Protein AF-0000000084977713 (afdb_homodimer)

Foldseek 3Di:
DKWWAQKWDDDVPATQAGGATDDFAFLFEEEEDEDVSLNLLVVVCVQLVNGDIDTAMDDVRHGDHNLQFFEDHDQDDFDQAAFLLRRLVVLCVVSVPPDKPSCVLCVLLVCNVRRRPGNNPDDPLVSLSSSVSSSPIDNHAEYYYEASCPPHDPVSLVSVLCSQAPRVRDSRHTYYYYHPQLQSVLSRGQKYWYTGSNYTQDIGGRPDHSVRVVVVNVCSRCVVVVVVD/DKWWAQKWDDDVPATQAGGDTDDFAFLFEEEEDEDVSLNLLVVVCVQLVNGDIDTAMDDVRHGDHNLQFFEDHDQDDFDQAAFLLRRLVVLCVVSVPPDKPSCVLCVLLVCNVRRRPGNNPDDPLSSLSSSVSSSPIDNHAEYYYEASCPPHDPVSLVSVLCSQAPRVRDSRHTYYYYHPQLQSVLSRGQKYWYTGSNYTQDIDGRPDHSVRVVVVNVCSRCVVVVVVD

InterPro domains:
  IPR003439 ABC transporter-like, ATP-binding domain [PF00005] (17-150)
  IPR003439 ABC transporter-like, ATP-binding domain [PS50893] (2-222)
  IPR003593 AAA+ ATPase domain [SM00382] (26-199)
  IPR017871 ABC transporter-like, conserved site [PS00211] (122-136)
  IPR027417 P-loop containing nucleoside triphosphate hydrolase [G3DSA:3.40.50.300] (1-229)
  IPR027417 P-loop containing nucleoside triphosphate hydrolase [SSF52540] (2-203)

Structure (mmCIF, N/CA/C/O backbone):
data_AF-0000000084977713-model_v1
#
loop_
_entity.id
_entity.type
_entity.pdbx_description
1 polymer 'ABC transporter, ATP-binding protein'
#
loop_
_atom_site.group_PDB
_atom_site.id
_atom_site.type_symbol
_atom_site.label_atom_id
_atom_site.label_alt_id
_atom_site.label_comp_id
_atom_site.label_asym_id
_atom_site.label_entity_id
_atom_site.label_seq_id
_atom_site.pdbx_PDB_ins_code
_atom_site.Cartn_x
_atom_site.Cartn_y
_atom_site.Cartn_z
_atom_site.occupancy
_atom_site.B_iso_or_equiv
_atom_site.auth_seq_id
_atom_site.auth_comp_id
_atom_site.auth_asym_id
_atom_site.auth_atom_id
_atom_site.pdbx_PDB_model_num
ATOM 1 N N . MET A 1 1 ? 5.844 -30 -9.188 1 89.81 1 MET A N 1
ATOM 2 C CA . MET A 1 1 ? 6.98 -29.125 -8.961 1 89.81 1 MET A CA 1
ATOM 3 C C . MET A 1 1 ? 7.211 -28.203 -10.156 1 89.81 1 MET A C 1
ATOM 5 O O . MET A 1 1 ? 7.125 -28.641 -11.305 1 89.81 1 MET A O 1
ATOM 9 N N . LEU A 1 2 ? 7.391 -26.938 -9.891 1 95.19 2 LEU A N 1
ATOM 10 C CA . LEU A 1 2 ? 7.625 -25.969 -10.961 1 95.19 2 LEU A CA 1
ATOM 11 C C . LEU A 1 2 ? 9.102 -25.594 -11.039 1 95.19 2 LEU A C 1
ATOM 13 O O . LEU A 1 2 ? 9.734 -25.312 -10.023 1 95.19 2 LEU A O 1
ATOM 17 N N . GLN A 1 3 ? 9.641 -25.688 -12.25 1 97.12 3 GLN A N 1
ATOM 18 C CA . GLN A 1 3 ? 11.047 -25.359 -12.461 1 97.12 3 GLN A CA 1
ATOM 19 C C . GLN A 1 3 ? 11.203 -24.25 -13.5 1 97.12 3 GLN A C 1
ATOM 21 O O . GLN A 1 3 ? 10.641 -24.344 -14.594 1 97.12 3 GLN A O 1
ATOM 26 N N . ILE A 1 4 ? 11.875 -23.266 -13.125 1 97.25 4 ILE A N 1
ATOM 27 C CA . ILE A 1 4 ? 12.297 -22.203 -14.031 1 97.25 4 ILE A CA 1
ATOM 28 C C . ILE A 1 4 ? 13.789 -22.344 -14.32 1 97.25 4 ILE A C 1
ATOM 30 O O . ILE A 1 4 ? 14.609 -22.312 -13.398 1 97.25 4 ILE A O 1
ATOM 34 N N . LYS A 1 5 ? 14.07 -22.469 -15.602 1 97.31 5 LYS A N 1
ATOM 35 C CA . LYS A 1 5 ? 15.453 -22.75 -15.969 1 97.31 5 LYS A CA 1
ATOM 36 C C . LYS A 1 5 ? 15.977 -21.703 -16.953 1 97.31 5 LYS A C 1
ATOM 38 O O . LYS A 1 5 ? 15.539 -21.641 -18.109 1 97.31 5 LYS A O 1
ATOM 43 N N . ASN A 1 6 ? 16.922 -20.984 -16.484 1 97.38 6 ASN A N 1
ATOM 44 C CA . ASN A 1 6 ? 17.672 -20.031 -17.297 1 97.38 6 ASN A CA 1
ATOM 45 C C . ASN A 1 6 ? 16.75 -19.109 -18.078 1 97.38 6 ASN A C 1
ATOM 47 O O . ASN A 1 6 ? 16.891 -18.953 -19.297 1 97.38 6 ASN A O 1
ATOM 51 N N . VAL A 1 7 ? 15.844 -18.562 -17.484 1 96.94 7 VAL A N 1
ATOM 52 C CA . VAL A 1 7 ? 14.891 -17.672 -18.141 1 96.94 7 VAL A CA 1
ATOM 53 C C . VAL A 1 7 ? 15.5 -16.281 -18.281 1 96.94 7 VAL A C 1
ATOM 55 O O . VAL A 1 7 ? 16.047 -15.742 -17.312 1 96.94 7 VAL A O 1
ATOM 58 N N . ASN A 1 8 ? 15.469 -15.781 -19.453 1 97.5 8 ASN A N 1
ATOM 59 C CA . ASN A 1 8 ? 15.93 -14.445 -19.797 1 97.5 8 ASN A CA 1
ATOM 60 C C . ASN A 1 8 ? 14.867 -13.672 -20.578 1 97.5 8 ASN A C 1
ATOM 62 O O . ASN A 1 8 ? 14.156 -14.25 -21.406 1 97.5 8 ASN A O 1
ATOM 66 N N . LEU A 1 9 ? 14.711 -12.445 -20.266 1 96.38 9 LEU A N 1
ATOM 67 C CA . LEU A 1 9 ? 13.82 -11.562 -21.016 1 96.38 9 LEU A CA 1
ATOM 68 C C . LEU A 1 9 ? 14.477 -10.203 -21.266 1 96.38 9 LEU A C 1
ATOM 70 O O . LEU A 1 9 ? 14.875 -9.523 -20.312 1 96.38 9 LEU A O 1
ATOM 74 N N . ASN A 1 10 ? 14.57 -9.867 -22.453 1 93.44 10 ASN A N 1
ATOM 75 C CA . ASN A 1 10 ? 15.125 -8.578 -22.859 1 93.44 10 ASN A CA 1
ATOM 76 C C . ASN A 1 10 ? 14.109 -7.762 -23.656 1 93.44 10 ASN A C 1
ATOM 78 O O . ASN A 1 10 ? 13.352 -8.312 -24.469 1 93.44 10 ASN A O 1
ATOM 82 N N . VAL A 1 11 ? 14 -6.562 -23.344 1 89.38 11 VAL A N 1
ATOM 83 C CA . VAL A 1 11 ? 13.234 -5.621 -24.156 1 89.38 11 VAL A CA 1
ATOM 84 C C . VAL A 1 11 ? 14.164 -4.535 -24.688 1 89.38 11 VAL A C 1
ATOM 86 O O . VAL A 1 11 ? 14.641 -3.682 -23.938 1 89.38 11 VAL A O 1
ATOM 89 N N . GLY A 1 12 ? 14.344 -4.535 -25.969 1 88.12 12 GLY A N 1
ATOM 90 C CA . GLY A 1 12 ? 15.406 -3.695 -26.5 1 88.12 12 GLY A CA 1
ATOM 91 C C . GLY A 1 12 ? 16.766 -4 -25.906 1 88.12 12 GLY A C 1
ATOM 92 O O . GLY A 1 12 ? 17.219 -5.148 -25.938 1 88.12 12 GLY A O 1
ATOM 93 N N . ASN A 1 13 ? 17.312 -2.916 -25.344 1 89.12 13 ASN A N 1
ATOM 94 C CA . ASN A 1 13 ? 18.641 -3.072 -24.766 1 89.12 13 ASN A CA 1
ATOM 95 C C . ASN A 1 13 ? 18.578 -3.281 -23.25 1 89.12 13 ASN A C 1
ATOM 97 O O . ASN A 1 13 ? 19.609 -3.338 -22.578 1 89.12 13 ASN A O 1
ATOM 101 N N . THR A 1 14 ? 17.391 -3.498 -22.781 1 90.44 14 THR A N 1
ATOM 102 C CA . THR A 1 14 ? 17.25 -3.613 -21.328 1 90.44 14 THR A CA 1
ATOM 103 C C . THR A 1 14 ? 16.922 -5.047 -20.938 1 90.44 14 THR A C 1
ATOM 105 O O . THR A 1 14 ? 15.969 -5.637 -21.469 1 90.44 14 THR A O 1
ATOM 108 N N . ALA A 1 15 ? 17.766 -5.609 -20.125 1 93.19 15 ALA A N 1
ATOM 109 C CA . ALA A 1 15 ? 17.484 -6.93 -19.578 1 93.19 15 ALA A CA 1
ATOM 110 C C . ALA A 1 15 ? 16.5 -6.84 -18.406 1 93.19 15 ALA A C 1
ATOM 112 O O . ALA A 1 15 ? 16.828 -6.309 -17.344 1 93.19 15 ALA A O 1
ATOM 113 N N . LEU A 1 16 ? 15.336 -7.375 -18.578 1 95.5 16 LEU A N 1
ATOM 114 C CA . LEU A 1 16 ? 14.312 -7.332 -17.547 1 95.5 16 LEU A CA 1
ATOM 115 C C . LEU A 1 16 ? 14.422 -8.539 -16.625 1 95.5 16 LEU A C 1
ATOM 117 O O . LEU A 1 16 ? 14.164 -8.438 -15.414 1 95.5 16 LEU A O 1
ATOM 121 N N . LEU A 1 17 ? 14.742 -9.648 -17.156 1 97.69 17 LEU A N 1
ATOM 122 C CA . LEU A 1 17 ? 15.055 -10.867 -16.422 1 97.69 17 LEU A CA 1
ATOM 123 C C . LEU A 1 17 ? 16.344 -11.5 -16.938 1 97.69 17 LEU A C 1
ATOM 125 O O . LEU A 1 17 ? 16.578 -11.555 -18.141 1 97.69 17 LEU A O 1
ATOM 129 N N . SER A 1 18 ? 17.156 -11.867 -15.992 1 97.56 18 SER A N 1
ATOM 130 C CA . SER A 1 18 ? 18.453 -12.43 -16.359 1 97.56 18 SER A CA 1
ATOM 131 C C . SER A 1 18 ? 18.719 -13.734 -15.617 1 97.56 18 SER A C 1
ATOM 133 O O . SER A 1 18 ? 18.906 -13.719 -14.398 1 97.56 18 SER A O 1
ATOM 135 N N . ASN A 1 19 ? 18.734 -14.82 -16.359 1 97.44 19 ASN A N 1
ATOM 136 C CA . ASN A 1 19 ? 19.156 -16.125 -15.867 1 97.44 19 ASN A CA 1
ATOM 137 C C . ASN A 1 19 ? 18.391 -16.531 -14.617 1 97.44 19 ASN A C 1
ATOM 139 O O . ASN A 1 19 ? 18.984 -16.844 -13.586 1 97.44 19 ASN A O 1
ATOM 143 N N . ILE A 1 20 ? 17.125 -16.469 -14.719 1 98.06 20 ILE A N 1
ATOM 144 C CA . ILE A 1 20 ? 16.281 -16.812 -13.594 1 98.06 20 ILE A CA 1
ATOM 145 C C . ILE A 1 20 ? 16.203 -18.344 -13.453 1 98.06 20 ILE A C 1
ATOM 147 O O . ILE A 1 20 ? 15.852 -19.047 -14.406 1 98.06 20 ILE A O 1
ATOM 151 N N . ASN A 1 21 ? 16.625 -18.844 -12.359 1 97.81 21 ASN A N 1
ATOM 152 C CA . ASN A 1 21 ? 16.531 -20.25 -11.984 1 97.81 21 ASN A CA 1
ATOM 153 C C . ASN A 1 21 ? 15.797 -20.438 -10.656 1 97.81 21 ASN A C 1
ATOM 155 O O . ASN A 1 21 ? 16.234 -19.906 -9.633 1 97.81 21 ASN A O 1
ATOM 159 N N . LEU A 1 22 ? 14.695 -21.172 -10.703 1 97.5 22 LEU A N 1
ATOM 160 C CA . LEU A 1 22 ? 13.875 -21.375 -9.516 1 97.5 22 LEU A CA 1
ATOM 161 C C . LEU A 1 22 ? 13.242 -22.766 -9.531 1 97.5 22 LEU A C 1
ATOM 163 O O . LEU A 1 22 ? 12.867 -23.266 -10.594 1 97.5 22 LEU A O 1
ATOM 167 N N . THR A 1 23 ? 13.148 -23.312 -8.383 1 97 23 THR A N 1
ATOM 168 C CA . THR A 1 23 ? 12.367 -24.531 -8.148 1 97 23 THR A CA 1
ATOM 169 C C . THR A 1 23 ? 11.312 -24.297 -7.07 1 97 23 THR A C 1
ATOM 171 O O . THR A 1 23 ? 11.641 -23.875 -5.961 1 97 23 THR A O 1
ATOM 174 N N . LEU A 1 24 ? 10.102 -24.531 -7.391 1 96.75 24 LEU A N 1
ATOM 175 C CA . LEU A 1 24 ? 8.977 -24.297 -6.488 1 96.75 24 LEU A CA 1
ATOM 176 C C . LEU A 1 24 ? 8.234 -25.594 -6.195 1 96.75 24 LEU A C 1
ATOM 178 O O . LEU A 1 24 ? 7.926 -26.359 -7.113 1 96.75 24 LEU A O 1
ATOM 182 N N . GLU A 1 25 ? 7.93 -25.766 -4.98 1 95.25 25 GLU A N 1
ATOM 183 C CA . GLU A 1 25 ? 7.305 -27 -4.527 1 95.25 25 GLU A CA 1
ATOM 184 C C . GLU A 1 25 ? 5.836 -26.781 -4.184 1 95.25 25 GLU A C 1
ATOM 186 O O . GLU A 1 25 ? 5.453 -25.703 -3.713 1 95.25 25 GLU A O 1
ATOM 191 N N . GLN A 1 26 ? 5.09 -27.828 -4.379 1 92.44 26 GLN A N 1
ATOM 192 C CA . GLN A 1 26 ? 3.699 -27.797 -3.941 1 92.44 26 GLN A CA 1
ATOM 193 C C . GLN A 1 26 ? 3.6 -27.719 -2.422 1 92.44 26 GLN A C 1
ATOM 195 O O . GLN A 1 26 ? 4.508 -28.141 -1.709 1 92.44 26 GLN A O 1
ATOM 200 N N . GLY A 1 27 ? 2.57 -27.031 -2 1 93.44 27 GLY A N 1
ATOM 201 C CA . GLY A 1 27 ? 2.316 -26.938 -0.571 1 93.44 27 GLY A CA 1
ATOM 202 C C . GLY A 1 27 ? 3.09 -25.828 0.108 1 93.44 27 GLY A C 1
ATOM 203 O O . GLY A 1 27 ? 3.066 -25.703 1.334 1 93.44 27 GLY A O 1
ATOM 204 N N . LYS A 1 28 ? 3.754 -25.016 -0.665 1 95.88 28 LYS A N 1
ATOM 205 C CA . LYS A 1 28 ? 4.547 -23.938 -0.096 1 95.88 28 LYS A CA 1
ATOM 206 C C . LYS A 1 28 ? 4.039 -22.578 -0.575 1 95.88 28 LYS A C 1
ATOM 208 O O . LYS A 1 28 ? 3.447 -22.469 -1.651 1 95.88 28 LYS A O 1
ATOM 213 N N . ILE A 1 29 ? 4.23 -21.625 0.293 1 97.19 29 ILE A N 1
ATOM 214 C CA . ILE A 1 29 ? 4.008 -20.234 -0.065 1 97.19 29 ILE A CA 1
ATOM 215 C C . ILE A 1 29 ? 5.352 -19.516 -0.188 1 97.19 29 ILE A C 1
ATOM 217 O O . ILE A 1 29 ? 6.129 -19.469 0.768 1 97.19 29 ILE A O 1
ATOM 221 N N . TYR A 1 30 ? 5.594 -18.969 -1.376 1 98.06 30 TYR A N 1
ATOM 222 C CA . TYR A 1 30 ? 6.82 -18.234 -1.665 1 98.06 30 TYR A CA 1
ATOM 223 C C . TYR A 1 30 ? 6.574 -16.734 -1.671 1 98.06 30 TYR A C 1
ATOM 225 O O . TYR A 1 30 ? 5.617 -16.266 -2.287 1 98.06 30 TYR A O 1
ATOM 233 N N . GLY A 1 31 ? 7.379 -15.992 -0.939 1 98.12 31 GLY A N 1
ATOM 234 C CA . GLY A 1 31 ? 7.371 -14.539 -1.005 1 98.12 31 GLY A CA 1
ATOM 235 C C . GLY A 1 31 ? 8.422 -13.984 -1.942 1 98.12 31 GLY A C 1
ATOM 236 O O . GLY A 1 31 ? 9.609 -14.266 -1.791 1 98.12 31 GLY A O 1
ATOM 237 N N . VAL A 1 32 ? 7.977 -13.219 -2.891 1 98.12 32 VAL A N 1
ATOM 238 C CA . VAL A 1 32 ? 8.891 -12.586 -3.836 1 98.12 32 VAL A CA 1
ATOM 239 C C . VAL A 1 32 ? 9.141 -11.141 -3.428 1 98.12 32 VAL A C 1
ATOM 241 O O . VAL A 1 32 ? 8.219 -10.312 -3.441 1 98.12 32 VAL A O 1
ATOM 244 N N . LEU A 1 33 ? 10.375 -10.828 -3.102 1 97.81 33 LEU A N 1
ATOM 245 C CA . LEU A 1 33 ? 10.75 -9.523 -2.568 1 97.81 33 LEU A CA 1
ATOM 246 C C . LEU A 1 33 ? 11.758 -8.836 -3.482 1 97.81 33 LEU A C 1
ATOM 248 O O . LEU A 1 33 ? 12.656 -9.484 -4.027 1 97.81 33 LEU A O 1
ATOM 252 N N . GLY A 1 34 ? 11.656 -7.586 -3.584 1 96.5 34 GLY A N 1
ATOM 253 C CA . GLY A 1 34 ? 12.531 -6.746 -4.387 1 96.5 34 GLY A CA 1
ATOM 254 C C . GLY A 1 34 ? 12.023 -5.328 -4.539 1 96.5 34 GLY A C 1
ATOM 255 O O . GLY A 1 34 ? 10.852 -5.055 -4.293 1 96.5 34 GLY A O 1
ATOM 256 N N . PRO A 1 35 ? 12.891 -4.453 -4.941 1 94.44 35 PRO A N 1
ATOM 257 C CA . PRO A 1 35 ? 12.469 -3.064 -5.137 1 94.44 35 PRO A CA 1
ATOM 258 C C . PRO A 1 35 ? 11.531 -2.896 -6.332 1 94.44 35 PRO A C 1
ATOM 260 O O . PRO A 1 35 ? 11.273 -3.859 -7.059 1 94.44 35 PRO A O 1
ATOM 263 N N . ASN A 1 36 ? 10.984 -1.722 -6.391 1 90.81 36 ASN A N 1
ATOM 264 C CA . ASN A 1 36 ? 10.195 -1.409 -7.578 1 90.81 36 ASN A CA 1
ATOM 265 C C . ASN A 1 36 ? 11.023 -1.558 -8.852 1 90.81 36 ASN A C 1
ATOM 267 O O . ASN A 1 36 ? 12.172 -1.114 -8.914 1 90.81 36 ASN A O 1
ATOM 271 N N . GLY A 1 37 ? 10.5 -2.232 -9.758 1 90.75 37 GLY A N 1
ATOM 272 C CA . GLY A 1 37 ? 11.203 -2.418 -11.016 1 90.75 37 GLY A CA 1
ATOM 273 C C . GLY A 1 37 ? 12.164 -3.588 -11 1 90.75 37 GLY A C 1
ATOM 274 O O . GLY A 1 37 ? 12.898 -3.812 -11.961 1 90.75 37 GLY A O 1
ATOM 275 N N . ALA A 1 38 ? 12.078 -4.363 -9.969 1 94.31 38 ALA A N 1
ATOM 276 C CA . ALA A 1 38 ? 13.055 -5.438 -9.805 1 94.31 38 ALA A CA 1
ATOM 277 C C . ALA A 1 38 ? 12.758 -6.59 -10.758 1 94.31 38 ALA A C 1
ATOM 279 O O . ALA A 1 38 ? 13.609 -7.461 -10.977 1 94.31 38 ALA A O 1
ATOM 280 N N . GLY A 1 39 ? 11.531 -6.656 -11.281 1 94.94 39 GLY A N 1
ATOM 281 C CA . GLY A 1 39 ? 11.172 -7.719 -12.211 1 94.94 39 GLY A CA 1
ATOM 282 C C . GLY A 1 39 ? 10.133 -8.672 -11.656 1 94.94 39 GLY A C 1
ATOM 283 O O . GLY A 1 39 ? 9.836 -9.703 -12.266 1 94.94 39 GLY A O 1
ATOM 284 N N . LYS A 1 40 ? 9.562 -8.367 -10.547 1 96.12 40 LYS A N 1
ATOM 285 C CA . LYS A 1 40 ? 8.594 -9.25 -9.906 1 96.12 40 LYS A CA 1
ATOM 286 C C . LYS A 1 40 ? 7.398 -9.516 -10.812 1 96.12 40 LYS A C 1
ATOM 288 O O . LYS A 1 40 ? 7.086 -10.672 -11.125 1 96.12 40 LYS A O 1
ATOM 293 N N . THR A 1 41 ? 6.762 -8.469 -11.281 1 94.75 41 THR A N 1
ATOM 294 C CA . THR A 1 41 ? 5.602 -8.57 -12.156 1 94.75 41 THR A CA 1
ATOM 295 C C . THR A 1 41 ? 5.977 -9.227 -13.484 1 94.75 41 THR A C 1
ATOM 297 O O . THR A 1 41 ? 5.23 -10.055 -14.008 1 94.75 41 THR A O 1
ATOM 300 N N . THR A 1 42 ? 7.141 -8.867 -13.984 1 95.25 42 THR A N 1
ATOM 301 C CA . THR A 1 42 ? 7.625 -9.445 -15.227 1 95.25 42 THR A CA 1
ATOM 302 C C . THR A 1 42 ? 7.816 -10.953 -15.086 1 95.25 42 THR A C 1
ATOM 304 O O . THR A 1 42 ? 7.457 -11.719 -15.984 1 95.25 42 THR A O 1
ATOM 307 N N . LEU A 1 43 ? 8.367 -11.352 -13.977 1 96.94 43 LEU A N 1
ATOM 308 C CA . LEU A 1 43 ? 8.547 -12.773 -13.711 1 96.94 43 LEU A CA 1
ATOM 309 C C . LEU A 1 43 ? 7.207 -13.5 -13.688 1 96.94 43 LEU A C 1
ATOM 311 O O . LEU A 1 43 ? 7.051 -14.539 -14.32 1 96.94 43 LEU A O 1
ATOM 315 N N . PHE A 1 44 ? 6.188 -12.945 -13.031 1 96.69 44 PHE A N 1
ATOM 316 C CA . PHE A 1 44 ? 4.859 -13.547 -12.969 1 96.69 44 PHE A CA 1
ATOM 317 C C . PHE A 1 44 ? 4.246 -13.656 -14.359 1 96.69 44 PHE A C 1
ATOM 319 O O . PHE A 1 44 ? 3.719 -14.703 -14.734 1 96.69 44 PHE A O 1
ATOM 326 N N . LYS A 1 45 ? 4.406 -12.625 -15.117 1 94.75 45 LYS A N 1
ATOM 327 C CA . LYS A 1 45 ? 3.859 -12.625 -16.469 1 94.75 45 LYS A CA 1
ATOM 328 C C . LYS A 1 45 ? 4.547 -13.672 -17.344 1 94.75 45 LYS A C 1
ATOM 330 O O . LYS A 1 45 ? 3.9 -14.312 -18.172 1 94.75 45 LYS A O 1
ATOM 335 N N . SER A 1 46 ? 5.793 -13.805 -17.156 1 95.12 46 SER A N 1
ATOM 336 C CA . SER A 1 46 ? 6.535 -14.812 -17.891 1 95.12 46 SER A CA 1
ATOM 337 C C . SER A 1 46 ? 6.062 -16.219 -17.547 1 95.12 46 SER A C 1
ATOM 339 O O . SER A 1 46 ? 5.898 -17.062 -18.438 1 95.12 46 SER A O 1
ATOM 341 N N . MET A 1 47 ? 5.816 -16.438 -16.297 1 95 47 MET A N 1
ATOM 342 C CA . MET A 1 47 ? 5.32 -17.75 -15.859 1 95 47 MET A CA 1
ATOM 343 C C . MET A 1 47 ? 3.973 -18.062 -16.5 1 95 47 MET A C 1
ATOM 345 O O . MET A 1 47 ? 3.68 -19.219 -16.797 1 95 47 MET A O 1
ATOM 349 N N . LEU A 1 48 ? 3.221 -17.031 -16.75 1 92.88 48 LEU A N 1
ATOM 350 C CA . LEU A 1 48 ? 1.9 -17.172 -17.359 1 92.88 48 LEU A CA 1
ATOM 351 C C . LEU A 1 48 ? 2.012 -17.344 -18.875 1 92.88 48 LEU A C 1
ATOM 353 O O . LEU A 1 48 ? 1.012 -17.594 -19.547 1 92.88 48 LEU A O 1
ATOM 357 N N . GLY A 1 49 ? 3.17 -17.125 -19.391 1 91.94 49 GLY A N 1
ATOM 358 C CA . GLY A 1 49 ? 3.379 -17.203 -20.828 1 91.94 49 GLY A CA 1
ATOM 359 C C . GLY A 1 49 ? 2.959 -15.945 -21.562 1 91.94 49 GLY A C 1
ATOM 360 O O . GLY A 1 49 ? 2.686 -15.984 -22.766 1 91.94 49 GLY A O 1
ATOM 361 N N . LEU A 1 50 ? 2.943 -14.828 -20.844 1 90.19 50 LEU A N 1
ATOM 362 C CA . LEU A 1 50 ? 2.459 -13.586 -21.438 1 90.19 50 LEU A CA 1
ATOM 363 C C . LEU A 1 50 ? 3.611 -12.773 -22.016 1 90.19 50 LEU A C 1
ATOM 365 O O . LEU A 1 50 ? 3.395 -11.711 -22.594 1 90.19 50 LEU A O 1
ATOM 369 N N . THR A 1 51 ? 4.797 -13.234 -21.828 1 90.75 51 THR A N 1
ATOM 370 C CA . THR A 1 51 ? 5.973 -12.547 -22.359 1 90.75 51 THR A CA 1
ATOM 371 C C . THR A 1 51 ? 6.844 -13.492 -23.172 1 90.75 51 THR A C 1
ATOM 373 O O . THR A 1 51 ? 6.738 -14.711 -23.031 1 90.75 51 THR A O 1
ATOM 376 N N . ALA A 1 52 ? 7.676 -12.867 -24.031 1 91 52 ALA A N 1
ATOM 377 C CA . ALA A 1 52 ? 8.672 -13.648 -24.766 1 91 52 ALA A CA 1
ATOM 378 C C . ALA A 1 52 ? 9.953 -13.805 -23.953 1 91 52 ALA A C 1
ATOM 380 O O . ALA A 1 52 ? 10.5 -12.82 -23.438 1 91 52 ALA A O 1
ATOM 381 N N . PHE A 1 53 ? 10.203 -14.977 -23.562 1 93.62 53 PHE A N 1
ATOM 382 C CA . PHE A 1 53 ? 11.414 -15.219 -22.797 1 93.62 53 PHE A CA 1
ATOM 383 C C . PHE A 1 53 ? 12.203 -16.391 -23.375 1 93.62 53 PHE A C 1
ATOM 385 O O . PHE A 1 53 ? 11.664 -17.172 -24.156 1 93.62 53 PHE A O 1
ATOM 392 N N . SER A 1 54 ? 13.438 -16.391 -23.125 1 95.81 54 SER A N 1
ATOM 393 C CA . SER A 1 54 ? 14.242 -17.578 -23.391 1 95.81 54 SER A CA 1
ATOM 394 C C . SER A 1 54 ? 14.391 -18.422 -22.125 1 95.81 54 SER A C 1
ATOM 396 O O . SER A 1 54 ? 14.141 -17.953 -21.016 1 95.81 54 SER A O 1
ATOM 398 N N . GLY A 1 55 ? 14.727 -19.656 -22.297 1 96.62 55 GLY A N 1
ATOM 399 C CA . GLY A 1 55 ? 14.75 -20.609 -21.203 1 96.62 55 GLY A CA 1
ATOM 400 C C . GLY A 1 55 ? 13.516 -21.484 -21.141 1 96.62 55 GLY A C 1
ATOM 401 O O . GLY A 1 55 ? 12.859 -21.703 -22.156 1 96.62 55 GLY A O 1
ATOM 402 N N . GLU A 1 56 ? 13.336 -22.125 -19.906 1 96.69 56 GLU A N 1
ATOM 403 C CA . GLU A 1 56 ? 12.219 -23.047 -19.812 1 96.69 56 GLU A CA 1
ATOM 404 C C . GLU A 1 56 ? 11.492 -22.906 -18.469 1 96.69 56 GLU A C 1
ATOM 406 O O . GLU A 1 56 ? 12.125 -22.641 -17.438 1 96.69 56 GLU A O 1
ATOM 411 N N . ILE A 1 57 ? 10.32 -23.031 -18.562 1 96.06 57 ILE A N 1
ATOM 412 C CA . ILE A 1 57 ? 9.477 -23.188 -17.391 1 96.06 57 ILE A CA 1
ATOM 413 C C . ILE A 1 57 ? 8.734 -24.531 -17.453 1 96.06 57 ILE A C 1
ATOM 415 O O . ILE A 1 57 ? 7.953 -24.766 -18.391 1 96.06 57 ILE A O 1
ATOM 419 N N . LEU A 1 58 ? 8.992 -25.312 -16.469 1 96.06 58 LEU A N 1
ATOM 420 C CA . LEU A 1 58 ? 8.523 -26.703 -16.516 1 96.06 58 LEU A CA 1
ATOM 421 C C . LEU A 1 58 ? 7.664 -27.016 -15.305 1 96.06 58 LEU A C 1
ATOM 423 O O . LEU A 1 58 ? 7.941 -26.547 -14.203 1 96.06 58 LEU A O 1
ATOM 427 N N . SER A 1 59 ? 6.629 -27.719 -15.508 1 93.81 59 SER A N 1
ATOM 428 C CA . SER A 1 59 ? 5.855 -28.359 -14.461 1 93.81 59 SER A CA 1
ATOM 429 C C . SER A 1 59 ? 6 -29.875 -14.516 1 93.81 59 SER A C 1
ATOM 431 O O . SER A 1 59 ? 5.562 -30.516 -15.484 1 93.81 59 SER A O 1
ATOM 433 N N . ASP A 1 60 ? 6.645 -30.422 -13.5 1 92.56 60 ASP A N 1
ATOM 434 C CA . ASP A 1 60 ? 6.934 -31.844 -13.453 1 92.56 60 ASP A CA 1
ATOM 435 C C . ASP A 1 60 ? 7.621 -32.312 -14.734 1 92.56 60 ASP A C 1
ATOM 437 O O . ASP A 1 60 ? 7.211 -33.312 -15.344 1 92.56 60 ASP A O 1
ATOM 441 N N . GLY A 1 61 ? 8.484 -31.5 -15.172 1 91.94 61 GLY A N 1
ATOM 442 C CA . GLY A 1 61 ? 9.375 -31.891 -16.266 1 91.94 61 GLY A CA 1
ATOM 443 C C . GLY A 1 61 ? 8.812 -31.547 -17.625 1 91.94 61 GLY A C 1
ATOM 444 O O . GLY A 1 61 ? 9.492 -31.703 -18.641 1 91.94 61 GLY A O 1
ATOM 445 N N . GLN A 1 62 ? 7.637 -31.141 -17.688 1 93.75 62 GLN A N 1
ATOM 446 C CA . GLN A 1 62 ? 7 -30.781 -18.953 1 93.75 62 GLN A CA 1
ATOM 447 C C . GLN A 1 62 ? 6.754 -29.281 -19.031 1 93.75 62 GLN A C 1
ATOM 449 O O . GLN A 1 62 ? 6.555 -28.625 -18.016 1 93.75 62 GLN A O 1
ATOM 454 N N . PRO A 1 63 ? 6.801 -28.844 -20.234 1 92.5 63 PRO A N 1
ATOM 455 C CA . PRO A 1 63 ? 6.477 -27.422 -20.359 1 92.5 63 PRO A CA 1
ATOM 456 C C . PRO A 1 63 ? 5.145 -27.062 -19.703 1 92.5 63 PRO A C 1
ATOM 458 O O . PRO A 1 63 ? 4.156 -27.781 -19.859 1 92.5 63 PRO A O 1
ATOM 461 N N . VAL A 1 64 ? 5.191 -26.016 -19 1 91.69 64 VAL A N 1
ATOM 462 C CA . VAL A 1 64 ? 4.035 -25.672 -18.188 1 91.69 64 VAL A CA 1
ATOM 463 C C . VAL A 1 64 ? 2.959 -25.031 -19.062 1 91.69 64 VAL A C 1
ATOM 465 O O . VAL A 1 64 ? 3.271 -24.266 -19.984 1 91.69 64 VAL A O 1
ATOM 468 N N . SER A 1 65 ? 1.755 -25.359 -18.734 1 89.25 65 SER A N 1
ATOM 469 C CA . SER A 1 65 ? 0.614 -24.719 -19.391 1 89.25 65 SER A CA 1
ATOM 470 C C . SER A 1 65 ? 0.075 -23.562 -18.547 1 89.25 65 SER A C 1
ATOM 472 O O . SER A 1 65 ? 0.045 -23.641 -17.328 1 89.25 65 SER A O 1
ATOM 474 N N . SER A 1 66 ? -0.366 -22.547 -19.234 1 87.75 66 SER A N 1
ATOM 475 C CA . SER A 1 66 ? -0.958 -21.406 -18.547 1 87.75 66 SER A CA 1
ATOM 476 C C . SER A 1 66 ? -2.174 -21.828 -17.719 1 87.75 66 SER A C 1
ATOM 478 O O . SER A 1 66 ? -2.531 -21.156 -16.75 1 87.75 66 SER A O 1
ATOM 480 N N . ARG A 1 67 ? -2.752 -22.938 -18.031 1 86.62 67 ARG A N 1
ATOM 481 C CA . ARG A 1 67 ? -3.959 -23.422 -17.359 1 86.62 67 ARG A CA 1
ATOM 482 C C . ARG A 1 67 ? -3.652 -23.891 -15.945 1 86.62 67 ARG A C 1
ATOM 484 O O . ARG A 1 67 ? -4.559 -24.031 -15.117 1 86.62 67 ARG A O 1
ATOM 491 N N . CYS A 1 68 ? -2.391 -24.125 -15.719 1 91.25 68 CYS A N 1
ATOM 492 C CA . CYS A 1 68 ? -1.985 -24.609 -14.398 1 91.25 68 CYS A CA 1
ATOM 493 C C . CYS A 1 68 ? -1.885 -23.453 -13.414 1 91.25 68 CYS A C 1
ATOM 495 O O . CYS A 1 68 ? -1.751 -23.672 -12.211 1 91.25 68 CYS A O 1
ATOM 497 N N . PHE A 1 69 ? -2.066 -22.234 -14.016 1 93.56 69 PHE A N 1
ATOM 498 C CA . PHE A 1 69 ? -1.848 -21.062 -13.18 1 93.56 69 PHE A CA 1
ATOM 499 C C . PHE A 1 69 ? -3.16 -20.328 -12.922 1 93.56 69 PHE A C 1
ATOM 501 O O . PHE A 1 69 ? -3.998 -20.203 -13.82 1 93.56 69 PHE A O 1
ATOM 508 N N . GLY A 1 70 ? -3.328 -19.938 -11.672 1 92.19 70 GLY A N 1
ATOM 509 C CA . GLY A 1 70 ? -4.195 -18.828 -11.305 1 92.19 70 GLY A CA 1
ATOM 510 C C . GLY A 1 70 ? -3.432 -17.578 -10.922 1 92.19 70 GLY A C 1
ATOM 511 O O . GLY A 1 70 ? -2.35 -17.656 -10.336 1 92.19 70 GLY A O 1
ATOM 512 N N . SER A 1 71 ? -4.055 -16.422 -11.281 1 93.19 71 SER A N 1
ATOM 513 C CA . SER A 1 71 ? -3.223 -15.25 -11.031 1 93.19 71 SER A CA 1
ATOM 514 C C . SER A 1 71 ? -4.07 -14.039 -10.656 1 93.19 71 SER A C 1
ATOM 516 O O . SER A 1 71 ? -5.223 -13.93 -11.078 1 93.19 71 SER A O 1
ATOM 518 N N . LEU A 1 72 ? -3.535 -13.305 -9.797 1 93.88 72 LEU A N 1
ATOM 519 C CA . LEU A 1 72 ? -3.932 -11.938 -9.508 1 93.88 72 LEU A CA 1
ATOM 520 C C . LEU A 1 72 ? -2.783 -10.969 -9.781 1 93.88 72 LEU A C 1
ATOM 522 O O . LEU A 1 72 ? -1.918 -10.766 -8.922 1 93.88 72 LEU A O 1
ATOM 526 N N . ILE A 1 73 ? -2.746 -10.508 -11.008 1 90.62 73 ILE A N 1
ATOM 527 C CA . ILE A 1 73 ? -1.701 -9.586 -11.43 1 90.62 73 ILE A CA 1
ATOM 528 C C . ILE A 1 73 ? -2.324 -8.25 -11.836 1 90.62 73 ILE A C 1
ATOM 530 O O . ILE A 1 73 ? -3.309 -8.211 -12.578 1 90.62 73 ILE A O 1
ATOM 534 N N . GLU A 1 74 ? -1.778 -7.066 -11.375 1 78.62 74 GLU A N 1
ATOM 535 C CA . GLU A 1 74 ? -2.342 -5.742 -11.625 1 78.62 74 GLU A CA 1
ATOM 536 C C . GLU A 1 74 ? -3.799 -5.668 -11.18 1 78.62 74 GLU A C 1
ATOM 538 O O . GLU A 1 74 ? -4.293 -6.574 -10.508 1 78.62 74 GLU A O 1
ATOM 543 N N . TYR A 1 75 ? -4.492 -4.668 -11.312 1 72.5 75 TYR A N 1
ATOM 544 C CA . TYR A 1 75 ? -5.883 -4.527 -10.898 1 72.5 75 TYR A CA 1
ATOM 545 C C . TYR A 1 75 ? -6.797 -5.422 -11.727 1 72.5 75 TYR A C 1
ATOM 547 O O . TYR A 1 75 ? -6.664 -5.484 -12.953 1 72.5 75 TYR A O 1
ATOM 555 N N . PRO A 1 76 ? -7.605 -6.188 -10.938 1 72.94 76 PRO A N 1
ATOM 556 C CA . PRO A 1 76 ? -8.484 -7.137 -11.617 1 72.94 76 PRO A CA 1
ATOM 557 C C . PRO A 1 76 ? -9.484 -6.453 -12.547 1 72.94 76 PRO A C 1
ATOM 559 O O . PRO A 1 76 ? -10.055 -5.418 -12.195 1 72.94 76 PRO A O 1
ATOM 562 N N . ALA A 1 77 ? -9.539 -6.926 -13.727 1 82.44 77 ALA A N 1
ATOM 563 C CA . ALA A 1 77 ? -10.539 -6.441 -14.672 1 82.44 77 ALA A CA 1
ATOM 564 C C . ALA A 1 77 ? -11.844 -7.223 -14.539 1 82.44 77 ALA A C 1
ATOM 566 O O . ALA A 1 77 ? -11.891 -8.414 -14.844 1 82.44 77 ALA A O 1
ATOM 567 N N . PHE A 1 78 ? -12.805 -6.711 -13.906 1 94.44 78 PHE A N 1
ATOM 568 C CA . PHE A 1 78 ? -14.133 -7.297 -13.766 1 94.44 78 PHE A CA 1
ATOM 569 C C . PHE A 1 78 ? -15.188 -6.414 -14.438 1 94.44 78 PHE A C 1
ATOM 571 O O . PHE A 1 78 ? -14.969 -5.215 -14.625 1 94.44 78 PHE A O 1
ATOM 578 N N . TYR A 1 79 ? -16.25 -7.07 -14.789 1 95.44 79 TYR A N 1
ATOM 579 C CA . TYR A 1 79 ? -17.359 -6.316 -15.359 1 95.44 79 TYR A CA 1
ATOM 580 C C . TYR A 1 79 ? -18.203 -5.672 -14.266 1 95.44 79 TYR A C 1
ATOM 582 O O . TYR A 1 79 ? -18.859 -6.363 -13.484 1 95.44 79 TYR A O 1
ATOM 590 N N . PRO A 1 80 ? -18.312 -4.367 -14.289 1 95.81 80 PRO A N 1
ATOM 591 C CA . PRO A 1 80 ? -18.906 -3.645 -13.172 1 95.81 80 PRO A CA 1
ATOM 592 C C . PRO A 1 80 ? -20.406 -3.914 -13.031 1 95.81 80 PRO A C 1
ATOM 594 O O . PRO A 1 80 ? -20.953 -3.848 -11.93 1 95.81 80 PRO A O 1
ATOM 597 N N . ARG A 1 81 ? -21.078 -4.273 -14.102 1 96.81 81 ARG A N 1
ATOM 598 C CA . ARG A 1 81 ? -22.531 -4.418 -14.102 1 96.81 81 ARG A CA 1
ATOM 599 C C . ARG A 1 81 ? -22.938 -5.883 -13.977 1 96.81 81 ARG A C 1
ATOM 601 O O . ARG A 1 81 ? -24.109 -6.219 -14.094 1 96.81 81 ARG A O 1
ATOM 608 N N . LEU A 1 82 ? -21.969 -6.758 -13.797 1 97.5 82 LEU A N 1
ATOM 609 C CA . LEU A 1 82 ? -22.234 -8.156 -13.5 1 97.5 82 LEU A CA 1
ATOM 610 C C . LEU A 1 82 ? -22.031 -8.445 -12.016 1 97.5 82 LEU A C 1
ATOM 612 O O . LEU A 1 82 ? -21.25 -7.77 -11.352 1 97.5 82 LEU A O 1
ATOM 616 N N . THR A 1 83 ? -22.781 -9.398 -11.617 1 98.19 83 THR A N 1
ATOM 617 C CA . THR A 1 83 ? -22.656 -9.797 -10.219 1 98.19 83 THR A CA 1
ATOM 618 C C . THR A 1 83 ? -21.344 -10.531 -9.984 1 98.19 83 THR A C 1
ATOM 620 O O . THR A 1 83 ? -20.656 -10.922 -10.938 1 98.19 83 THR A O 1
ATOM 623 N N . VAL A 1 84 ? -21.047 -10.664 -8.711 1 97.88 84 VAL A N 1
ATOM 624 C CA . VAL A 1 84 ? -19.891 -11.43 -8.281 1 97.88 84 VAL A CA 1
ATOM 625 C C . VAL A 1 84 ? -19.906 -12.812 -8.922 1 97.88 84 VAL A C 1
ATOM 627 O O . VAL A 1 84 ? -18.922 -13.219 -9.555 1 97.88 84 VAL A O 1
ATOM 630 N N . GLU A 1 85 ? -20.984 -13.445 -8.844 1 97.56 85 GLU A N 1
ATOM 631 C CA . GLU A 1 85 ? -21.141 -14.797 -9.375 1 97.56 85 GLU A CA 1
ATOM 632 C C . GLU A 1 85 ? -21.047 -14.805 -10.898 1 97.56 85 GLU A C 1
ATOM 634 O O . GLU A 1 85 ? -20.406 -15.672 -11.477 1 97.56 85 GLU A O 1
ATOM 639 N N . GLU A 1 86 ? -21.688 -13.859 -11.508 1 97.12 86 GLU A N 1
ATOM 640 C CA . GLU A 1 86 ? -21.672 -13.781 -12.969 1 97.12 86 GLU A CA 1
ATOM 641 C C . GLU A 1 86 ? -20.266 -13.539 -13.5 1 97.12 86 GLU A C 1
ATOM 643 O O . GLU A 1 86 ? -19.875 -14.102 -14.523 1 97.12 86 GLU A O 1
ATOM 648 N N . ASN A 1 87 ? -19.578 -12.695 -12.82 1 97.25 87 ASN A N 1
ATOM 649 C CA . ASN A 1 87 ? -18.203 -12.453 -13.211 1 97.25 87 ASN A CA 1
ATOM 650 C C . ASN A 1 87 ? -17.375 -13.734 -13.188 1 97.25 87 ASN A C 1
ATOM 652 O O . ASN A 1 87 ? -16.609 -14.008 -14.109 1 97.25 87 ASN A O 1
ATOM 656 N N . LEU A 1 88 ? -17.562 -14.539 -12.188 1 96 88 LEU A N 1
ATOM 657 C CA . LEU A 1 88 ? -16.797 -15.773 -12.07 1 96 88 LEU A CA 1
ATOM 658 C C . LEU A 1 88 ? -17.25 -16.781 -13.117 1 96 88 LEU A C 1
ATOM 660 O O . LEU A 1 88 ? -16.422 -17.5 -13.695 1 96 88 LEU A O 1
ATOM 664 N N . LYS A 1 89 ? -18.516 -16.828 -13.336 1 95.62 89 LYS A N 1
ATOM 665 C CA . LYS A 1 89 ? -19.047 -17.734 -14.344 1 95.62 89 LYS A CA 1
ATOM 666 C C . LYS A 1 89 ? -18.484 -17.406 -15.727 1 95.62 89 LYS A C 1
ATOM 668 O O . LYS A 1 89 ? -18.109 -18.312 -16.484 1 95.62 89 LYS A O 1
ATOM 673 N N . LEU A 1 90 ? -18.5 -16.141 -15.969 1 94.19 90 LEU A N 1
ATOM 674 C CA . LEU A 1 90 ? -17.953 -15.703 -17.25 1 94.19 90 LEU A CA 1
ATOM 675 C C . LEU A 1 90 ? -16.5 -16.125 -17.391 1 94.19 90 LEU A C 1
ATOM 677 O O . LEU A 1 90 ? -16.094 -16.609 -18.453 1 94.19 90 LEU A O 1
ATOM 681 N N . HIS A 1 91 ? -15.797 -15.93 -16.328 1 92.31 91 HIS A N 1
ATOM 682 C CA . HIS A 1 91 ? -14.398 -16.328 -16.344 1 92.31 91 HIS A CA 1
ATOM 683 C C . HIS A 1 91 ? -14.258 -17.844 -16.531 1 92.31 91 HIS A C 1
ATOM 685 O O . HIS A 1 91 ? -13.406 -18.297 -17.297 1 92.31 91 HIS A O 1
ATOM 691 N N . ALA A 1 92 ? -15.055 -18.578 -15.867 1 92.81 92 ALA A N 1
ATOM 692 C CA . ALA A 1 92 ? -15.039 -20.031 -15.984 1 92.81 92 ALA A CA 1
ATOM 693 C C . ALA A 1 92 ? -15.32 -20.453 -17.422 1 92.81 92 ALA A C 1
ATOM 695 O O . ALA A 1 92 ? -14.68 -21.391 -17.938 1 92.81 92 ALA A O 1
ATOM 696 N N . GLN A 1 93 ? -16.25 -19.797 -18 1 92.19 93 GLN A N 1
ATOM 697 C CA . GLN A 1 93 ? -16.578 -20.078 -19.391 1 92.19 93 GLN A CA 1
ATOM 698 C C . GLN A 1 93 ? -15.383 -19.812 -20.312 1 92.19 93 GLN A C 1
ATOM 700 O O . GLN A 1 93 ? -15.094 -20.609 -21.203 1 92.19 93 GLN A O 1
ATOM 705 N N . TYR A 1 94 ? -14.805 -18.703 -20.016 1 87 94 TYR A N 1
ATOM 706 C CA . TYR A 1 94 ? -13.633 -18.344 -20.797 1 87 94 TYR A CA 1
ATOM 707 C C . TYR A 1 94 ? -12.547 -19.406 -20.688 1 87 94 TYR A C 1
ATOM 709 O O . TYR A 1 94 ? -11.859 -19.703 -21.672 1 87 94 TYR A O 1
ATOM 717 N N . LEU A 1 95 ? -12.422 -19.969 -19.516 1 87.25 95 LEU A N 1
ATOM 718 C CA . LEU A 1 95 ? -11.414 -20.984 -19.266 1 87.25 95 LEU A CA 1
ATOM 719 C C . LEU A 1 95 ? -11.867 -22.344 -19.812 1 87.25 95 LEU A C 1
ATOM 721 O O . LEU A 1 95 ? -11.078 -23.281 -19.875 1 87.25 95 LEU A O 1
ATOM 725 N N . GLY A 1 96 ? -13.062 -22.422 -20.125 1 88.5 96 GLY A N 1
ATOM 726 C CA . GLY A 1 96 ? -13.602 -23.688 -20.641 1 88.5 96 GLY A CA 1
ATOM 727 C C . GLY A 1 96 ? -13.844 -24.703 -19.562 1 88.5 96 GLY A C 1
ATOM 728 O O . GLY A 1 96 ? -13.781 -25.922 -19.812 1 88.5 96 GLY A O 1
ATOM 729 N N . LEU A 1 97 ? -14.156 -24.203 -18.453 1 89 97 LEU A N 1
ATOM 730 C CA . LEU A 1 97 ? -14.422 -25.125 -17.359 1 89 97 LEU A CA 1
ATOM 731 C C . LEU A 1 97 ? -15.82 -25.703 -17.469 1 89 97 LEU A C 1
ATOM 733 O O . LEU A 1 97 ? -16.797 -24.969 -17.641 1 89 97 LEU A O 1
ATOM 737 N N . LYS A 1 98 ? -15.938 -26.984 -17.453 1 85.06 98 LYS A N 1
ATOM 738 C CA . LYS A 1 98 ? -17.219 -27.656 -17.625 1 85.06 98 LYS A CA 1
ATOM 739 C C . LYS A 1 98 ? -18.062 -27.594 -16.359 1 85.06 98 LYS A C 1
ATOM 741 O O . LYS A 1 98 ? -19.266 -27.328 -16.406 1 85.06 98 LYS A O 1
ATOM 746 N N . ARG A 1 99 ? -17.438 -27.812 -15.219 1 85.62 99 ARG A N 1
ATOM 747 C CA . ARG A 1 99 ? -18.125 -27.781 -13.938 1 85.62 99 ARG A CA 1
ATOM 748 C C . ARG A 1 99 ? -17.375 -26.922 -12.93 1 85.62 99 ARG A C 1
ATOM 750 O O . ARG A 1 99 ? -16.797 -27.438 -11.969 1 85.62 99 ARG A O 1
ATOM 757 N N . PRO A 1 100 ? -17.484 -25.641 -13.242 1 86.69 100 PRO A N 1
ATOM 758 C CA . PRO A 1 100 ? -16.766 -24.781 -12.297 1 86.69 100 PRO A CA 1
ATOM 759 C C . PRO A 1 100 ? -17.422 -24.75 -10.922 1 86.69 100 PRO A C 1
ATOM 761 O O . PRO A 1 100 ? -18.656 -24.719 -10.812 1 86.69 100 PRO A O 1
ATOM 764 N N . ASN A 1 101 ? -16.625 -24.891 -9.93 1 88.25 101 ASN A N 1
ATOM 765 C CA . ASN A 1 101 ? -17.141 -24.812 -8.562 1 88.25 101 ASN A CA 1
ATOM 766 C C . ASN A 1 101 ? -17.141 -23.375 -8.055 1 88.25 101 ASN A C 1
ATOM 768 O O . ASN A 1 101 ? -16.391 -23.031 -7.141 1 88.25 101 ASN A O 1
ATOM 772 N N . ILE A 1 102 ? -18.016 -22.656 -8.547 1 93.88 102 ILE A N 1
ATOM 773 C CA . ILE A 1 102 ? -18.109 -21.234 -8.258 1 93.88 102 ILE A CA 1
ATOM 774 C C . ILE A 1 102 ? -18.422 -21.031 -6.777 1 93.88 102 ILE A C 1
ATOM 776 O O . ILE A 1 102 ? -17.812 -20.172 -6.121 1 93.88 102 ILE A O 1
ATOM 780 N N . GLU A 1 103 ? -19.297 -21.812 -6.305 1 93.62 103 GLU A N 1
ATOM 781 C CA . GLU A 1 103 ? -19.688 -21.688 -4.906 1 93.62 103 GLU A CA 1
ATOM 782 C C . GLU A 1 103 ? -18.5 -21.938 -3.975 1 93.62 103 GLU A C 1
ATOM 784 O O . GLU A 1 103 ? -18.297 -21.203 -3.01 1 93.62 103 GLU A O 1
ATOM 789 N N . VAL A 1 104 ? -17.781 -22.922 -4.273 1 90 104 VAL A N 1
ATOM 790 C CA . VAL A 1 104 ? -16.625 -23.266 -3.453 1 90 104 VAL A CA 1
ATOM 791 C C . VAL A 1 104 ? -15.594 -22.141 -3.498 1 90 104 VAL A C 1
ATOM 793 O O . VAL A 1 104 ? -15.047 -21.75 -2.467 1 90 104 VAL A O 1
ATOM 796 N N . ALA A 1 105 ? -15.367 -21.609 -4.688 1 90.75 105 ALA A N 1
ATOM 797 C CA . ALA A 1 105 ? -14.414 -20.516 -4.836 1 90.75 105 ALA A CA 1
ATOM 798 C C . ALA A 1 105 ? -14.844 -19.297 -4.023 1 90.75 105 ALA A C 1
ATOM 800 O O . ALA A 1 105 ? -14.023 -18.672 -3.355 1 90.75 105 ALA A O 1
ATOM 801 N N . LEU A 1 106 ? -16.094 -19.031 -4.047 1 95 106 LEU A N 1
ATOM 802 C CA . LEU A 1 106 ? -16.625 -17.875 -3.328 1 95 106 LEU A CA 1
ATOM 803 C C . LEU A 1 106 ? -16.578 -18.109 -1.822 1 95 106 LEU A C 1
ATOM 805 O O . LEU A 1 106 ? -16.297 -17.188 -1.054 1 95 106 LEU A O 1
ATOM 809 N N . LYS A 1 107 ? -16.844 -19.297 -1.446 1 92.56 107 LYS A N 1
ATOM 810 C CA . LYS A 1 107 ? -16.781 -19.641 -0.029 1 92.56 107 LYS A CA 1
ATOM 811 C C . LYS A 1 107 ? -15.367 -19.5 0.517 1 92.56 107 LYS A C 1
ATOM 813 O O . LYS A 1 107 ? -15.172 -19.016 1.634 1 92.56 107 LYS A O 1
ATOM 818 N N . GLN A 1 108 ? -14.453 -19.875 -0.256 1 87.94 108 GLN A N 1
ATOM 819 C CA . GLN A 1 108 ? -13.055 -19.844 0.167 1 87.94 108 GLN A CA 1
ATOM 820 C C . GLN A 1 108 ? -12.609 -18.406 0.479 1 87.94 108 GLN A C 1
ATOM 822 O O . GLN A 1 108 ? -11.766 -18.188 1.354 1 87.94 108 GLN A O 1
ATOM 827 N N . VAL A 1 109 ? -13.234 -17.438 -0.215 1 92.5 109 VAL A N 1
ATOM 828 C CA . VAL A 1 109 ? -12.789 -16.047 -0.028 1 92.5 109 VAL A CA 1
ATOM 829 C C . VAL A 1 109 ? -13.852 -15.266 0.74 1 92.5 109 VAL A C 1
ATOM 831 O O . VAL A 1 109 ? -13.828 -14.039 0.766 1 92.5 109 VAL A O 1
ATOM 834 N N . ASN A 1 110 ? -14.859 -15.914 1.239 1 92.19 110 ASN A N 1
ATOM 835 C CA . ASN A 1 110 ? -15.922 -15.336 2.059 1 92.19 110 ASN A CA 1
ATOM 836 C C . ASN A 1 110 ? -16.734 -14.312 1.278 1 92.19 110 ASN A C 1
ATOM 838 O O . ASN A 1 110 ? -16.984 -13.203 1.762 1 92.19 110 ASN A O 1
ATOM 842 N N . LEU A 1 111 ? -17.125 -14.711 0.073 1 95.25 111 LEU A N 1
ATOM 843 C CA . LEU A 1 111 ? -17.938 -13.812 -0.745 1 95.25 111 LEU A CA 1
ATOM 844 C C . LEU A 1 111 ? -19.234 -14.492 -1.17 1 95.25 111 LEU A C 1
ATOM 846 O O . LEU A 1 111 ? -19.984 -13.953 -1.994 1 95.25 111 LEU A O 1
ATOM 850 N N . LEU A 1 112 ? -19.5 -15.664 -0.586 1 96.25 112 LEU A N 1
ATOM 851 C CA . LEU A 1 112 ? -20.688 -16.391 -0.998 1 96.25 112 LEU A CA 1
ATOM 852 C C . LEU A 1 112 ? -21.953 -15.578 -0.74 1 96.25 112 LEU A C 1
ATOM 854 O O . LEU A 1 112 ? -22.844 -15.516 -1.592 1 96.25 112 LEU A O 1
ATOM 858 N N . ASP A 1 113 ? -22.016 -14.922 0.361 1 96.12 113 ASP A N 1
ATOM 859 C CA . ASP A 1 113 ? -23.188 -14.133 0.724 1 96.12 113 ASP A CA 1
ATOM 860 C C . ASP A 1 113 ? -23.359 -12.922 -0.202 1 96.12 113 ASP A C 1
ATOM 862 O O . ASP A 1 113 ? -24.453 -12.391 -0.349 1 96.12 113 ASP A O 1
ATOM 866 N N . ALA A 1 114 ? -22.281 -12.539 -0.805 1 96.94 114 ALA A N 1
ATOM 867 C CA . ALA A 1 114 ? -22.312 -11.375 -1.678 1 96.94 114 ALA A CA 1
ATOM 868 C C . ALA A 1 114 ? -22.375 -11.781 -3.146 1 96.94 114 ALA A C 1
ATOM 870 O O . ALA A 1 114 ? -22.172 -10.953 -4.039 1 96.94 114 ALA A O 1
ATOM 871 N N . ARG A 1 115 ? -22.672 -12.977 -3.43 1 97.31 115 ARG A N 1
ATOM 872 C CA . ARG A 1 115 ? -22.547 -13.523 -4.777 1 97.31 115 ARG A CA 1
ATOM 873 C C . ARG A 1 115 ? -23.469 -12.797 -5.754 1 97.31 115 ARG A C 1
ATOM 875 O O . ARG A 1 115 ? -23.172 -12.727 -6.949 1 97.31 115 ARG A O 1
ATOM 882 N N . LYS A 1 116 ? -24.562 -12.148 -5.258 1 97.94 116 LYS A N 1
ATOM 883 C CA . LYS A 1 116 ? -25.531 -11.516 -6.129 1 97.94 116 LYS A CA 1
ATOM 884 C C . LYS A 1 116 ? -25.297 -10.008 -6.215 1 97.94 116 LYS A C 1
ATOM 886 O O . LYS A 1 116 ? -25.984 -9.305 -6.957 1 97.94 116 LYS A O 1
ATOM 891 N N . LYS A 1 117 ? -24.344 -9.531 -5.504 1 97.75 117 LYS A N 1
ATOM 892 C CA . LYS A 1 117 ? -24 -8.109 -5.586 1 97.75 117 LYS A CA 1
ATOM 893 C C . LYS A 1 117 ? -23.281 -7.797 -6.895 1 97.75 117 LYS A C 1
ATOM 895 O O . LYS A 1 117 ? -22.5 -8.609 -7.391 1 97.75 117 LYS A O 1
ATOM 900 N N . LEU A 1 118 ? -23.594 -6.633 -7.395 1 97.94 118 LEU A N 1
ATOM 901 C CA . LEU A 1 118 ? -22.859 -6.156 -8.555 1 97.94 118 LEU A CA 1
ATOM 902 C C . LEU A 1 118 ? -21.422 -5.824 -8.18 1 97.94 118 LEU A C 1
ATOM 904 O O . LEU A 1 118 ? -21.156 -5.348 -7.074 1 97.94 118 LEU A O 1
ATOM 908 N N . PHE A 1 119 ? -20.516 -6.047 -9.156 1 96.81 119 PHE A N 1
ATOM 909 C CA . PHE A 1 119 ? -19.125 -5.723 -8.906 1 96.81 119 PHE A CA 1
ATOM 910 C C . PHE A 1 119 ? -18.969 -4.258 -8.516 1 96.81 119 PHE A C 1
ATOM 912 O O . PHE A 1 119 ? -18.172 -3.924 -7.637 1 96.81 119 PHE A O 1
ATOM 919 N N . SER A 1 120 ? -19.656 -3.41 -9.156 1 95.94 120 SER A N 1
ATOM 920 C CA . SER A 1 120 ? -19.578 -1.972 -8.922 1 95.94 120 SER A CA 1
ATOM 921 C C . SER A 1 120 ? -19.938 -1.624 -7.48 1 95.94 120 SER A C 1
ATOM 923 O O . SER A 1 120 ? -19.594 -0.545 -6.996 1 95.94 120 SER A O 1
ATOM 925 N N . GLN A 1 121 ? -20.547 -2.504 -6.766 1 96.06 121 GLN A N 1
ATOM 926 C CA . GLN A 1 121 ? -21.016 -2.252 -5.406 1 96.06 121 GLN A CA 1
ATOM 927 C C . GLN A 1 121 ? -20.047 -2.807 -4.371 1 96.06 121 GLN A C 1
ATOM 929 O O . GLN A 1 121 ? -20.234 -2.619 -3.17 1 96.06 121 GLN A O 1
ATOM 934 N N . LEU A 1 122 ? -19.078 -3.463 -4.828 1 94.88 122 LEU A N 1
ATOM 935 C CA . LEU A 1 122 ? -18.156 -4.129 -3.918 1 94.88 122 LEU A CA 1
ATOM 936 C C . LEU A 1 122 ? -17.141 -3.137 -3.34 1 94.88 122 LEU A C 1
ATOM 938 O O . LEU A 1 122 ? -16.703 -2.217 -4.031 1 94.88 122 LEU A O 1
ATOM 942 N N . SER A 1 123 ? -16.859 -3.354 -2.094 1 90.31 123 SER A N 1
ATOM 943 C CA . SER A 1 123 ? -15.727 -2.645 -1.51 1 90.31 123 SER A CA 1
ATOM 944 C C . SER A 1 123 ? -14.406 -3.098 -2.133 1 90.31 123 SER A C 1
ATOM 946 O O . SER A 1 123 ? -14.367 -4.105 -2.844 1 90.31 123 SER A O 1
ATOM 948 N N . LEU A 1 124 ? -13.359 -2.402 -1.9 1 87.62 124 LEU A N 1
ATOM 949 C CA . LEU A 1 124 ? -12.047 -2.748 -2.422 1 87.62 124 LEU A CA 1
ATOM 950 C C . LEU A 1 124 ? -11.602 -4.117 -1.91 1 87.62 124 LEU A C 1
ATOM 952 O O . LEU A 1 124 ? -11.07 -4.926 -2.674 1 87.62 124 LEU A O 1
ATOM 956 N N . GLY A 1 125 ? -11.828 -4.309 -0.634 1 90.06 125 GLY A N 1
ATOM 957 C CA . GLY A 1 125 ? -11.484 -5.602 -0.068 1 90.06 125 GLY A CA 1
ATOM 958 C C . GLY A 1 125 ? -12.234 -6.754 -0.705 1 90.06 125 GLY A C 1
ATOM 959 O O . GLY A 1 125 ? -11.656 -7.809 -0.967 1 90.06 125 GLY A O 1
ATOM 960 N N . MET A 1 126 ? -13.445 -6.523 -0.954 1 92.81 126 MET A N 1
ATOM 961 C CA . MET A 1 126 ? -14.266 -7.543 -1.606 1 92.81 126 MET A CA 1
ATOM 962 C C . MET A 1 126 ? -13.781 -7.797 -3.029 1 92.81 126 MET A C 1
ATOM 964 O O . MET A 1 126 ? -13.758 -8.945 -3.486 1 92.81 126 MET A O 1
ATOM 968 N N . ARG A 1 127 ? -13.414 -6.77 -3.678 1 93.5 127 ARG A N 1
ATOM 969 C CA . ARG A 1 127 ? -12.906 -6.906 -5.039 1 93.5 127 ARG A CA 1
ATOM 970 C C . ARG A 1 127 ? -11.617 -7.723 -5.062 1 93.5 127 ARG A C 1
ATOM 972 O O . ARG A 1 127 ? -11.43 -8.57 -5.938 1 93.5 127 ARG A O 1
ATOM 979 N N . GLN A 1 128 ? -10.781 -7.422 -4.113 1 92.75 128 GLN A N 1
ATOM 980 C CA . GLN A 1 128 ? -9.539 -8.18 -4.02 1 92.75 128 GLN A CA 1
ATOM 981 C C . GLN A 1 128 ? -9.82 -9.664 -3.775 1 92.75 128 GLN A C 1
ATOM 983 O O . GLN A 1 128 ? -9.211 -10.531 -4.41 1 92.75 128 GLN A O 1
ATOM 988 N N . ARG A 1 129 ? -10.727 -9.906 -2.936 1 93.38 129 ARG A N 1
ATOM 989 C CA . ARG A 1 129 ? -11.102 -11.289 -2.643 1 93.38 129 ARG A CA 1
ATOM 990 C C . ARG A 1 129 ? -11.695 -11.969 -3.869 1 93.38 129 ARG A C 1
ATOM 992 O O . ARG A 1 129 ? -11.43 -13.148 -4.125 1 93.38 129 ARG A O 1
ATOM 999 N N . LEU A 1 130 ? -12.484 -11.219 -4.566 1 95.5 130 LEU A N 1
ATOM 1000 C CA . LEU A 1 130 ? -13.031 -11.758 -5.809 1 95.5 130 LEU A CA 1
ATOM 1001 C C . LEU A 1 130 ? -11.922 -12.094 -6.793 1 95.5 130 LEU A C 1
ATOM 1003 O O . LEU A 1 130 ? -11.977 -13.125 -7.473 1 95.5 130 LEU A O 1
ATOM 1007 N N . GLY A 1 131 ? -10.938 -11.227 -6.871 1 95.12 131 GLY A N 1
ATOM 1008 C CA . GLY A 1 131 ? -9.773 -11.508 -7.707 1 95.12 131 GLY A CA 1
ATOM 1009 C C . GLY A 1 131 ? -9.062 -12.789 -7.332 1 95.12 131 GLY A C 1
ATOM 1010 O O . GLY A 1 131 ? -8.641 -13.555 -8.203 1 95.12 131 GLY A O 1
ATOM 1011 N N . ILE A 1 132 ? -8.977 -12.984 -6.09 1 93.62 132 ILE A N 1
ATOM 1012 C CA . ILE A 1 132 ? -8.328 -14.203 -5.605 1 93.62 132 ILE A CA 1
ATOM 1013 C C . ILE A 1 132 ? -9.211 -15.414 -5.922 1 93.62 132 ILE A C 1
ATOM 1015 O O . ILE A 1 132 ? -8.703 -16.453 -6.336 1 93.62 132 ILE A O 1
ATOM 1019 N N . ALA A 1 133 ? -10.5 -15.242 -5.738 1 93.56 133 ALA A N 1
ATOM 1020 C CA . ALA A 1 133 ? -11.414 -16.312 -6.109 1 93.56 133 ALA A CA 1
ATOM 1021 C C . ALA A 1 133 ? -11.25 -16.703 -7.578 1 93.56 133 ALA A C 1
ATOM 1023 O O . ALA A 1 133 ? -11.219 -17.875 -7.918 1 93.56 133 ALA A O 1
ATOM 1024 N N . ARG A 1 134 ? -11.18 -15.711 -8.336 1 93.75 134 ARG A N 1
ATOM 1025 C CA . ARG A 1 134 ? -10.984 -15.953 -9.766 1 93.75 134 ARG A CA 1
ATOM 1026 C C . ARG A 1 134 ? -9.688 -16.703 -10.016 1 93.75 134 ARG A C 1
ATOM 1028 O O . ARG A 1 134 ? -9.648 -17.625 -10.836 1 93.75 134 ARG A O 1
ATOM 1035 N N . ALA A 1 135 ? -8.664 -16.297 -9.336 1 91.31 135 ALA A N 1
ATOM 1036 C CA . ALA A 1 135 ? -7.359 -16.922 -9.508 1 91.31 135 ALA A CA 1
ATOM 1037 C C . ALA A 1 135 ? -7.406 -18.406 -9.148 1 91.31 135 ALA A C 1
ATOM 1039 O O . ALA A 1 135 ? -6.684 -19.219 -9.734 1 91.31 135 ALA A O 1
ATOM 1040 N N . PHE A 1 136 ? -8.336 -18.734 -8.352 1 86.25 136 PHE A N 1
ATOM 1041 C CA . PHE A 1 136 ? -8.391 -20.094 -7.828 1 86.25 136 PHE A CA 1
ATOM 1042 C C . PHE A 1 136 ? -9.406 -20.938 -8.594 1 86.25 136 PHE A C 1
ATOM 1044 O O . PHE A 1 136 ? -9.562 -22.125 -8.328 1 86.25 136 PHE A O 1
ATOM 1051 N N . LEU A 1 137 ? -9.984 -20.312 -9.492 1 87.69 137 LEU A N 1
ATOM 1052 C CA . LEU A 1 137 ? -10.984 -21.047 -10.242 1 87.69 137 LEU A CA 1
ATOM 1053 C C . LEU A 1 137 ? -10.328 -22.125 -11.117 1 87.69 137 LEU A C 1
ATOM 1055 O O . LEU A 1 137 ? -9.32 -21.859 -11.773 1 87.69 137 LEU A O 1
ATOM 1059 N N . GLY A 1 138 ? -10.867 -23.344 -11.062 1 79.88 138 GLY A N 1
ATOM 1060 C CA . GLY A 1 138 ? -10.352 -24.453 -11.867 1 79.88 138 GLY A CA 1
ATOM 1061 C C . GLY A 1 138 ? -9.312 -25.281 -11.133 1 79.88 138 GLY A C 1
ATOM 1062 O O . GLY A 1 138 ? -9.25 -25.266 -9.906 1 79.88 138 GLY A O 1
ATOM 1063 N N . ASP A 1 139 ? -8.641 -26.109 -11.82 1 80.31 139 ASP A N 1
ATOM 1064 C CA . ASP A 1 139 ? -7.641 -27 -11.242 1 80.31 139 ASP A CA 1
ATOM 1065 C C . ASP A 1 139 ? -6.25 -26.375 -11.312 1 80.31 139 ASP A C 1
ATOM 1067 O O . ASP A 1 139 ? -5.367 -26.891 -12.008 1 80.31 139 ASP A O 1
ATOM 1071 N N . VAL A 1 140 ? -6.102 -25.344 -10.609 1 88.69 140 VAL A N 1
ATOM 1072 C CA . VAL A 1 140 ? -4.84 -24.609 -10.656 1 88.69 140 VAL A CA 1
ATOM 1073 C C . VAL A 1 140 ? -3.867 -25.203 -9.633 1 88.69 140 VAL A C 1
ATOM 1075 O O . VAL A 1 140 ? -4.266 -25.562 -8.523 1 88.69 140 VAL A O 1
ATOM 1078 N N . GLN A 1 141 ? -2.668 -25.328 -10.047 1 91.94 141 GLN A N 1
ATOM 1079 C CA . GLN A 1 141 ? -1.62 -25.859 -9.18 1 91.94 141 GLN A CA 1
ATOM 1080 C C . GLN A 1 141 ? -0.776 -24.719 -8.594 1 91.94 141 GLN A C 1
ATOM 1082 O O . GLN A 1 141 ? -0.274 -24.828 -7.477 1 91.94 141 GLN A O 1
ATOM 1087 N N . TYR A 1 142 ? -0.658 -23.688 -9.359 1 95.06 142 TYR A N 1
ATOM 1088 C CA . TYR A 1 142 ? 0.184 -22.562 -8.984 1 95.06 142 TYR A CA 1
ATOM 1089 C C . TYR A 1 142 ? -0.63 -21.281 -8.914 1 95.06 142 TYR A C 1
ATOM 1091 O O . TYR A 1 142 ? -1.389 -20.953 -9.836 1 95.06 142 TYR A O 1
ATOM 1099 N N . LEU A 1 143 ? -0.509 -20.547 -7.828 1 94.44 143 LEU A N 1
ATOM 1100 C CA . LEU A 1 143 ? -1.18 -19.266 -7.664 1 94.44 143 LEU A CA 1
ATOM 1101 C C . LEU A 1 143 ? -0.167 -18.125 -7.625 1 94.44 143 LEU A C 1
ATOM 1103 O O . LEU A 1 143 ? 0.766 -18.141 -6.816 1 94.44 143 LEU A O 1
ATOM 1107 N N . LEU A 1 144 ? -0.296 -17.203 -8.523 1 96.5 144 LEU A N 1
ATOM 1108 C CA . LEU A 1 144 ? 0.547 -16.016 -8.57 1 96.5 144 LEU A CA 1
ATOM 1109 C C . LEU A 1 144 ? -0.224 -14.781 -8.109 1 96.5 144 LEU A C 1
ATOM 1111 O O . LEU A 1 144 ? -1.173 -14.352 -8.766 1 96.5 144 LEU A O 1
ATOM 1115 N N . LEU A 1 145 ? 0.169 -14.211 -7.008 1 96.19 145 LEU A N 1
ATOM 1116 C CA . LEU A 1 145 ? -0.52 -13.062 -6.434 1 96.19 145 LEU A CA 1
ATOM 1117 C C . LEU A 1 145 ? 0.421 -11.867 -6.32 1 96.19 145 LEU A C 1
ATOM 1119 O O . LEU A 1 145 ? 1.311 -11.852 -5.465 1 96.19 145 LEU A O 1
ATOM 1123 N N . ASP A 1 146 ? 0.18 -10.938 -7.152 1 95.94 146 ASP A N 1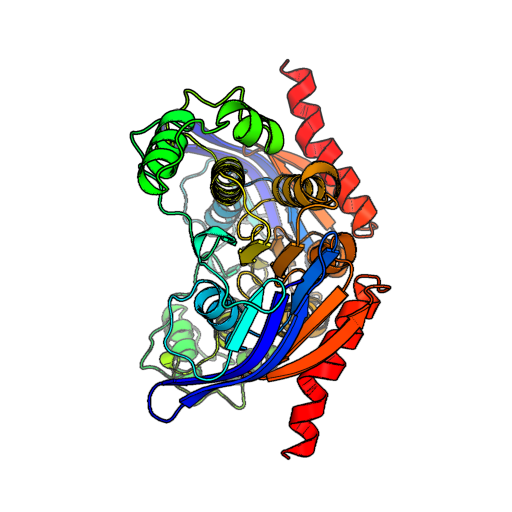
ATOM 1124 C CA . ASP A 1 146 ? 1.006 -9.734 -7.168 1 95.94 146 ASP A CA 1
ATOM 1125 C C . ASP A 1 146 ? 0.391 -8.641 -6.305 1 95.94 146 ASP A C 1
ATOM 1127 O O . ASP A 1 146 ? -0.609 -8.023 -6.688 1 95.94 146 ASP A O 1
ATOM 1131 N N . GLU A 1 147 ? 0.982 -8.391 -5.141 1 94.25 147 GLU A N 1
ATOM 1132 C CA . GLU A 1 147 ? 0.55 -7.359 -4.199 1 94.25 147 GLU A CA 1
ATOM 1133 C C . GLU A 1 147 ? -0.937 -7.492 -3.883 1 94.25 147 GLU A C 1
ATOM 1135 O O . GLU A 1 147 ? -1.693 -6.527 -4.016 1 94.25 147 GLU A O 1
ATOM 1140 N N . PRO A 1 148 ? -1.32 -8.539 -3.314 1 93.81 148 PRO A N 1
ATOM 1141 C CA . PRO A 1 148 ? -2.748 -8.812 -3.133 1 93.81 148 PRO A CA 1
ATOM 1142 C C . PRO A 1 148 ? -3.383 -7.938 -2.055 1 93.81 148 PRO A C 1
ATOM 1144 O O . PRO A 1 148 ? -4.609 -7.867 -1.951 1 93.81 148 PRO A O 1
ATOM 1147 N N . THR A 1 149 ? -2.57 -7.258 -1.289 1 93 149 THR A N 1
ATOM 1148 C CA . THR A 1 149 ? -3.135 -6.484 -0.188 1 93 149 THR A CA 1
ATOM 1149 C C . THR A 1 149 ? -3.051 -4.988 -0.478 1 93 149 THR A C 1
ATOM 1151 O O . THR A 1 149 ? -3.355 -4.168 0.387 1 93 149 THR A O 1
ATOM 1154 N N . ASN A 1 150 ? -2.635 -4.672 -1.633 1 88.56 150 ASN A N 1
ATOM 1155 C CA . ASN A 1 150 ? -2.473 -3.268 -1.99 1 88.56 150 ASN A CA 1
ATOM 1156 C C . ASN A 1 150 ? -3.793 -2.508 -1.881 1 88.56 150 ASN A C 1
ATOM 1158 O O . ASN A 1 150 ? -4.824 -2.975 -2.365 1 88.56 150 ASN A O 1
ATOM 1162 N N . GLY A 1 151 ? -3.74 -1.369 -1.174 1 87.06 151 GLY A N 1
ATOM 1163 C CA . GLY A 1 151 ? -4.898 -0.494 -1.063 1 87.06 151 GLY A CA 1
ATOM 1164 C C . GLY A 1 151 ? -5.855 -0.909 0.036 1 87.06 151 GLY A C 1
ATOM 1165 O O . GLY A 1 151 ? -6.84 -0.217 0.301 1 87.06 151 GLY A O 1
ATOM 1166 N N . LEU A 1 152 ? -5.602 -1.956 0.691 1 92.94 152 LEU A N 1
ATOM 1167 C CA . LEU A 1 152 ? -6.508 -2.455 1.72 1 92.94 152 LEU A CA 1
ATOM 1168 C C . LEU A 1 152 ? -6.219 -1.799 3.064 1 92.94 152 LEU A C 1
ATOM 1170 O O . LEU A 1 152 ? -5.09 -1.37 3.32 1 92.94 152 LEU A O 1
ATOM 1174 N N . ASP A 1 153 ? -7.297 -1.712 3.857 1 94.31 153 ASP A N 1
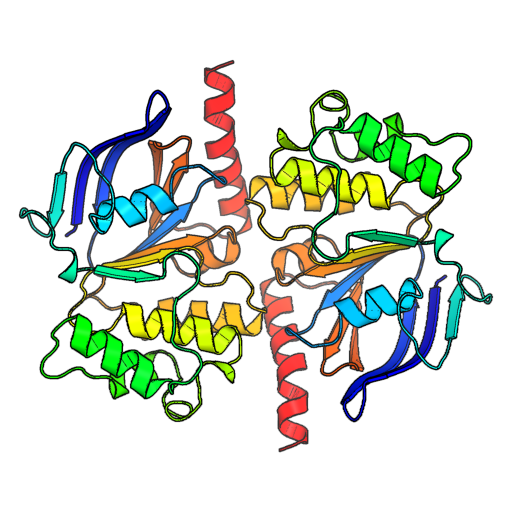ATOM 1175 C CA . ASP A 1 153 ? -7.105 -1.294 5.242 1 94.31 153 ASP A CA 1
ATOM 1176 C C . ASP A 1 153 ? -6.578 -2.447 6.094 1 94.31 153 ASP A C 1
ATOM 1178 O O . ASP A 1 153 ? -6.402 -3.562 5.602 1 94.31 153 ASP A O 1
ATOM 1182 N N . PRO A 1 154 ? -6.309 -2.186 7.344 1 94.31 154 PRO A N 1
ATOM 1183 C CA . PRO A 1 154 ? -5.695 -3.221 8.18 1 94.31 154 PRO A CA 1
ATOM 1184 C C . PRO A 1 154 ? -6.562 -4.469 8.305 1 94.31 154 PRO A C 1
ATOM 1186 O O . PRO A 1 154 ? -6.039 -5.59 8.328 1 94.31 154 PRO A O 1
ATOM 1189 N N . MET A 1 155 ? -7.793 -4.254 8.352 1 93.44 155 MET A N 1
ATOM 1190 C CA . MET A 1 155 ? -8.688 -5.406 8.445 1 93.44 155 MET A CA 1
ATOM 1191 C C . MET A 1 155 ? -8.648 -6.23 7.16 1 93.44 155 MET A C 1
ATOM 1193 O O . MET A 1 155 ? -8.617 -7.461 7.207 1 93.44 155 MET A O 1
ATOM 1197 N N . GLY A 1 156 ? -8.703 -5.555 6.043 1 93.19 156 GLY A N 1
ATOM 1198 C CA . GLY A 1 156 ? -8.594 -6.242 4.766 1 93.19 156 GLY A CA 1
ATOM 1199 C C . GLY A 1 156 ? -7.289 -7.008 4.613 1 93.19 156 GLY A C 1
ATOM 1200 O O . GLY A 1 156 ? -7.273 -8.125 4.09 1 93.19 156 GLY A O 1
ATOM 1201 N N . ILE A 1 157 ? -6.242 -6.387 5.035 1 94.56 157 ILE A N 1
ATOM 1202 C CA . ILE A 1 157 ? -4.93 -7.016 4.969 1 94.56 157 ILE A CA 1
ATOM 1203 C C . ILE A 1 157 ? -4.934 -8.297 5.801 1 94.56 157 ILE A C 1
ATOM 1205 O O . ILE A 1 157 ? -4.473 -9.344 5.34 1 94.56 157 ILE A O 1
ATOM 1209 N N . LYS A 1 158 ? -5.445 -8.188 6.945 1 93.06 158 LYS A N 1
ATOM 1210 C CA . LYS A 1 158 ? -5.531 -9.344 7.824 1 93.06 158 LYS A CA 1
ATOM 1211 C C . LYS A 1 158 ? -6.367 -10.453 7.191 1 93.06 158 LYS A C 1
ATOM 1213 O O . LYS A 1 158 ? -6.012 -11.633 7.273 1 93.06 158 LYS A O 1
ATOM 1218 N N . GLU A 1 159 ? -7.387 -10.094 6.621 1 91.94 159 GLU A N 1
ATOM 1219 C CA . GLU A 1 159 ? -8.273 -11.07 5.984 1 91.94 159 GLU A CA 1
ATOM 1220 C C . GLU A 1 159 ? -7.547 -11.836 4.883 1 91.94 159 GLU A C 1
ATOM 1222 O O . GLU A 1 159 ? -7.684 -13.055 4.777 1 91.94 159 GLU A O 1
ATOM 1227 N N . ILE A 1 160 ? -6.852 -11.117 4.09 1 93.94 160 ILE A N 1
ATOM 1228 C CA . ILE A 1 160 ? -6.117 -11.766 3.01 1 93.94 160 ILE A CA 1
ATOM 1229 C C . ILE A 1 160 ? -5.031 -12.672 3.592 1 93.94 160 ILE A C 1
ATOM 1231 O O . ILE A 1 160 ? -4.801 -13.773 3.096 1 93.94 160 ILE A O 1
ATOM 1235 N N . ARG A 1 161 ? -4.371 -12.195 4.59 1 93.31 161 ARG A N 1
ATOM 1236 C CA . ARG A 1 161 ? -3.354 -12.992 5.266 1 93.31 161 ARG A CA 1
ATOM 1237 C C . ARG A 1 161 ? -3.932 -14.312 5.754 1 93.31 161 ARG A C 1
ATOM 1239 O O . ARG A 1 161 ? -3.348 -15.375 5.52 1 93.31 161 ARG A O 1
ATOM 1246 N N . LEU A 1 162 ? -5.059 -14.234 6.352 1 91.94 162 LEU A N 1
ATOM 1247 C CA . LEU A 1 162 ? -5.715 -15.43 6.879 1 91.94 162 LEU A CA 1
ATOM 1248 C C . LEU A 1 162 ? -6.168 -16.344 5.75 1 91.94 162 LEU A C 1
ATOM 1250 O O . LEU A 1 162 ? -6.051 -17.562 5.852 1 91.94 162 LEU A O 1
ATOM 1254 N N . LEU A 1 163 ? -6.637 -15.734 4.785 1 92.25 163 LEU A N 1
ATOM 1255 C CA . LEU A 1 163 ? -7.062 -16.484 3.611 1 92.25 163 LEU A CA 1
ATOM 1256 C C . LEU A 1 163 ? -5.902 -17.297 3.041 1 92.25 163 LEU A C 1
ATOM 1258 O O . LEU A 1 163 ? -6.043 -18.5 2.793 1 92.25 163 LEU A O 1
ATOM 1262 N N . LEU A 1 164 ? -4.777 -16.703 2.898 1 92.44 164 LEU A N 1
ATOM 1263 C CA . LEU A 1 164 ? -3.615 -17.359 2.307 1 92.44 164 LEU A CA 1
ATOM 1264 C C . LEU A 1 164 ? -3.08 -18.453 3.225 1 92.44 164 LEU A C 1
ATOM 1266 O O . LEU A 1 164 ? -2.779 -19.562 2.768 1 92.44 164 LEU A O 1
ATOM 1270 N N . LYS A 1 165 ? -3.064 -18.234 4.43 1 88.31 165 LYS A N 1
ATOM 1271 C CA . LYS A 1 165 ? -2.434 -19.125 5.387 1 88.31 165 LYS A CA 1
ATOM 1272 C C . LYS A 1 165 ? -3.346 -20.312 5.711 1 88.31 165 LYS A C 1
ATOM 1274 O O . LYS A 1 165 ? -2.877 -21.453 5.844 1 88.31 165 LYS A O 1
ATOM 1279 N N . GLU A 1 166 ? -4.586 -20 5.82 1 85.25 166 GLU A N 1
ATOM 1280 C CA . GLU A 1 166 ? -5.469 -21 6.41 1 85.25 166 GLU A CA 1
ATOM 1281 C C . GLU A 1 166 ? -6.344 -21.656 5.348 1 85.25 166 GLU A C 1
ATOM 1283 O O . GLU A 1 166 ? -6.766 -22.797 5.508 1 85.25 166 GLU A O 1
ATOM 1288 N N . ARG A 1 167 ? -6.559 -20.953 4.328 1 80.38 167 ARG A N 1
ATOM 1289 C CA . ARG A 1 167 ? -7.555 -21.484 3.4 1 80.38 167 ARG A CA 1
ATOM 1290 C C . ARG A 1 167 ? -6.906 -21.938 2.098 1 80.38 167 ARG A C 1
ATOM 1292 O O . ARG A 1 167 ? -7.273 -22.969 1.542 1 80.38 167 ARG A O 1
ATOM 1299 N N . LEU A 1 168 ? -6.004 -21.234 1.761 1 80.94 168 LEU A N 1
ATOM 1300 C CA . LEU A 1 168 ? -5.477 -21.516 0.43 1 80.94 168 LEU A CA 1
ATOM 1301 C C . LEU A 1 168 ? -4.234 -22.406 0.516 1 80.94 168 LEU A C 1
ATOM 1303 O O . LEU A 1 168 ? -3.896 -23.094 -0.444 1 80.94 168 LEU A O 1
ATOM 1307 N N . LYS A 1 169 ? -3.674 -22.219 1.657 1 78.38 169 LYS A N 1
ATOM 1308 C CA . LYS A 1 169 ? -2.514 -23.094 1.822 1 78.38 169 LYS A CA 1
ATOM 1309 C C . LYS A 1 169 ? -2.932 -24.547 1.912 1 78.38 169 LYS A C 1
ATOM 1311 O O . LYS A 1 169 ? -3.734 -24.922 2.771 1 78.38 169 LYS A O 1
ATOM 1316 N N . SER A 1 170 ? -2.816 -25.234 0.833 1 79.69 170 SER A N 1
ATOM 1317 C CA . SER A 1 170 ? -3.057 -26.672 0.775 1 79.69 170 SER A CA 1
ATOM 1318 C C . SER A 1 170 ? -1.873 -27.406 0.152 1 79.69 170 SER A C 1
ATOM 1320 O O . SER A 1 170 ? -1.044 -26.797 -0.525 1 79.69 170 SER A O 1
ATOM 1322 N N . PRO A 1 171 ? -1.81 -28.672 0.412 1 79.19 171 PRO A N 1
ATOM 1323 C CA . PRO A 1 171 ? -0.709 -29.438 -0.17 1 79.19 171 PRO A CA 1
ATOM 1324 C C . PRO A 1 171 ? -0.742 -29.453 -1.696 1 79.19 171 PRO A C 1
ATOM 1326 O O . PRO A 1 171 ? 0.264 -29.766 -2.336 1 79.19 171 PRO A O 1
ATOM 1329 N N . GLN A 1 172 ? -1.812 -29.031 -2.172 1 82.06 172 GLN A N 1
ATOM 1330 C CA . GLN A 1 172 ? -1.974 -29.172 -3.615 1 82.06 172 GLN A CA 1
ATOM 1331 C C . GLN A 1 172 ? -1.623 -27.875 -4.34 1 82.06 172 GLN A C 1
ATOM 1333 O O . GLN A 1 172 ? -1.531 -27.859 -5.57 1 82.06 172 GLN A O 1
ATOM 1338 N N . HIS A 1 173 ? -1.351 -26.828 -3.604 1 89.88 173 HIS A N 1
ATOM 1339 C CA . HIS A 1 173 ? -1.103 -25.562 -4.27 1 89.88 173 HIS A CA 1
ATOM 1340 C C . HIS A 1 173 ? 0.297 -25.047 -3.961 1 89.88 173 HIS A C 1
ATOM 1342 O O . HIS A 1 173 ? 0.855 -25.344 -2.902 1 89.88 173 HIS A O 1
ATOM 1348 N N . CYS A 1 174 ? 0.869 -24.453 -4.945 1 95.12 174 CYS A N 1
ATOM 1349 C CA . CYS A 1 174 ? 2.061 -23.625 -4.801 1 95.12 174 CYS A CA 1
ATOM 1350 C C . CYS A 1 174 ? 1.725 -22.156 -4.988 1 95.12 174 CYS A C 1
ATOM 1352 O O . CYS A 1 174 ? 1.207 -21.75 -6.035 1 95.12 174 CYS A O 1
ATOM 1354 N N . ILE A 1 175 ? 1.979 -21.359 -3.949 1 96.19 175 ILE A N 1
ATOM 1355 C CA . ILE A 1 175 ? 1.55 -19.953 -4 1 96.19 175 ILE A CA 1
ATOM 1356 C C . ILE A 1 175 ? 2.771 -19.047 -4.031 1 96.19 175 ILE A C 1
ATOM 1358 O O . ILE A 1 175 ? 3.715 -19.234 -3.26 1 96.19 175 ILE A O 1
ATOM 1362 N N . LEU A 1 176 ?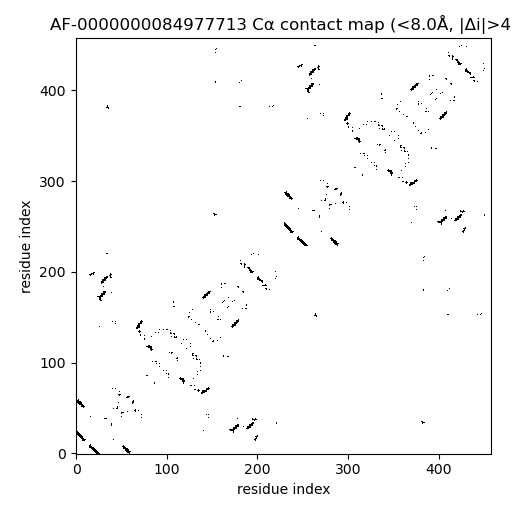 2.797 -18.125 -4.961 1 97.31 176 LEU A N 1
ATOM 1363 C CA . LEU A 1 176 ? 3.771 -17.047 -5.004 1 97.31 176 LEU A CA 1
ATOM 1364 C C . LEU A 1 176 ? 3.1 -15.695 -4.754 1 97.31 176 LEU A C 1
ATOM 1366 O O . LEU A 1 176 ? 2.133 -15.352 -5.434 1 97.31 176 LEU A O 1
ATOM 1370 N N . VAL A 1 177 ? 3.615 -14.992 -3.734 1 97 177 VAL A N 1
ATOM 1371 C CA . VAL A 1 177 ? 3.039 -13.703 -3.389 1 97 177 VAL A CA 1
ATOM 1372 C C . VAL A 1 177 ? 4.137 -12.641 -3.35 1 97 177 VAL A C 1
ATOM 1374 O O . VAL A 1 177 ? 5.211 -12.867 -2.789 1 97 177 VAL A O 1
ATOM 1377 N N . SER A 1 178 ? 3.902 -11.578 -4.012 1 96.88 178 SER A N 1
ATOM 1378 C CA . SER A 1 178 ? 4.77 -10.414 -3.861 1 96.88 178 SER A CA 1
ATOM 1379 C C . SER A 1 178 ? 4.121 -9.352 -2.982 1 96.88 178 SER A C 1
ATOM 1381 O O . SER A 1 178 ? 2.893 -9.234 -2.947 1 96.88 178 SER A O 1
ATOM 1383 N N . SER A 1 179 ? 4.926 -8.633 -2.215 1 93.94 179 SER A N 1
ATOM 1384 C CA . SER A 1 179 ? 4.434 -7.539 -1.388 1 93.94 179 SER A CA 1
ATOM 1385 C C . SER A 1 179 ? 5.57 -6.617 -0.957 1 93.94 179 SER A C 1
ATOM 1387 O O . SER A 1 179 ? 6.715 -7.055 -0.821 1 93.94 179 SER A O 1
ATOM 1389 N N . HIS A 1 180 ? 5.191 -5.41 -0.719 1 92.56 180 HIS A N 1
ATOM 1390 C CA . HIS A 1 180 ? 6.133 -4.477 -0.112 1 92.56 180 HIS A CA 1
ATOM 1391 C C . HIS A 1 180 ? 5.996 -4.465 1.407 1 92.56 180 HIS A C 1
ATOM 1393 O O . HIS A 1 180 ? 6.805 -3.852 2.104 1 92.56 180 HIS A O 1
ATOM 1399 N N . ASN A 1 181 ? 5.008 -5.082 1.837 1 91.75 181 ASN A N 1
ATOM 1400 C CA . ASN A 1 181 ? 4.785 -5.184 3.275 1 91.75 181 ASN A CA 1
ATOM 1401 C C . ASN A 1 181 ? 5.52 -6.379 3.877 1 91.75 181 ASN A C 1
ATOM 1403 O O . ASN A 1 181 ? 5.039 -7.512 3.793 1 91.75 181 ASN A O 1
ATOM 1407 N N . LEU A 1 182 ? 6.555 -6.086 4.527 1 94.62 182 LEU A N 1
ATOM 1408 C CA . LEU A 1 182 ? 7.422 -7.148 5.027 1 94.62 182 LEU A CA 1
ATOM 1409 C C . LEU A 1 182 ? 6.762 -7.895 6.18 1 94.62 182 LEU A C 1
ATOM 1411 O O . LEU A 1 182 ? 7.02 -9.086 6.383 1 94.62 182 LEU A O 1
ATOM 1415 N N . THR A 1 183 ? 5.93 -7.227 6.879 1 91.81 183 THR A N 1
ATOM 1416 C CA . THR A 1 183 ? 5.215 -7.875 7.973 1 91.81 183 THR A CA 1
ATOM 1417 C C . THR A 1 183 ? 4.309 -8.984 7.441 1 91.81 183 THR A C 1
ATOM 1419 O O . THR A 1 183 ? 4.285 -10.086 7.988 1 91.81 183 THR A O 1
ATOM 1422 N N . GLU A 1 184 ? 3.652 -8.672 6.398 1 92.56 184 GLU A N 1
ATOM 1423 C CA . GLU A 1 184 ? 2.76 -9.656 5.797 1 92.56 184 GLU A CA 1
ATOM 1424 C C . GLU A 1 184 ? 3.547 -10.82 5.199 1 92.56 184 GLU A C 1
ATOM 1426 O O . GLU A 1 184 ? 3.146 -11.977 5.328 1 92.56 184 GLU A O 1
ATOM 1431 N N . ILE A 1 185 ? 4.598 -10.484 4.574 1 95.75 185 ILE A N 1
ATOM 1432 C CA . ILE A 1 185 ? 5.441 -11.508 3.977 1 95.75 185 ILE A CA 1
ATOM 1433 C C . ILE A 1 185 ? 5.988 -12.43 5.07 1 95.75 185 ILE A C 1
ATOM 1435 O O . ILE A 1 185 ? 5.926 -13.656 4.945 1 95.75 185 ILE A O 1
ATOM 1439 N N . ALA A 1 186 ? 6.457 -11.844 6.105 1 95.06 186 ALA A N 1
ATOM 1440 C CA . ALA A 1 186 ? 7 -12.617 7.219 1 95.06 186 ALA A CA 1
ATOM 1441 C C . ALA A 1 186 ? 5.934 -13.531 7.82 1 95.06 186 ALA A C 1
ATOM 1443 O O . ALA A 1 186 ? 6.234 -14.656 8.234 1 95.06 186 ALA A O 1
ATOM 1444 N N . ALA A 1 187 ? 4.766 -13.109 7.75 1 93 187 ALA A N 1
ATOM 1445 C CA . ALA A 1 187 ? 3.688 -13.805 8.445 1 93 187 ALA A CA 1
ATOM 1446 C C . ALA A 1 187 ? 3.141 -14.953 7.602 1 93 187 ALA A C 1
ATOM 1448 O O . ALA A 1 187 ? 2.65 -15.945 8.141 1 93 187 ALA A O 1
ATOM 1449 N N . VAL A 1 188 ? 3.357 -14.906 6.309 1 95.06 188 VAL A N 1
ATOM 1450 C CA . VAL A 1 188 ? 2.531 -15.789 5.484 1 95.06 188 VAL A CA 1
ATOM 1451 C C . VAL A 1 188 ? 3.42 -16.766 4.715 1 95.06 188 VAL A C 1
ATOM 1453 O O . VAL A 1 188 ? 3 -17.875 4.398 1 95.06 188 VAL A O 1
ATOM 1456 N N . THR A 1 189 ? 4.605 -16.469 4.438 1 97.06 189 THR A N 1
ATOM 1457 C CA . THR A 1 189 ? 5.387 -17.219 3.455 1 97.06 189 THR A CA 1
ATOM 1458 C C . THR A 1 189 ? 6.266 -18.25 4.141 1 97.06 189 THR A C 1
ATOM 1460 O O . THR A 1 189 ? 6.621 -18.109 5.312 1 97.06 189 THR A O 1
ATOM 1463 N N . ASP A 1 190 ? 6.609 -19.312 3.387 1 97.25 190 ASP A N 1
ATOM 1464 C CA . ASP A 1 190 ? 7.523 -20.344 3.838 1 97.25 190 ASP A CA 1
ATOM 1465 C C . ASP A 1 190 ? 8.945 -20.078 3.352 1 97.25 190 ASP A C 1
ATOM 1467 O O . ASP A 1 190 ? 9.914 -20.406 4.043 1 97.25 190 ASP A O 1
ATOM 1471 N N . VAL A 1 191 ? 9.055 -19.625 2.195 1 98.06 191 VAL A N 1
ATOM 1472 C CA . VAL A 1 191 ? 10.336 -19.391 1.539 1 98.06 191 VAL A CA 1
ATOM 1473 C C . VAL A 1 191 ? 10.375 -17.969 0.964 1 98.06 191 VAL A C 1
ATOM 1475 O O . VAL A 1 191 ? 9.367 -17.484 0.44 1 98.06 191 VAL A O 1
ATOM 1478 N N . LEU A 1 192 ? 11.492 -17.312 1.031 1 98.44 192 LEU A N 1
ATOM 1479 C CA . LEU A 1 192 ? 11.68 -15.953 0.532 1 98.44 192 LEU A CA 1
ATOM 1480 C C . LEU A 1 192 ? 12.578 -15.953 -0.704 1 98.44 192 LEU A C 1
ATOM 1482 O O . LEU A 1 192 ? 13.633 -16.578 -0.712 1 98.44 192 LEU A O 1
ATOM 1486 N N . ILE A 1 193 ? 12.117 -15.289 -1.7 1 98.5 193 ILE A N 1
ATOM 1487 C CA . ILE A 1 193 ? 12.867 -15.109 -2.938 1 98.5 193 ILE A CA 1
ATOM 1488 C C . ILE A 1 193 ? 13.18 -13.633 -3.145 1 98.5 193 ILE A C 1
ATOM 1490 O O . ILE A 1 193 ? 12.266 -12.82 -3.309 1 98.5 193 ILE A O 1
ATOM 1494 N N . PHE A 1 194 ? 14.438 -13.289 -3.166 1 98.19 194 PHE A N 1
ATOM 1495 C CA . PHE A 1 194 ? 14.852 -11.906 -3.373 1 98.19 194 PHE A CA 1
ATOM 1496 C C . PHE A 1 194 ? 15.258 -11.672 -4.824 1 98.19 194 PHE A C 1
ATOM 1498 O O . PHE A 1 194 ? 16.141 -12.359 -5.34 1 98.19 194 PHE A O 1
ATOM 1505 N N . ILE A 1 195 ? 14.641 -10.719 -5.375 1 97.5 195 ILE A N 1
ATOM 1506 C CA . ILE A 1 195 ? 14.93 -10.383 -6.766 1 97.5 195 ILE A CA 1
ATOM 1507 C C . ILE A 1 195 ? 15.406 -8.938 -6.863 1 97.5 195 ILE A C 1
ATOM 1509 O O . ILE A 1 195 ? 14.875 -8.055 -6.188 1 97.5 195 ILE A O 1
ATOM 1513 N N . ARG A 1 196 ? 16.375 -8.703 -7.629 1 96 196 ARG A N 1
ATOM 1514 C CA . ARG A 1 196 ? 16.938 -7.379 -7.887 1 96 196 ARG A CA 1
ATOM 1515 C C . ARG A 1 196 ? 17.484 -7.281 -9.305 1 96 196 ARG A C 1
ATOM 1517 O O . ARG A 1 196 ? 18.219 -8.164 -9.758 1 96 196 ARG A O 1
ATOM 1524 N N . ASP A 1 197 ? 17.094 -6.234 -10.008 1 94.19 197 ASP A N 1
ATOM 1525 C CA . ASP A 1 197 ? 17.578 -5.965 -11.359 1 94.19 197 ASP A CA 1
ATOM 1526 C C . ASP A 1 197 ? 17.391 -7.18 -12.266 1 94.19 197 ASP A C 1
ATOM 1528 O O . ASP A 1 197 ? 18.297 -7.57 -12.984 1 94.19 197 ASP A O 1
ATOM 1532 N N . GLY A 1 198 ? 16.25 -7.828 -12.008 1 96.38 198 GLY A N 1
ATOM 1533 C CA . GLY A 1 198 ? 15.875 -8.93 -12.883 1 96.38 198 GLY A CA 1
ATOM 1534 C C . GLY A 1 198 ? 16.609 -10.219 -12.562 1 96.38 198 GLY A C 1
ATOM 1535 O O . GLY A 1 198 ? 16.578 -11.164 -13.359 1 96.38 198 GLY A O 1
ATOM 1536 N N . LYS A 1 199 ? 17.281 -10.258 -11.438 1 97.12 199 LYS A N 1
ATOM 1537 C CA . LYS A 1 199 ? 18.031 -11.445 -11.039 1 97.12 199 LYS A CA 1
ATOM 1538 C C . LYS A 1 199 ? 17.609 -11.93 -9.656 1 97.12 199 LYS A C 1
ATOM 1540 O O . LYS A 1 199 ? 17.328 -11.125 -8.773 1 97.12 199 LYS A O 1
ATOM 1545 N N . ILE A 1 200 ? 17.625 -13.266 -9.531 1 97.75 200 ILE A N 1
ATOM 1546 C CA . ILE A 1 200 ? 17.438 -13.82 -8.195 1 97.75 200 ILE A CA 1
ATOM 1547 C C . ILE A 1 200 ? 18.719 -13.68 -7.391 1 97.75 200 ILE A C 1
ATOM 1549 O O . ILE A 1 200 ? 19.766 -14.227 -7.77 1 97.75 200 ILE A O 1
ATOM 1553 N N . ILE A 1 201 ? 18.625 -13.031 -6.27 1 97.19 201 ILE A N 1
ATOM 1554 C CA . ILE A 1 201 ? 19.812 -12.727 -5.477 1 97.19 201 ILE A CA 1
ATOM 1555 C C . ILE A 1 201 ? 19.953 -13.75 -4.348 1 97.19 201 ILE A C 1
ATOM 1557 O O . ILE A 1 201 ? 21.078 -14.125 -3.979 1 97.19 201 ILE A O 1
ATOM 1561 N N . LYS A 1 202 ? 18.859 -14.133 -3.832 1 97.25 202 LYS A N 1
ATOM 1562 C CA . LYS A 1 202 ? 18.891 -15.016 -2.668 1 97.25 202 LYS A CA 1
ATOM 1563 C C . LYS A 1 202 ? 17.562 -15.727 -2.488 1 97.25 202 LYS A C 1
ATOM 1565 O O . LYS A 1 202 ? 16.5 -15.164 -2.764 1 97.25 202 LYS A O 1
ATOM 1570 N N . ILE A 1 203 ? 17.641 -16.969 -2.098 1 98 203 ILE A N 1
ATOM 1571 C CA . ILE A 1 203 ? 16.484 -17.766 -1.685 1 98 203 ILE A CA 1
ATOM 1572 C C . ILE A 1 203 ? 16.734 -18.344 -0.294 1 98 203 ILE A C 1
ATOM 1574 O O . ILE A 1 203 ? 17.75 -19.016 -0.066 1 98 203 ILE A O 1
ATOM 1578 N N . VAL A 1 204 ? 15.797 -18.078 0.59 1 97.81 204 VAL A N 1
ATOM 1579 C CA . VAL A 1 204 ? 16.031 -18.547 1.951 1 97.81 204 VAL A CA 1
ATOM 1580 C C . VAL A 1 204 ? 14.703 -18.984 2.58 1 97.81 204 VAL A C 1
ATOM 1582 O O . VAL A 1 204 ? 13.641 -18.469 2.227 1 97.81 204 VAL A O 1
ATOM 1585 N N . GLU A 1 205 ? 14.75 -19.938 3.457 1 98 205 GLU A N 1
ATOM 1586 C CA . GLU A 1 205 ? 13.578 -20.281 4.258 1 98 205 GLU A CA 1
ATOM 1587 C C . GLU A 1 205 ? 13.156 -19.109 5.137 1 98 205 GLU A C 1
ATOM 1589 O O . GLU A 1 205 ? 14.008 -18.375 5.664 1 98 205 GLU A O 1
ATOM 1594 N N . ASN A 1 206 ? 11.859 -18.953 5.281 1 97.44 206 ASN A N 1
ATOM 1595 C CA . ASN A 1 206 ? 11.359 -17.844 6.098 1 97.44 206 ASN A CA 1
ATOM 1596 C C . ASN A 1 206 ? 11.32 -18.219 7.578 1 97.44 206 ASN A C 1
ATOM 1598 O O . ASN A 1 206 ? 10.43 -18.938 8.016 1 97.44 206 ASN A O 1
ATOM 1602 N N . ASP A 1 207 ? 12.234 -17.703 8.305 1 96.12 207 ASP A N 1
ATOM 1603 C CA . ASP A 1 207 ? 12.297 -17.828 9.758 1 96.12 207 ASP A CA 1
ATOM 1604 C C . ASP A 1 207 ? 12.516 -16.469 10.422 1 96.12 207 ASP A C 1
ATOM 1606 O O . ASP A 1 207 ? 13.117 -16.391 11.492 1 96.12 207 ASP A O 1
ATOM 1610 N N . TYR A 1 208 ? 12.062 -15.445 9.812 1 95 208 TYR A N 1
ATOM 1611 C CA . TYR A 1 208 ? 12.359 -14.086 10.234 1 95 208 TYR A CA 1
ATOM 1612 C C . TYR A 1 208 ? 11.109 -13.375 10.727 1 95 208 TYR A C 1
ATOM 1614 O O . TYR A 1 208 ? 10.023 -13.57 10.172 1 95 208 TYR A O 1
ATOM 1622 N N . ASN A 1 209 ? 11.297 -12.641 11.766 1 91.81 209 ASN A N 1
ATOM 1623 C CA . ASN A 1 209 ? 10.258 -11.656 12.07 1 91.81 209 ASN A CA 1
ATOM 1624 C C . ASN A 1 209 ? 10.414 -10.398 11.219 1 91.81 209 ASN A C 1
ATOM 1626 O O . ASN A 1 209 ? 11.336 -10.305 10.406 1 91.81 209 ASN A O 1
ATOM 1630 N N . GLU A 1 210 ? 9.578 -9.516 11.344 1 89.88 210 GLU A N 1
ATOM 1631 C CA . GLU A 1 210 ? 9.531 -8.328 10.492 1 89.88 210 GLU A CA 1
ATOM 1632 C C . GLU A 1 210 ? 10.852 -7.559 10.547 1 89.88 210 GLU A C 1
ATOM 1634 O O . GLU A 1 210 ? 11.406 -7.188 9.516 1 89.88 210 GLU A O 1
ATOM 1639 N N . LYS A 1 211 ? 11.336 -7.324 11.758 1 91 211 LYS A N 1
ATOM 1640 C CA . LYS A 1 211 ? 12.555 -6.543 11.938 1 91 211 LYS A CA 1
ATOM 1641 C C . LYS A 1 211 ? 13.758 -7.25 11.312 1 91 211 LYS A C 1
ATOM 1643 O O . LYS A 1 211 ? 14.578 -6.617 10.656 1 91 211 LYS A O 1
ATOM 1648 N N . GLU A 1 212 ? 13.789 -8.508 11.531 1 95.56 212 GLU A N 1
ATOM 1649 C CA . GLU A 1 212 ? 14.867 -9.305 10.961 1 95.56 212 GLU A CA 1
ATOM 1650 C C . GLU A 1 212 ? 14.797 -9.32 9.438 1 95.56 212 GLU A C 1
ATOM 1652 O O . GLU A 1 212 ? 15.82 -9.219 8.758 1 95.56 212 GLU A O 1
ATOM 1657 N N . LEU A 1 213 ? 13.625 -9.406 8.977 1 96.38 213 LEU A N 1
ATOM 1658 C CA . LEU A 1 213 ? 13.43 -9.438 7.531 1 96.38 213 LEU A CA 1
ATOM 1659 C C . LEU A 1 213 ? 13.805 -8.094 6.902 1 96.38 213 LEU A C 1
ATOM 1661 O O . LEU A 1 213 ? 14.375 -8.055 5.809 1 96.38 213 LEU A O 1
ATOM 1665 N N . GLU A 1 214 ? 13.43 -7.062 7.57 1 95 214 GLU A N 1
ATOM 1666 C CA . GLU A 1 214 ? 13.812 -5.738 7.094 1 95 214 GLU A CA 1
ATOM 1667 C C . GLU A 1 214 ? 15.328 -5.602 6.988 1 95 214 GLU A C 1
ATOM 1669 O O . GLU A 1 214 ? 15.844 -5.086 5.996 1 95 214 GLU A O 1
ATOM 1674 N N . ALA A 1 215 ? 16.016 -6.031 7.996 1 95.81 215 ALA A N 1
ATOM 1675 C CA . ALA A 1 215 ? 17.469 -5.988 7.996 1 95.81 215 ALA A CA 1
ATOM 1676 C C . ALA A 1 215 ? 18.047 -6.836 6.863 1 95.81 215 ALA A C 1
ATOM 1678 O O . ALA A 1 215 ? 18.969 -6.41 6.168 1 95.81 215 ALA A O 1
ATOM 1679 N N . LEU A 1 216 ? 17.5 -8 6.742 1 96.62 216 LEU A N 1
ATOM 1680 C CA . LEU A 1 216 ? 17.938 -8.898 5.676 1 96.62 216 LEU A CA 1
ATOM 1681 C C . LEU A 1 216 ? 17.703 -8.266 4.305 1 96.62 216 LEU A C 1
ATOM 1683 O O . LEU A 1 216 ? 18.578 -8.297 3.443 1 96.62 216 LEU A O 1
ATOM 1687 N N . TYR A 1 217 ? 16.562 -7.711 4.094 1 97.19 217 TYR A N 1
ATOM 1688 C CA . TYR A 1 217 ? 16.203 -7.043 2.844 1 97.19 217 TYR A CA 1
ATOM 1689 C C . TYR A 1 217 ? 17.203 -5.934 2.523 1 97.19 217 TYR A C 1
ATOM 1691 O O . TYR A 1 217 ? 17.703 -5.844 1.4 1 97.19 217 TYR A O 1
ATOM 1699 N N . GLU A 1 218 ? 17.422 -5.156 3.514 1 95.12 218 GLU A N 1
ATOM 1700 C CA . GLU A 1 218 ? 18.344 -4.043 3.344 1 95.12 218 GLU A CA 1
ATOM 1701 C C . GLU A 1 218 ? 19.734 -4.539 2.955 1 95.12 218 GLU A C 1
ATOM 1703 O O . GLU A 1 218 ? 20.375 -3.99 2.049 1 95.12 218 GLU A O 1
ATOM 1708 N N . ASP A 1 219 ? 20.156 -5.504 3.625 1 95.88 219 ASP A N 1
ATOM 1709 C CA . ASP A 1 219 ? 21.469 -6.066 3.359 1 95.88 219 ASP A CA 1
ATOM 1710 C C . ASP A 1 219 ? 21.578 -6.574 1.923 1 95.88 219 ASP A C 1
ATOM 1712 O O . ASP A 1 219 ? 22.531 -6.25 1.214 1 95.88 219 ASP A O 1
ATOM 1716 N N . ILE A 1 220 ? 20.594 -7.246 1.507 1 94.69 220 ILE A N 1
ATOM 1717 C CA . ILE A 1 220 ? 20.594 -7.871 0.189 1 94.69 220 ILE A CA 1
ATOM 1718 C C . ILE A 1 220 ? 20.484 -6.801 -0.893 1 94.69 220 ILE A C 1
ATOM 1720 O O . ILE A 1 220 ? 21.156 -6.883 -1.925 1 94.69 220 ILE A O 1
ATOM 1724 N N . MET A 1 221 ? 19.703 -5.812 -0.656 1 93.25 221 MET A N 1
ATOM 1725 C CA . MET A 1 221 ? 19.438 -4.812 -1.688 1 93.25 221 MET A CA 1
ATOM 1726 C C . MET A 1 221 ? 20.578 -3.809 -1.78 1 93.25 221 MET A C 1
ATOM 1728 O O . MET A 1 221 ? 20.734 -3.123 -2.793 1 93.25 221 MET A O 1
ATOM 1732 N N . THR A 1 222 ? 21.344 -3.682 -0.765 1 89.81 222 THR A N 1
ATOM 1733 C CA . THR A 1 222 ? 22.438 -2.711 -0.779 1 89.81 222 THR A CA 1
ATOM 1734 C C . THR A 1 222 ? 23.766 -3.395 -1.074 1 89.81 222 THR A C 1
ATOM 1736 O O . THR A 1 222 ? 24.734 -2.736 -1.438 1 89.81 222 THR A O 1
ATOM 1739 N N . SER A 1 223 ? 23.969 -4.613 -0.725 1 79.88 223 SER A N 1
ATOM 1740 C CA . SER A 1 223 ? 25.234 -5.332 -0.94 1 79.88 223 SER A CA 1
ATOM 1741 C C . SER A 1 223 ? 25.656 -5.262 -2.4 1 79.88 223 SER A C 1
ATOM 1743 O O . SER A 1 223 ? 26.859 -5.207 -2.697 1 79.88 223 SER A O 1
ATOM 1745 N N . GLY A 1 224 ? 24.844 -5.422 -3.318 1 63.22 224 GLY A N 1
ATOM 1746 C CA . GLY A 1 224 ? 25.281 -5.383 -4.707 1 63.22 224 GLY A CA 1
ATOM 1747 C C . GLY A 1 224 ? 25.719 -4.004 -5.156 1 63.22 224 GLY A C 1
ATOM 1748 O O . GLY A 1 224 ? 26.344 -3.854 -6.215 1 63.22 224 GLY A O 1
ATOM 1749 N N . GLN A 1 225 ? 25.219 -2.959 -4.582 1 58.53 225 GLN A N 1
ATOM 1750 C CA . GLN A 1 225 ? 25.641 -1.598 -4.895 1 58.53 225 GLN A CA 1
ATOM 1751 C C . GLN A 1 225 ? 27.094 -1.367 -4.5 1 58.53 225 GLN A C 1
ATOM 1753 O O . GLN A 1 225 ? 27.781 -0.555 -5.113 1 58.53 225 GLN A O 1
ATOM 1758 N N . ARG A 1 226 ? 27.594 -2.027 -3.471 1 47.72 226 ARG A N 1
ATOM 1759 C CA . ARG A 1 226 ? 29 -1.909 -3.082 1 47.72 226 ARG A CA 1
ATOM 1760 C C . ARG A 1 226 ? 29.906 -2.609 -4.086 1 47.72 226 ARG A C 1
ATOM 1762 O O . ARG A 1 226 ? 31.047 -2.197 -4.293 1 47.72 226 ARG A O 1
ATOM 1769 N N . GLU A 1 227 ? 29.547 -3.641 -4.535 1 42.19 227 GLU A N 1
ATOM 1770 C CA . GLU A 1 227 ? 30.453 -4.301 -5.473 1 42.19 227 GLU A CA 1
ATOM 1771 C C . GLU A 1 227 ? 30.516 -3.557 -6.801 1 42.19 227 GLU A C 1
ATOM 1773 O O . GLU A 1 227 ? 31.516 -3.656 -7.531 1 42.19 227 GLU A O 1
ATOM 1778 N N . GLU A 1 228 ? 29.516 -2.943 -7.262 1 40.41 228 GLU A N 1
ATOM 1779 C CA . GLU A 1 228 ? 29.656 -2.211 -8.516 1 40.41 228 GLU A CA 1
ATOM 1780 C C . GLU A 1 228 ? 30.312 -0.85 -8.289 1 40.41 228 GLU A C 1
ATOM 1782 O O . GLU A 1 228 ? 30.641 -0.148 -9.25 1 40.41 228 GLU A O 1
ATOM 1787 N N . ALA A 1 229 ? 30.359 -0.486 -7.066 1 37.19 229 ALA A N 1
ATOM 1788 C CA . ALA A 1 229 ? 31.094 0.764 -6.895 1 37.19 229 ALA A CA 1
ATOM 1789 C C . ALA A 1 229 ? 32.594 0.503 -6.715 1 37.19 229 ALA A C 1
ATOM 1791 O O . ALA A 1 229 ? 33 -0.407 -5.98 1 37.19 229 ALA A O 1
ATOM 1792 N N . MET B 1 1 ? -0.696 25.109 19.531 1 89.62 1 MET B N 1
ATOM 1793 C CA . MET B 1 1 ? -1.642 24.016 19.734 1 89.62 1 MET B CA 1
ATOM 1794 C C . MET B 1 1 ? -2.811 24.109 18.766 1 89.62 1 MET B C 1
ATOM 1796 O O . MET B 1 1 ? -3.33 25.203 18.516 1 89.62 1 MET B O 1
ATOM 1800 N N . LEU B 1 2 ? -3.133 23.016 18.141 1 94.94 2 LEU B N 1
ATOM 1801 C CA . LEU B 1 2 ? -4.242 22.984 17.203 1 94.94 2 LEU B CA 1
ATOM 1802 C C . LEU B 1 2 ? -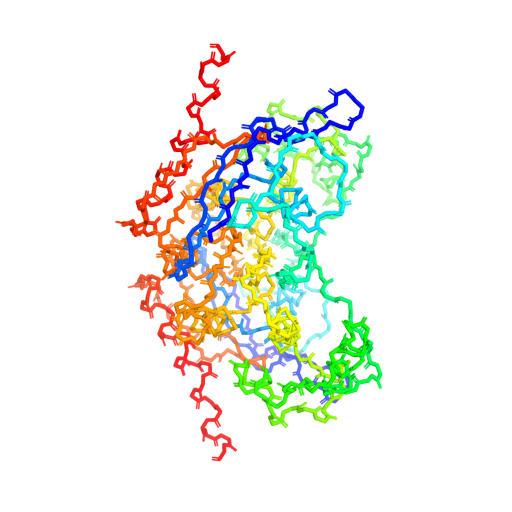5.48 22.359 17.828 1 94.94 2 LEU B C 1
ATOM 1804 O O . LEU B 1 2 ? -5.398 21.297 18.453 1 94.94 2 LEU B O 1
ATOM 1808 N N . GLN B 1 3 ? -6.594 23.078 17.703 1 96.94 3 GLN B N 1
ATOM 1809 C CA . GLN B 1 3 ? -7.848 22.578 18.266 1 96.94 3 GLN B CA 1
ATOM 1810 C C . GLN B 1 3 ? -8.93 22.469 17.188 1 96.94 3 GLN B C 1
ATOM 1812 O O . GLN B 1 3 ? -9.164 23.422 16.453 1 96.94 3 GLN B O 1
ATOM 1817 N N . ILE B 1 4 ? -9.477 21.359 17.109 1 97.06 4 ILE B N 1
ATOM 1818 C CA . ILE B 1 4 ? -10.656 21.109 16.281 1 97.06 4 ILE B CA 1
ATOM 1819 C C . ILE B 1 4 ? -11.891 20.969 17.172 1 97.06 4 ILE B C 1
ATOM 1821 O O . ILE B 1 4 ? -11.922 20.094 18.047 1 97.06 4 ILE B O 1
ATOM 1825 N N . LYS B 1 5 ? -12.844 21.828 16.891 1 97.19 5 LYS B N 1
ATOM 1826 C CA . LYS B 1 5 ? -14.008 21.875 17.781 1 97.19 5 LYS B CA 1
ATOM 1827 C C . LYS B 1 5 ? -15.305 21.656 17 1 97.19 5 LYS B C 1
ATOM 1829 O O . LYS B 1 5 ? -15.711 22.516 16.219 1 97.19 5 LYS B O 1
ATOM 1834 N N . ASN B 1 6 ? -15.906 20.562 17.297 1 97.31 6 ASN B N 1
ATOM 1835 C CA . ASN B 1 6 ? -17.234 20.234 16.797 1 97.31 6 ASN B CA 1
ATOM 1836 C C . ASN B 1 6 ? -17.312 20.391 15.273 1 97.31 6 ASN B C 1
ATOM 1838 O O . ASN B 1 6 ? -18.203 21.062 14.758 1 97.31 6 ASN B O 1
ATOM 1842 N N . VAL B 1 7 ? -16.453 19.906 14.602 1 96.69 7 VAL B N 1
ATOM 1843 C CA . VAL B 1 7 ? -16.422 20 13.148 1 96.69 7 VAL B CA 1
ATOM 1844 C C . VAL B 1 7 ? -17.344 18.953 12.539 1 96.69 7 VAL B C 1
ATOM 1846 O O . VAL B 1 7 ? -17.312 17.781 12.914 1 96.69 7 VAL B O 1
ATOM 1849 N N . ASN B 1 8 ? -18.188 19.406 11.695 1 97.38 8 ASN B N 1
ATOM 1850 C CA . ASN B 1 8 ? -19.125 18.578 10.938 1 97.38 8 ASN B CA 1
ATOM 1851 C C . ASN B 1 8 ? -19.062 18.875 9.445 1 97.38 8 ASN B C 1
ATOM 1853 O O . ASN B 1 8 ? -18.891 20.031 9.039 1 97.38 8 ASN B O 1
ATOM 1857 N N . LEU B 1 9 ? -19.094 17.875 8.648 1 96.19 9 LEU B N 1
ATOM 1858 C CA . LEU B 1 9 ? -19.156 18.016 7.203 1 96.19 9 LEU B CA 1
ATOM 1859 C C . LEU B 1 9 ? -20.188 17.062 6.602 1 96.19 9 LEU B C 1
ATOM 1861 O O . LEU B 1 9 ? -20.078 15.852 6.781 1 96.19 9 LEU B O 1
ATOM 1865 N N . ASN B 1 10 ? -21.094 17.594 5.941 1 93.19 10 ASN B N 1
ATOM 1866 C CA . ASN B 1 10 ? -22.109 16.828 5.254 1 93.19 10 ASN B CA 1
ATOM 1867 C C . ASN B 1 10 ? -22.109 17.094 3.75 1 93.19 10 ASN B C 1
ATOM 1869 O O . ASN B 1 10 ? -21.891 18.234 3.316 1 93.19 10 ASN B O 1
ATOM 1873 N N . VAL B 1 11 ? -22.172 16.078 3.006 1 89.06 11 VAL B N 1
ATOM 1874 C CA . VAL B 1 11 ? -22.375 16.188 1.566 1 89.06 11 VAL B CA 1
ATOM 1875 C C . VAL B 1 11 ? -23.703 15.531 1.187 1 89.06 11 VAL B C 1
ATOM 1877 O O . VAL B 1 11 ? -23.828 14.305 1.225 1 89.06 11 VAL B O 1
ATOM 1880 N N . GLY B 1 12 ? -24.625 16.328 0.761 1 87.88 12 GLY B N 1
ATOM 1881 C CA . GLY B 1 12 ? -25.969 15.805 0.623 1 87.88 12 GLY B CA 1
ATOM 1882 C C . GLY B 1 12 ? -26.516 15.219 1.912 1 87.88 12 GLY B C 1
ATOM 1883 O O . GLY B 1 12 ? -26.547 15.898 2.945 1 87.88 12 GLY B O 1
ATOM 1884 N N . ASN B 1 13 ? -26.875 13.938 1.773 1 88.94 13 ASN B N 1
ATOM 1885 C CA . ASN B 1 13 ? -27.453 13.266 2.938 1 88.94 13 ASN B CA 1
ATOM 1886 C C . ASN B 1 13 ? -26.406 12.43 3.672 1 88.94 13 ASN B C 1
ATOM 1888 O O . ASN B 1 13 ? -26.734 11.719 4.625 1 88.94 13 ASN B O 1
ATOM 1892 N N . THR B 1 14 ? -25.188 12.609 3.295 1 90.31 14 THR B N 1
ATOM 1893 C CA . THR B 1 14 ? -24.156 11.766 3.891 1 90.31 14 THR B CA 1
ATOM 1894 C C . THR B 1 14 ? -23.25 12.586 4.809 1 90.31 14 THR B C 1
ATOM 1896 O O . THR B 1 14 ? -22.719 13.617 4.398 1 90.31 14 THR B O 1
ATOM 1899 N N . ALA B 1 15 ? -23.234 12.195 6.051 1 93.12 15 ALA B N 1
ATOM 1900 C CA . ALA B 1 15 ? -22.297 12.812 6.992 1 93.12 15 ALA B CA 1
ATOM 1901 C C . ALA B 1 15 ? -20.891 12.266 6.812 1 93.12 15 ALA B C 1
ATOM 1903 O O . ALA B 1 15 ? -20.625 11.094 7.117 1 93.12 15 ALA B O 1
ATOM 1904 N N . LEU B 1 16 ? -19.969 13.078 6.371 1 95.38 16 LEU B N 1
ATOM 1905 C CA . LEU B 1 16 ? -18.594 12.656 6.145 1 95.38 16 LEU B CA 1
ATOM 1906 C C . LEU B 1 16 ? -17.766 12.844 7.406 1 95.38 16 LEU B C 1
ATOM 1908 O O . LEU B 1 16 ? -16.859 12.047 7.684 1 95.38 16 LEU B O 1
ATOM 1912 N N . LEU B 1 17 ? -18 13.883 8.109 1 97.62 17 LEU B N 1
ATOM 1913 C CA . LEU B 1 17 ? -17.422 14.141 9.43 1 97.62 17 LEU B CA 1
ATOM 1914 C C . LEU B 1 17 ? -18.5 14.539 10.43 1 97.62 17 LEU B C 1
ATOM 1916 O O . LEU B 1 17 ? -19.406 15.32 10.102 1 97.62 17 LEU B O 1
ATOM 1920 N N . SER B 1 18 ? -18.422 13.93 11.57 1 97.5 18 SER B N 1
ATOM 1921 C CA . SER B 1 18 ? -19.438 14.188 12.586 1 97.5 18 SER B CA 1
ATOM 1922 C C . SER B 1 18 ? -18.797 14.5 13.938 1 97.5 18 SER B C 1
ATOM 1924 O O . SER B 1 18 ? -18.188 13.617 14.562 1 97.5 18 SER B O 1
ATOM 1926 N N . ASN B 1 19 ? -18.953 15.742 14.352 1 97.38 19 ASN B N 1
ATOM 1927 C CA . ASN B 1 19 ? -18.578 16.188 15.695 1 97.38 19 ASN B CA 1
ATOM 1928 C C . ASN B 1 19 ? -17.125 15.844 16.016 1 97.38 19 ASN B C 1
ATOM 1930 O O . ASN B 1 19 ? -16.844 15.195 17.016 1 97.38 19 ASN B O 1
ATOM 1934 N N . ILE B 1 20 ? -16.297 16.234 15.141 1 98 20 ILE B N 1
ATOM 1935 C CA . ILE B 1 20 ? -14.867 15.969 15.328 1 98 20 ILE B CA 1
ATOM 1936 C C . ILE B 1 20 ? -14.297 16.938 16.359 1 98 20 ILE B C 1
ATOM 1938 O O . ILE B 1 20 ? -14.414 18.156 16.219 1 98 20 ILE B O 1
ATOM 1942 N N . ASN B 1 21 ? -13.766 16.438 17.406 1 97.75 21 ASN B N 1
ATOM 1943 C CA . ASN B 1 21 ? -13.055 17.188 18.438 1 97.75 21 ASN B CA 1
ATOM 1944 C C . ASN B 1 21 ? -11.648 16.625 18.656 1 97.75 21 ASN B C 1
ATOM 1946 O O . ASN B 1 21 ? -11.484 15.461 19.016 1 97.75 21 ASN B O 1
ATOM 1950 N N . LEU B 1 22 ? -10.664 17.484 18.453 1 97.44 22 LEU B N 1
ATOM 1951 C CA . LEU B 1 22 ? -9.273 17.062 18.594 1 97.44 22 LEU B CA 1
ATOM 1952 C C . LEU B 1 22 ? -8.414 18.219 19.109 1 97.44 22 LEU B C 1
ATOM 1954 O O . LEU B 1 22 ? -8.648 19.375 18.781 1 97.44 22 LEU B O 1
ATOM 1958 N N . THR B 1 23 ? -7.469 17.859 19.922 1 96.88 23 THR B N 1
ATOM 1959 C CA . THR B 1 23 ? -6.402 18.766 20.344 1 96.88 23 THR B CA 1
ATOM 1960 C C . THR B 1 23 ? -5.035 18.188 19.984 1 96.88 23 THR B C 1
ATOM 1962 O O . THR B 1 23 ? -4.711 17.062 20.375 1 96.88 23 THR B O 1
ATOM 1965 N N . LEU B 1 24 ? -4.281 18.922 19.266 1 96.62 24 LEU B N 1
ATOM 1966 C CA . LEU B 1 24 ? -2.975 18.469 18.797 1 96.62 24 LEU B CA 1
ATOM 1967 C C . LEU B 1 24 ? -1.871 19.391 19.328 1 96.62 24 LEU B C 1
ATOM 1969 O O . LEU B 1 24 ? -1.988 20.609 19.266 1 96.62 24 LEU B O 1
ATOM 1973 N N . GLU B 1 25 ? -0.848 18.781 19.75 1 95.06 25 GLU B N 1
ATOM 1974 C CA . GLU B 1 25 ? 0.248 19.5 20.391 1 95.06 25 GLU B CA 1
ATOM 1975 C C . GLU B 1 25 ? 1.475 19.547 19.484 1 95.06 25 GLU B C 1
ATOM 1977 O O . GLU B 1 25 ? 1.733 18.609 18.734 1 95.06 25 GLU B O 1
ATOM 1982 N N . GLN B 1 26 ? 2.191 20.609 19.641 1 92.31 26 GLN B N 1
ATOM 1983 C CA . GLN B 1 26 ? 3.469 20.703 18.938 1 92.31 26 GLN B CA 1
ATOM 1984 C C . GLN B 1 26 ? 4.457 19.656 19.453 1 92.31 26 GLN B C 1
ATOM 1986 O O . GLN B 1 26 ? 4.371 19.219 20.594 1 92.31 26 GLN B O 1
ATOM 1991 N N . GLY B 1 27 ? 5.27 19.203 18.531 1 93.31 27 GLY B N 1
ATOM 1992 C CA . GLY B 1 27 ? 6.316 18.266 18.906 1 93.31 27 GLY B CA 1
ATOM 1993 C C . GLY B 1 27 ? 5.848 16.828 18.938 1 93.31 27 GLY B C 1
ATOM 1994 O O . GLY B 1 27 ? 6.598 15.93 19.328 1 93.31 27 GLY B O 1
ATOM 1995 N N . LYS B 1 28 ? 4.645 16.594 18.5 1 95.88 28 LYS B N 1
ATOM 1996 C CA . LYS B 1 28 ? 4.102 15.234 18.5 1 95.88 28 LYS B CA 1
ATOM 1997 C C . LYS B 1 28 ? 3.781 14.773 17.094 1 95.88 28 LYS B C 1
ATOM 1999 O O . LYS B 1 28 ? 3.521 15.586 16.203 1 95.88 28 LYS B O 1
ATOM 2004 N N . ILE B 1 29 ? 3.891 13.484 16.938 1 97.12 29 ILE B N 1
ATOM 2005 C CA . ILE B 1 29 ? 3.428 12.836 15.719 1 97.12 29 ILE B CA 1
ATOM 2006 C C . ILE B 1 29 ? 2.162 12.031 16.016 1 97.12 29 ILE B C 1
ATOM 2008 O O . ILE B 1 29 ? 2.168 11.141 16.859 1 97.12 29 ILE B O 1
ATOM 2012 N N . TYR B 1 30 ? 1.104 12.383 15.305 1 98 30 TYR B N 1
ATOM 2013 C CA . TYR B 1 30 ? -0.187 11.719 15.453 1 98 30 TYR B CA 1
ATOM 2014 C C . TYR B 1 30 ? -0.445 10.766 14.297 1 98 30 TYR B C 1
ATOM 2016 O O . TYR B 1 30 ? -0.258 11.125 13.133 1 98 30 TYR B O 1
ATOM 2024 N N . GLY B 1 31 ? -0.804 9.539 14.602 1 98.12 31 GLY B N 1
ATOM 2025 C CA . GLY B 1 31 ? -1.259 8.586 13.602 1 98.12 31 GLY B CA 1
ATOM 2026 C C . GLY B 1 31 ? -2.77 8.523 13.477 1 98.12 31 GLY B C 1
ATOM 2027 O O . GLY B 1 31 ? -3.465 8.273 14.469 1 98.12 31 GLY B O 1
ATOM 2028 N N . VAL B 1 32 ? -3.236 8.758 12.297 1 98.12 32 VAL B N 1
ATOM 2029 C CA . VAL B 1 32 ? -4.672 8.695 12.039 1 98.12 32 VAL B CA 1
ATOM 2030 C C . VAL B 1 32 ? -5.023 7.352 11.398 1 98.12 32 VAL B C 1
ATOM 2032 O O . VAL B 1 32 ? -4.594 7.066 10.281 1 98.12 32 VAL B O 1
ATOM 2035 N N . LEU B 1 33 ? -5.816 6.57 12.094 1 97.75 33 LEU B N 1
ATOM 2036 C CA . LEU B 1 33 ? -6.145 5.211 11.68 1 97.75 33 LEU B CA 1
ATOM 2037 C C . LEU B 1 33 ? -7.645 5.055 11.453 1 97.75 33 LEU B C 1
ATOM 2039 O O . LEU B 1 33 ? -8.445 5.602 12.211 1 97.75 33 LEU B O 1
ATOM 2043 N N . GLY B 1 34 ? -7.992 4.301 10.516 1 96.44 34 GLY B N 1
ATOM 2044 C CA . GLY B 1 34 ? -9.367 4.004 10.164 1 96.44 34 GLY B CA 1
ATOM 2045 C C . GLY B 1 34 ? -9.5 3.277 8.836 1 96.44 34 GLY B C 1
ATOM 2046 O O . GLY B 1 34 ? -8.57 3.266 8.031 1 96.44 34 GLY B O 1
ATOM 2047 N N . PRO B 1 35 ? -10.633 2.688 8.625 1 94.38 35 PRO B N 1
ATOM 2048 C CA . PRO B 1 35 ? -10.852 1.987 7.355 1 94.38 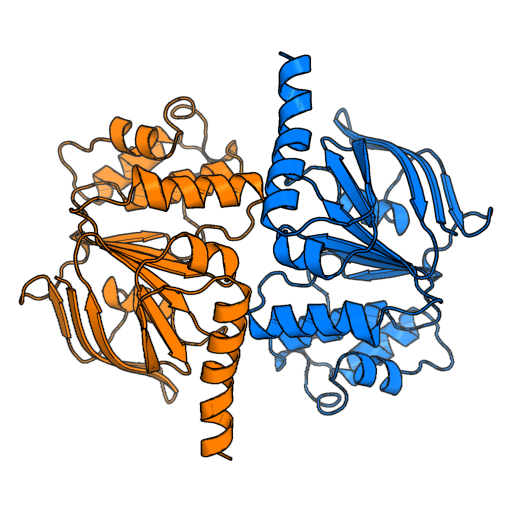35 PRO B CA 1
ATOM 2049 C C . PRO B 1 35 ? -10.953 2.939 6.164 1 94.38 35 PRO B C 1
ATOM 2051 O O . PRO B 1 35 ? -10.93 4.16 6.344 1 94.38 35 PRO B O 1
ATOM 2054 N N . ASN B 1 36 ? -10.938 2.324 5.02 1 90.62 36 ASN B N 1
ATOM 2055 C CA . ASN B 1 36 ? -11.18 3.129 3.826 1 90.62 36 ASN B CA 1
ATOM 2056 C C . ASN B 1 36 ? -12.523 3.848 3.898 1 90.62 36 ASN B C 1
ATOM 2058 O O . ASN B 1 36 ? -13.531 3.252 4.285 1 90.62 36 ASN B O 1
ATOM 2062 N N . GLY B 1 37 ? -12.484 5.066 3.645 1 90.62 37 GLY B N 1
ATOM 2063 C CA . GLY B 1 37 ? -13.719 5.836 3.666 1 90.62 37 GLY B CA 1
ATOM 2064 C C . GLY B 1 37 ? -14.078 6.348 5.051 1 90.62 37 GLY B C 1
ATOM 2065 O O . GLY B 1 37 ? -15.148 6.934 5.242 1 90.62 37 GLY B O 1
ATOM 2066 N N . ALA B 1 38 ? -13.164 6.219 5.957 1 94.25 38 ALA B N 1
ATOM 2067 C CA . ALA B 1 38 ? -13.477 6.57 7.34 1 94.25 38 ALA B CA 1
ATOM 2068 C C . ALA B 1 38 ? -13.508 8.086 7.527 1 94.25 38 ALA B C 1
ATOM 2070 O O . ALA B 1 38 ? -14.008 8.578 8.539 1 94.25 38 ALA B O 1
ATOM 2071 N N . GLY B 1 39 ? -12.906 8.836 6.586 1 94.75 39 GLY B N 1
ATOM 2072 C CA . GLY B 1 39 ? -12.906 10.289 6.688 1 94.75 39 GLY B CA 1
ATOM 2073 C C . GLY B 1 39 ? -11.523 10.867 6.906 1 94.75 39 GLY B C 1
ATOM 2074 O O . GLY B 1 39 ? -11.383 12.07 7.16 1 94.75 39 GLY B O 1
ATOM 2075 N N . LYS B 1 40 ? -10.516 10.078 6.824 1 96 40 LYS B N 1
ATOM 2076 C CA . LYS B 1 40 ? -9.156 10.539 7.086 1 96 40 LYS B CA 1
ATOM 2077 C C . LYS B 1 40 ? -8.766 11.672 6.145 1 96 40 LYS B C 1
ATOM 2079 O O . LYS B 1 40 ? -8.391 12.758 6.594 1 96 40 LYS B O 1
ATOM 2084 N N . THR B 1 41 ? -8.891 11.445 4.855 1 94.56 41 THR B N 1
ATOM 2085 C CA . THR B 1 41 ? -8.547 12.438 3.844 1 94.56 41 THR B CA 1
ATOM 2086 C C . THR B 1 41 ? -9.453 13.656 3.959 1 94.56 41 THR B C 1
ATOM 2088 O O . THR B 1 41 ? -8.984 14.797 3.83 1 94.56 41 THR B O 1
ATOM 2091 N N . THR B 1 42 ? -10.703 13.414 4.227 1 95.06 42 THR B N 1
ATOM 2092 C CA . THR B 1 42 ? -11.664 14.5 4.391 1 95.06 42 THR B CA 1
ATOM 2093 C C . THR B 1 42 ? -11.281 15.383 5.574 1 95.06 42 THR B C 1
ATOM 2095 O O . THR B 1 42 ? -11.344 16.609 5.488 1 95.06 42 THR B O 1
ATOM 2098 N N . LEU B 1 43 ? -10.883 14.758 6.641 1 96.75 43 LEU B N 1
ATOM 2099 C CA . LEU B 1 43 ? -10.438 15.5 7.816 1 96.75 43 LEU B CA 1
ATOM 2100 C C . LEU B 1 43 ? -9.227 16.375 7.484 1 96.75 43 LEU B C 1
ATOM 2102 O O . LEU B 1 43 ? -9.203 17.562 7.824 1 96.75 43 LEU B O 1
ATOM 2106 N N . PHE B 1 44 ? -8.242 15.852 6.77 1 96.56 44 PHE B N 1
ATOM 2107 C CA . PHE B 1 44 ? -7.062 16.609 6.375 1 96.56 44 PHE B CA 1
ATOM 2108 C C . PHE B 1 44 ? -7.441 17.781 5.492 1 96.56 44 PHE B C 1
ATOM 2110 O O . PHE B 1 44 ? -6.977 18.906 5.711 1 96.56 44 PHE B O 1
ATOM 2117 N N . LYS B 1 45 ? -8.312 17.547 4.586 1 94.62 45 LYS B N 1
ATOM 2118 C CA . LYS B 1 45 ? -8.75 18.609 3.68 1 94.62 45 LYS B CA 1
ATOM 2119 C C . LYS B 1 45 ? -9.492 19.703 4.434 1 94.62 45 LYS B C 1
ATOM 2121 O O . LYS B 1 45 ? -9.344 20.891 4.117 1 94.62 45 LYS B O 1
ATOM 2126 N N . SER B 1 46 ? -10.242 19.312 5.371 1 94.88 46 SER B N 1
ATOM 2127 C CA . SER B 1 46 ? -10.961 20.281 6.191 1 94.88 46 SER B CA 1
ATOM 2128 C C . SER B 1 46 ? -9.992 21.156 6.984 1 94.88 46 SER B C 1
ATOM 2130 O O . SER B 1 46 ? -10.172 22.359 7.082 1 94.88 46 SER B O 1
ATOM 2132 N N . MET B 1 47 ? -8.977 20.547 7.504 1 94.75 47 MET B N 1
ATOM 2133 C CA . MET B 1 47 ? -7.969 21.297 8.258 1 94.75 47 MET B CA 1
ATOM 2134 C C . MET B 1 47 ? -7.281 22.328 7.371 1 94.75 47 MET B C 1
ATOM 2136 O O . MET B 1 47 ? -6.918 23.406 7.836 1 94.75 47 MET B O 1
ATOM 2140 N N . LEU B 1 48 ? -7.188 22.016 6.105 1 92.69 48 LEU B N 1
ATOM 2141 C CA . LEU B 1 48 ? -6.555 22.891 5.137 1 92.69 48 LEU B CA 1
ATOM 2142 C C . LEU B 1 48 ? -7.52 23.984 4.688 1 92.69 48 LEU B C 1
ATOM 2144 O O . LEU B 1 48 ? -7.129 24.906 3.967 1 92.69 48 LEU B O 1
ATOM 2148 N N . GLY B 1 49 ? -8.742 23.844 5.039 1 91.5 49 GLY B N 1
ATOM 2149 C CA . GLY B 1 49 ? -9.758 24.797 4.625 1 91.5 49 GLY B CA 1
ATOM 2150 C C . GLY B 1 49 ? -10.266 24.547 3.217 1 91.5 49 GLY B C 1
ATOM 2151 O O . GLY B 1 49 ? -10.797 25.453 2.572 1 91.5 49 GLY B O 1
ATOM 2152 N N . LEU B 1 50 ? -10.133 23.312 2.756 1 89.81 50 LEU B N 1
ATOM 2153 C CA . LEU B 1 50 ? -10.5 22.984 1.381 1 89.81 50 LEU B CA 1
ATOM 2154 C C . LEU B 1 50 ? -11.938 22.484 1.305 1 89.81 50 LEU B C 1
ATOM 2156 O O . LEU B 1 50 ? -12.445 22.219 0.215 1 89.81 50 LEU B O 1
ATOM 2160 N N . THR B 1 51 ? -12.555 22.344 2.422 1 90.25 51 THR B N 1
ATOM 2161 C CA . THR B 1 51 ? -13.938 21.875 2.465 1 90.25 51 THR B CA 1
ATOM 2162 C C . THR B 1 51 ? -14.797 22.812 3.303 1 90.25 51 THR B C 1
ATOM 2164 O O . THR B 1 51 ? -14.281 23.578 4.121 1 90.25 51 THR B O 1
ATOM 2167 N N . ALA B 1 52 ? -16.125 22.719 3.031 1 90.5 52 ALA B N 1
ATOM 2168 C CA . ALA B 1 52 ? -17.062 23.453 3.879 1 90.5 52 ALA B CA 1
ATOM 2169 C C . ALA B 1 52 ? -17.438 22.625 5.105 1 90.5 52 ALA B C 1
ATOM 2171 O O . ALA B 1 52 ? -17.734 21.438 4.996 1 90.5 52 ALA B O 1
ATOM 2172 N N . PHE B 1 53 ? -17.125 23.156 6.211 1 93.44 53 PHE B N 1
ATOM 2173 C CA . PHE B 1 53 ? -17.469 22.438 7.438 1 93.44 53 PHE B CA 1
ATOM 2174 C C . PHE B 1 53 ? -18.062 23.406 8.469 1 93.44 53 PHE B C 1
ATOM 2176 O O . PHE B 1 53 ? -17.922 24.625 8.336 1 93.44 53 PHE B O 1
ATOM 2183 N N . SER B 1 54 ? -18.812 22.875 9.32 1 95.56 54 SER B N 1
ATOM 2184 C CA . SER B 1 54 ? -19.203 23.625 10.508 1 95.56 54 SER B CA 1
ATOM 2185 C C . SER B 1 54 ? -18.297 23.328 11.688 1 95.56 54 SER B C 1
ATOM 2187 O O . SER B 1 54 ? -17.562 22.328 11.68 1 95.56 54 SER B O 1
ATOM 2189 N N . GLY B 1 55 ? -18.281 24.188 12.648 1 96.44 55 GLY B N 1
ATOM 2190 C CA . GLY B 1 55 ? -17.344 24.094 13.75 1 96.44 55 GLY B CA 1
ATOM 2191 C C . GLY B 1 55 ? -16.156 25.016 13.594 1 96.44 55 GLY B C 1
ATOM 2192 O O . GLY B 1 55 ? -16.234 26.047 12.922 1 96.44 55 GLY B O 1
ATOM 2193 N N . GLU B 1 56 ? -15.07 24.672 14.414 1 96.5 56 GLU B N 1
ATOM 2194 C CA . GLU B 1 56 ? -13.914 25.578 14.375 1 96.5 56 GLU B CA 1
ATOM 2195 C C . GLU B 1 56 ? -12.609 24.797 14.398 1 96.5 56 GLU B C 1
ATOM 2197 O O . GLU B 1 56 ? -12.516 23.734 15.031 1 96.5 56 GLU B O 1
ATOM 2202 N N . ILE B 1 57 ? -11.773 25.281 13.719 1 95.81 57 ILE B N 1
ATOM 2203 C CA . ILE B 1 57 ? -10.383 24.844 13.797 1 95.81 57 ILE B CA 1
ATOM 2204 C C . ILE B 1 57 ? -9.5 26.016 14.203 1 95.81 57 ILE B C 1
ATOM 2206 O O . ILE B 1 57 ? -9.43 27.031 13.492 1 95.81 57 ILE B O 1
ATOM 2210 N N . LEU B 1 58 ? -8.844 25.828 15.297 1 95.88 58 LEU B N 1
ATOM 2211 C CA . LEU B 1 58 ? -8.125 26.953 15.906 1 95.88 58 LEU B CA 1
ATOM 2212 C C . LEU B 1 58 ? -6.652 26.594 16.094 1 95.88 58 LEU B C 1
ATOM 2214 O O . LEU B 1 58 ? -6.316 25.453 16.406 1 95.88 58 LEU B O 1
ATOM 2218 N N . SER B 1 59 ? -5.832 27.516 15.859 1 93.69 59 SER B N 1
ATOM 2219 C CA . SER B 1 59 ? -4.43 27.484 16.25 1 93.69 59 SER B CA 1
ATOM 2220 C C . SER B 1 59 ? -4.129 28.516 17.328 1 93.69 59 SER B C 1
ATOM 2222 O O . SER B 1 59 ? -4.219 29.719 17.078 1 93.69 59 SER B O 1
ATOM 2224 N N . ASP B 1 60 ? -3.807 28.031 18.5 1 92.38 60 ASP B N 1
ATOM 2225 C CA . ASP B 1 60 ? -3.572 28.891 19.656 1 92.38 60 ASP B CA 1
ATOM 2226 C C . ASP B 1 60 ? -4.73 29.859 19.844 1 92.38 60 ASP B C 1
ATOM 2228 O O . ASP B 1 60 ? -4.52 31.078 20 1 92.38 60 ASP B O 1
ATOM 2232 N N . GLY B 1 61 ? -5.871 29.359 19.672 1 91.56 61 GLY B N 1
ATOM 2233 C CA . GLY B 1 61 ? -7.082 30.094 20 1 91.56 61 GLY B CA 1
ATOM 2234 C C . GLY B 1 61 ? -7.609 30.938 18.859 1 91.56 61 GLY B C 1
ATOM 2235 O O . GLY B 1 61 ? -8.688 31.531 18.969 1 91.56 61 GLY B O 1
ATOM 2236 N N . GLN B 1 62 ? -6.906 31.031 17.844 1 93.44 62 GLN B N 1
ATOM 2237 C CA . GLN B 1 62 ? -7.324 31.812 16.688 1 93.44 62 GLN B CA 1
ATOM 2238 C C . GLN B 1 62 ? -7.629 30.906 15.492 1 93.44 62 GLN B C 1
ATOM 2240 O O . GLN B 1 62 ? -7.051 29.828 15.359 1 93.44 62 GLN B O 1
ATOM 2245 N N . PRO B 1 63 ? -8.531 31.391 14.727 1 92.25 63 PRO B N 1
ATOM 2246 C CA . PRO B 1 63 ? -8.781 30.594 13.523 1 92.25 63 PRO B CA 1
ATOM 2247 C C . PRO B 1 63 ? -7.504 30.297 12.742 1 92.25 63 PRO B C 1
ATOM 2249 O O . PRO B 1 63 ? -6.672 31.188 12.547 1 92.25 63 PRO B O 1
ATOM 2252 N N . VAL B 1 64 ? -7.414 29.109 12.375 1 91.38 64 VAL B N 1
ATOM 2253 C CA . VAL B 1 64 ? -6.164 28.656 11.773 1 91.38 64 VAL B CA 1
ATOM 2254 C C . VAL B 1 64 ? -6.102 29.109 10.312 1 91.38 64 VAL B C 1
ATOM 2256 O O . VAL B 1 64 ? -7.121 29.109 9.617 1 91.38 64 VAL B O 1
ATOM 2259 N N . SER B 1 65 ? -4.922 29.469 9.93 1 89.12 65 SER B N 1
ATOM 2260 C CA . SER B 1 65 ? -4.676 29.797 8.523 1 89.12 65 SER B CA 1
ATOM 2261 C C . SER B 1 65 ? -4.098 28.594 7.773 1 89.12 65 SER B C 1
ATOM 2263 O O . SER B 1 65 ? -3.301 27.844 8.32 1 89.12 65 SER B O 1
ATOM 2265 N N . SER B 1 66 ? -4.492 28.484 6.531 1 87.69 66 SER B N 1
ATOM 2266 C CA . SER B 1 66 ? -3.967 27.406 5.695 1 87.69 66 SER B CA 1
ATOM 2267 C C . SER B 1 66 ? -2.449 27.5 5.57 1 87.69 66 SER B C 1
ATOM 2269 O O . SER B 1 66 ? -1.782 26.5 5.312 1 87.69 66 SER B O 1
ATOM 2271 N N . ARG B 1 67 ? -1.891 28.641 5.832 1 86.69 67 ARG B N 1
ATOM 2272 C CA . ARG B 1 67 ? -0.458 28.875 5.688 1 86.69 67 ARG B CA 1
ATOM 2273 C C . ARG B 1 67 ? 0.327 28.156 6.781 1 86.69 67 ARG B C 1
ATOM 2275 O O . ARG B 1 67 ? 1.536 27.953 6.656 1 86.69 67 ARG B O 1
ATOM 2282 N N . CYS B 1 68 ? -0.393 27.797 7.812 1 91.25 68 CYS B N 1
ATOM 2283 C CA . CYS B 1 68 ? 0.259 27.125 8.93 1 91.25 68 CYS B CA 1
ATOM 2284 C C . CYS B 1 68 ? 0.458 25.641 8.633 1 91.25 68 CYS B C 1
ATOM 2286 O O . CYS B 1 68 ? 1.163 24.953 9.367 1 91.25 68 CYS B O 1
ATOM 2288 N N . PHE B 1 69 ? -0.125 25.266 7.465 1 93.56 69 PHE B N 1
ATOM 2289 C CA . PHE B 1 69 ? -0.116 23.844 7.164 1 93.56 69 PHE B CA 1
ATOM 2290 C C . PHE B 1 69 ? 0.79 23.547 5.973 1 93.56 69 PHE B C 1
ATOM 2292 O O . PHE B 1 69 ? 0.813 24.312 5 1 93.56 69 PHE B O 1
ATOM 2299 N N . GLY B 1 70 ? 1.577 22.5 6.145 1 92.25 70 GLY B N 1
ATOM 2300 C CA . GLY B 1 70 ? 2.117 21.75 5.023 1 92.25 70 GLY B CA 1
ATOM 2301 C C . GLY B 1 70 ? 1.431 20.406 4.816 1 92.25 70 GLY B C 1
ATOM 2302 O O . GLY B 1 70 ? 1.029 19.75 5.781 1 92.25 70 GLY B O 1
ATOM 2303 N N . SER B 1 71 ? 1.331 20.047 3.512 1 93.12 71 SER B N 1
ATOM 2304 C CA . SER B 1 71 ? 0.536 18.828 3.346 1 93.12 71 SER B CA 1
ATOM 2305 C C . SER B 1 71 ? 1.039 18 2.172 1 93.12 71 SER B C 1
ATOM 2307 O O . SER B 1 71 ? 1.582 18.531 1.207 1 93.12 71 SER B O 1
ATOM 2309 N N . LEU B 1 72 ? 0.963 16.766 2.377 1 93.75 72 LEU B N 1
ATOM 2310 C CA . LEU B 1 72 ? 1.036 15.75 1.339 1 93.75 72 LEU B CA 1
ATOM 2311 C C . LEU B 1 72 ? -0.251 14.93 1.288 1 93.75 72 LEU B C 1
ATOM 2313 O O . LEU B 1 72 ? -0.412 13.969 2.043 1 93.75 72 LEU B O 1
ATOM 2317 N N . ILE B 1 73 ? -1.163 15.438 0.494 1 90.56 73 ILE B N 1
ATOM 2318 C CA . ILE B 1 73 ? -2.457 14.781 0.344 1 90.56 73 ILE B CA 1
ATOM 2319 C C . ILE B 1 73 ? -2.635 14.312 -1.1 1 90.56 73 ILE B C 1
ATOM 2321 O O . ILE B 1 73 ? -2.393 15.07 -2.039 1 90.56 73 ILE B O 1
ATOM 2325 N N . GLU B 1 74 ? -3.098 13.031 -1.356 1 78.5 74 GLU B N 1
ATOM 2326 C CA . GLU B 1 74 ? -3.219 12.453 -2.691 1 78.5 74 GLU B CA 1
ATOM 2327 C C . GLU B 1 74 ? -1.898 12.539 -3.451 1 78.5 74 GLU B C 1
ATOM 2329 O O . GLU B 1 74 ? -0.875 12.93 -2.887 1 78.5 74 GLU B O 1
ATOM 2334 N N . TYR B 1 75 ? -1.733 12.094 -4.574 1 72.31 75 TYR B N 1
ATOM 2335 C CA . TYR B 1 75 ? -0.495 12.117 -5.344 1 72.31 75 TYR B CA 1
ATOM 2336 C C . TYR B 1 75 ? -0.091 13.547 -5.68 1 72.31 75 TYR B C 1
ATOM 2338 O O . TYR B 1 75 ? -0.928 14.359 -6.094 1 72.31 75 TYR B O 1
ATOM 2346 N N . PRO B 1 76 ? 1.198 13.805 -5.348 1 72.25 76 PRO B N 1
ATOM 2347 C CA . PRO B 1 76 ? 1.691 15.164 -5.547 1 72.25 76 PRO B CA 1
ATOM 2348 C C . PRO B 1 76 ? 1.66 15.594 -7.012 1 72.25 76 PRO B C 1
ATOM 2350 O O . PRO B 1 76 ? 2.025 14.812 -7.895 1 72.25 76 PRO B O 1
ATOM 2353 N N . ALA B 1 77 ? 1.113 16.719 -7.23 1 82.62 77 ALA B N 1
ATOM 2354 C CA . ALA B 1 77 ? 1.134 17.297 -8.57 1 82.62 77 ALA B CA 1
ATOM 2355 C C . ALA B 1 77 ? 2.396 18.125 -8.789 1 82.62 77 ALA B C 1
ATOM 2357 O O . ALA B 1 77 ? 2.59 19.156 -8.148 1 82.62 77 ALA B O 1
ATOM 2358 N N . PHE B 1 78 ? 3.35 17.641 -9.469 1 94.38 78 PHE B N 1
ATOM 2359 C CA . PHE B 1 78 ? 4.578 18.344 -9.844 1 94.38 78 PHE B CA 1
ATOM 2360 C C . PHE B 1 78 ? 4.684 18.484 -11.352 1 94.38 78 PHE B C 1
ATOM 2362 O O . PHE B 1 78 ? 4.062 17.719 -12.102 1 94.38 78 PHE B O 1
ATOM 2369 N N . TYR B 1 79 ? 5.43 19.484 -11.719 1 95.38 79 TYR B N 1
ATOM 2370 C CA . TYR B 1 79 ? 5.676 19.672 -13.141 1 95.38 79 TYR B CA 1
ATOM 2371 C C . TYR B 1 79 ? 6.781 18.75 -13.633 1 95.38 79 TYR B C 1
ATOM 2373 O O . TYR B 1 79 ? 7.941 18.891 -13.25 1 95.38 79 TYR B O 1
ATOM 2381 N N . PRO B 1 80 ? 6.465 17.891 -14.578 1 95.75 80 PRO B N 1
ATOM 2382 C CA . PRO B 1 80 ? 7.395 16.828 -14.961 1 95.75 80 PRO B CA 1
ATOM 2383 C C . PRO B 1 80 ? 8.648 17.344 -15.648 1 95.75 80 PRO B C 1
ATOM 2385 O O . PRO B 1 80 ? 9.711 16.719 -15.562 1 95.75 80 PRO B O 1
ATOM 2388 N N . ARG B 1 81 ? 8.594 18.5 -16.266 1 96.75 81 ARG B N 1
ATOM 2389 C CA . ARG B 1 81 ? 9.703 19.016 -17.062 1 96.75 81 ARG B CA 1
ATOM 2390 C C . ARG B 1 81 ? 10.5 20.062 -16.281 1 96.75 81 ARG B C 1
ATOM 2392 O O . ARG B 1 81 ? 11.391 20.703 -16.828 1 96.75 81 ARG B O 1
ATOM 2399 N N . LEU B 1 82 ? 10.148 20.266 -15.031 1 97.5 82 LEU B N 1
ATOM 2400 C CA . LEU B 1 82 ? 10.93 21.109 -14.133 1 97.5 82 LEU B CA 1
ATOM 2401 C C . LEU B 1 82 ? 11.781 20.266 -13.188 1 97.5 82 LEU B C 1
ATOM 2403 O O . LEU B 1 82 ? 11.414 19.125 -12.875 1 97.5 82 LEU B O 1
ATOM 2407 N N . THR B 1 83 ? 12.836 20.859 -12.844 1 98.19 83 THR B N 1
ATOM 2408 C CA . THR B 1 83 ? 13.719 20.172 -11.914 1 98.19 83 THR B CA 1
ATOM 2409 C C . THR B 1 83 ? 13.109 20.141 -10.516 1 98.19 83 THR B C 1
ATOM 2411 O O . THR B 1 83 ? 12.141 20.844 -10.242 1 98.19 83 THR B O 1
ATOM 2414 N N . VAL B 1 84 ? 13.727 19.312 -9.711 1 97.88 84 VAL B N 1
ATOM 2415 C CA . VAL B 1 84 ? 13.352 19.203 -8.305 1 97.88 84 VAL B CA 1
ATOM 2416 C C . VAL B 1 84 ? 13.367 20.594 -7.664 1 97.88 84 VAL B C 1
ATOM 2418 O O . VAL B 1 84 ? 12.383 21.016 -7.055 1 97.88 84 VAL B O 1
ATOM 2421 N N . GLU B 1 85 ? 14.398 21.281 -7.871 1 97.62 85 GLU B N 1
ATOM 2422 C CA . GLU B 1 85 ? 14.57 22.609 -7.281 1 97.62 85 GLU B CA 1
ATOM 2423 C C . GLU B 1 85 ? 13.57 23.609 -7.863 1 97.62 85 GLU B C 1
ATOM 2425 O O . GLU B 1 85 ? 12.984 24.406 -7.129 1 97.62 85 GLU B O 1
ATOM 2430 N N . GLU B 1 86 ? 13.375 23.547 -9.141 1 97.12 86 GLU B N 1
ATOM 2431 C CA . GLU B 1 86 ? 12.445 24.453 -9.805 1 97.12 86 GLU B CA 1
ATOM 2432 C C . GLU B 1 86 ? 11.016 24.234 -9.312 1 97.12 86 GLU B C 1
ATOM 2434 O O . GLU B 1 86 ? 10.266 25.203 -9.133 1 97.12 86 GLU B O 1
ATOM 2439 N N . ASN B 1 87 ? 10.695 23 -9.188 1 97.31 87 ASN B N 1
ATOM 2440 C CA . ASN B 1 87 ? 9.367 22.703 -8.656 1 97.31 87 ASN B CA 1
ATOM 2441 C C . ASN B 1 87 ? 9.148 23.328 -7.285 1 97.31 87 ASN B C 1
ATOM 2443 O O . ASN B 1 87 ? 8.094 23.906 -7.023 1 97.31 87 ASN B O 1
ATOM 2447 N N . LEU B 1 88 ? 10.133 23.266 -6.445 1 96.06 88 LEU B N 1
ATOM 2448 C CA . LEU B 1 88 ? 10 23.812 -5.102 1 96.06 88 LEU B CA 1
ATOM 2449 C C . LEU B 1 88 ? 9.977 25.344 -5.145 1 96.06 88 LEU B C 1
ATOM 2451 O O . LEU B 1 88 ? 9.234 25.984 -4.398 1 96.06 88 LEU B O 1
ATOM 2455 N N . LYS B 1 89 ? 10.789 25.875 -5.996 1 95.69 89 LYS B N 1
ATOM 2456 C CA . LYS B 1 89 ? 10.812 27.328 -6.141 1 95.69 89 LYS B CA 1
ATOM 2457 C C . LYS B 1 89 ? 9.453 27.859 -6.594 1 95.69 89 LYS B C 1
ATOM 2459 O O . LYS B 1 89 ? 8.977 28.875 -6.074 1 95.69 89 LYS B O 1
ATOM 2464 N N . LEU B 1 90 ? 8.961 27.172 -7.543 1 94.31 90 LEU B N 1
ATOM 2465 C CA . LEU B 1 90 ? 7.645 27.562 -8.039 1 94.31 90 LEU B CA 1
ATOM 2466 C C . LEU B 1 90 ? 6.605 27.516 -6.922 1 94.31 90 LEU B C 1
ATOM 2468 O O . LEU B 1 90 ? 5.789 28.438 -6.793 1 94.31 90 LEU B O 1
ATOM 2472 N N . HIS B 1 91 ? 6.688 26.469 -6.172 1 92.38 91 HIS B N 1
ATOM 2473 C CA . HIS B 1 91 ? 5.766 26.344 -5.051 1 92.38 91 HIS B CA 1
ATOM 2474 C C . HIS B 1 91 ? 5.984 27.453 -4.035 1 92.38 91 HIS B C 1
ATOM 2476 O O . HIS B 1 91 ? 5.02 28.031 -3.525 1 92.38 91 HIS B O 1
ATOM 2482 N N . ALA B 1 92 ? 7.18 27.75 -3.748 1 92.88 92 ALA B N 1
ATOM 2483 C CA . ALA B 1 92 ? 7.512 28.828 -2.818 1 92.88 92 ALA B CA 1
ATOM 2484 C C . ALA B 1 92 ? 6.953 30.156 -3.305 1 92.88 92 ALA B C 1
ATOM 2486 O O . ALA B 1 92 ? 6.441 30.953 -2.51 1 92.88 92 ALA B O 1
ATOM 2487 N N . GLN B 1 93 ? 7.086 30.359 -4.57 1 92.19 93 GLN B N 1
ATOM 2488 C CA . GLN B 1 93 ? 6.547 31.594 -5.16 1 92.19 93 GLN B CA 1
ATOM 2489 C C . GLN B 1 93 ? 5.035 31.656 -4.992 1 92.19 93 GLN B C 1
ATOM 2491 O O . GLN B 1 93 ? 4.492 32.719 -4.656 1 92.19 93 GLN B O 1
ATOM 2496 N N . TYR B 1 94 ? 4.465 30.547 -5.246 1 87 94 TYR B N 1
ATOM 2497 C CA . TYR B 1 94 ? 3.018 30.469 -5.098 1 87 94 TYR B CA 1
ATOM 2498 C C . TYR B 1 94 ? 2.598 30.797 -3.67 1 87 94 TYR B C 1
ATOM 2500 O O . TYR B 1 94 ? 1.574 31.453 -3.455 1 87 94 TYR B O 1
ATOM 2508 N N . LEU B 1 95 ? 3.406 30.375 -2.73 1 87.31 95 LEU B N 1
ATOM 2509 C CA . LEU B 1 95 ? 3.115 30.609 -1.321 1 87.31 95 LEU B CA 1
ATOM 2510 C C . LEU B 1 95 ? 3.494 32.031 -0.924 1 87.31 95 LEU B C 1
ATOM 2512 O O . LEU B 1 95 ? 3.16 32.5 0.173 1 87.31 95 LEU B O 1
ATOM 2516 N N . GLY B 1 96 ? 4.191 32.656 -1.744 1 88.44 96 GLY B N 1
ATOM 2517 C CA . GLY B 1 96 ? 4.621 34.031 -1.45 1 88.44 96 GLY B CA 1
ATOM 2518 C C . GLY B 1 96 ? 5.773 34.062 -0.463 1 88.44 96 GLY B C 1
ATOM 2519 O O . GLY B 1 96 ? 5.914 35.062 0.274 1 88.44 96 GLY B O 1
ATOM 2520 N N . LEU B 1 97 ? 6.535 33.062 -0.527 1 89.12 97 LEU B N 1
ATOM 2521 C CA . LEU B 1 97 ? 7.676 33.062 0.384 1 89.12 97 LEU B CA 1
ATOM 2522 C C . LEU B 1 97 ? 8.805 33.938 -0.143 1 89.12 97 LEU B C 1
ATOM 2524 O O . LEU B 1 97 ? 9.195 33.812 -1.307 1 89.12 97 LEU B O 1
ATOM 2528 N N . LYS B 1 98 ? 9.25 34.844 0.645 1 85.25 98 LYS B N 1
ATOM 2529 C CA . LYS B 1 98 ? 10.281 35.812 0.228 1 85.25 98 LYS B CA 1
ATOM 2530 C C . LYS B 1 98 ? 11.656 35.156 0.206 1 85.25 98 LYS B C 1
ATOM 2532 O O . LYS B 1 98 ? 12.43 35.344 -0.734 1 85.25 98 LYS B O 1
ATOM 2537 N N . ARG B 1 99 ? 11.977 34.375 1.206 1 86.12 99 ARG B N 1
ATOM 2538 C CA . ARG B 1 99 ? 13.258 33.688 1.305 1 86.12 99 ARG B CA 1
ATOM 2539 C C . ARG B 1 99 ? 13.078 32.219 1.619 1 86.12 99 ARG B C 1
ATOM 2541 O O . ARG B 1 99 ? 13.391 31.766 2.723 1 86.12 99 ARG B O 1
ATOM 2548 N N . PRO B 1 100 ? 12.602 31.562 0.557 1 86.81 100 PRO B N 1
ATOM 2549 C CA . PRO B 1 100 ? 12.414 30.125 0.816 1 86.81 100 PRO B CA 1
ATOM 2550 C C . PRO B 1 100 ? 13.734 29.391 0.983 1 86.81 100 PRO B C 1
ATOM 2552 O O . PRO B 1 100 ? 14.688 29.641 0.249 1 86.81 100 PRO B O 1
ATOM 2555 N N . ASN B 1 101 ? 13.789 28.594 1.983 1 88.44 101 ASN B N 1
ATOM 2556 C CA . ASN B 1 101 ? 14.969 27.781 2.201 1 88.44 101 ASN B CA 1
ATOM 2557 C C . ASN B 1 101 ? 14.875 26.453 1.448 1 88.44 101 ASN B C 1
ATOM 2559 O O . ASN B 1 101 ? 14.789 25.391 2.064 1 88.44 101 ASN B O 1
ATOM 2563 N N . ILE B 1 102 ? 15.016 26.547 0.227 1 94 102 ILE B N 1
ATOM 2564 C CA . ILE B 1 102 ? 14.859 25.406 -0.661 1 94 102 ILE B CA 1
ATOM 2565 C C . ILE B 1 102 ? 15.938 24.359 -0.362 1 94 102 ILE B C 1
ATOM 2567 O O . ILE B 1 102 ? 15.656 23.172 -0.282 1 94 102 ILE B O 1
ATOM 2571 N N . GLU B 1 103 ? 17.094 24.844 -0.186 1 93.69 103 GLU B N 1
ATOM 2572 C CA . GLU B 1 103 ? 18.219 23.938 0.085 1 93.69 103 GLU B CA 1
ATOM 2573 C C . GLU B 1 103 ? 17.984 23.156 1.37 1 93.69 103 GLU B C 1
ATOM 2575 O O . GLU B 1 103 ? 18.219 21.938 1.41 1 93.69 103 GLU B O 1
ATOM 2580 N N . VAL B 1 104 ? 17.562 23.812 2.346 1 90.12 104 VAL B N 1
ATOM 2581 C CA . VAL B 1 104 ? 17.312 23.172 3.631 1 90.12 104 VAL B CA 1
ATOM 2582 C C . VAL B 1 104 ? 16.203 22.125 3.48 1 90.12 104 VAL B C 1
ATOM 2584 O O . VAL B 1 104 ? 16.328 21 3.994 1 90.12 104 VAL B O 1
ATOM 2587 N N . ALA B 1 105 ? 15.164 22.484 2.775 1 90.88 105 ALA B N 1
ATOM 2588 C CA . ALA B 1 105 ? 14.055 21.547 2.564 1 90.88 105 ALA B CA 1
ATOM 2589 C C . ALA B 1 105 ? 14.523 20.297 1.834 1 90.88 105 ALA B C 1
ATOM 2591 O O . ALA B 1 105 ? 14.156 19.188 2.205 1 90.88 105 ALA B O 1
ATOM 2592 N N . LEU B 1 106 ? 15.344 20.5 0.875 1 95 106 LEU B N 1
ATOM 2593 C CA . LEU B 1 106 ? 15.844 19.375 0.087 1 95 106 LEU B CA 1
ATOM 2594 C C . LEU B 1 106 ? 16.812 18.516 0.902 1 95 106 LEU B C 1
ATOM 2596 O O . LEU B 1 106 ? 16.812 17.297 0.785 1 95 106 LEU B O 1
ATOM 2600 N N . LYS B 1 107 ? 17.578 19.172 1.682 1 92.56 107 LYS B N 1
ATOM 2601 C CA . LYS B 1 107 ? 18.516 18.453 2.547 1 92.56 107 LYS B CA 1
ATOM 2602 C C . LYS B 1 107 ? 17.766 17.578 3.547 1 92.56 107 LYS B C 1
ATOM 2604 O O . LYS B 1 107 ? 18.172 16.438 3.812 1 92.56 107 LYS B O 1
ATOM 2609 N N . GLN B 1 108 ? 16.734 18.062 4.047 1 88 108 GLN B N 1
ATOM 2610 C CA . GLN B 1 108 ? 15.961 17.359 5.059 1 88 108 GLN B CA 1
ATOM 2611 C C . GLN B 1 108 ? 15.414 16.047 4.508 1 88 108 GLN B C 1
ATOM 2613 O O . GLN B 1 108 ? 15.273 15.062 5.246 1 88 108 GLN B O 1
ATOM 2618 N N . VAL B 1 109 ? 15.156 16.016 3.18 1 92.38 109 VAL B N 1
ATOM 2619 C CA . VAL B 1 109 ? 14.547 14.812 2.609 1 92.38 109 VAL B CA 1
ATOM 2620 C C . VAL B 1 109 ? 15.578 14.07 1.759 1 92.38 109 VAL B C 1
ATOM 2622 O O . VAL B 1 109 ? 15.219 13.195 0.967 1 92.38 109 VAL B O 1
ATOM 2625 N N . ASN B 1 110 ? 16.812 14.477 1.787 1 92.06 110 ASN B N 1
ATOM 2626 C CA . ASN B 1 110 ? 17.922 13.836 1.099 1 92.06 110 ASN B CA 1
ATOM 2627 C C . ASN B 1 110 ? 17.75 13.891 -0.417 1 92.06 110 ASN B C 1
ATOM 2629 O O . ASN B 1 110 ? 17.906 12.875 -1.097 1 92.06 110 ASN B O 1
ATOM 2633 N N . LEU B 1 111 ? 17.422 15.078 -0.902 1 95.19 111 LEU B N 1
ATOM 2634 C CA . LEU B 1 111 ? 17.25 15.234 -2.342 1 95.19 111 LEU B CA 1
ATOM 2635 C C . LEU B 1 111 ? 18.141 16.359 -2.869 1 95.19 111 LEU B C 1
ATOM 2637 O O . LEU B 1 111 ? 18.016 16.75 -4.031 1 95.19 111 LEU B O 1
ATOM 2641 N N . LEU B 1 112 ? 19.016 16.859 -2.002 1 96.19 112 LEU B N 1
ATOM 2642 C CA . LEU B 1 112 ? 19.844 17.984 -2.416 1 96.19 112 LEU B CA 1
ATOM 2643 C C . LEU B 1 112 ? 20.688 17.625 -3.627 1 96.19 112 LEU B C 1
ATOM 2645 O O . LEU B 1 112 ? 20.797 18.406 -4.574 1 96.19 112 LEU B O 1
ATOM 2649 N N . ASP B 1 113 ? 21.234 16.453 -3.646 1 96.06 113 ASP B N 1
ATOM 2650 C CA . ASP B 1 113 ? 22.094 16.016 -4.742 1 96.06 113 ASP B CA 1
ATOM 2651 C C . ASP B 1 113 ? 21.312 15.852 -6.035 1 96.06 113 ASP B C 1
ATOM 2653 O O . ASP B 1 113 ? 21.875 15.906 -7.129 1 96.06 113 ASP B O 1
ATOM 2657 N N . ALA B 1 114 ? 20.047 15.68 -5.891 1 96.94 114 ALA B N 1
ATOM 2658 C CA . ALA B 1 114 ? 19.188 15.461 -7.059 1 96.94 114 ALA B CA 1
ATOM 2659 C C . ALA B 1 114 ? 18.453 16.734 -7.438 1 96.94 114 ALA B C 1
ATOM 2661 O O . ALA B 1 114 ? 17.516 16.703 -8.242 1 96.94 114 ALA B O 1
ATOM 2662 N N . ARG B 1 115 ? 18.828 17.844 -6.938 1 97.31 115 ARG B N 1
ATOM 2663 C CA . ARG B 1 115 ? 18.062 19.078 -7.062 1 97.31 115 ARG B CA 1
ATOM 2664 C C . ARG B 1 115 ? 17.922 19.5 -8.523 1 97.31 115 ARG B C 1
ATOM 2666 O O . ARG B 1 115 ? 16.953 20.156 -8.898 1 97.31 115 ARG B O 1
ATOM 2673 N N . LYS B 1 116 ? 18.844 19.047 -9.414 1 97.94 116 LYS B N 1
ATOM 2674 C CA . LYS B 1 116 ? 18.844 19.469 -10.805 1 97.94 116 LYS B CA 1
ATOM 2675 C C . LYS B 1 116 ? 18.188 18.422 -11.703 1 97.94 116 LYS B C 1
ATOM 2677 O O . LYS B 1 116 ? 18.047 18.641 -12.906 1 97.94 116 LYS B O 1
ATOM 2682 N N . LYS B 1 117 ? 17.797 17.344 -11.148 1 97.75 117 LYS B N 1
ATOM 2683 C CA . LYS B 1 117 ? 17.094 16.328 -11.922 1 97.75 117 LYS B CA 1
ATOM 2684 C C . LYS B 1 117 ? 15.664 16.766 -12.234 1 97.75 117 LYS B C 1
ATOM 2686 O O . LYS B 1 117 ? 15.023 17.438 -11.422 1 97.75 117 LYS B O 1
ATOM 2691 N N . LEU B 1 118 ? 15.25 16.406 -13.406 1 97.88 118 LEU B N 1
ATOM 2692 C CA . LEU B 1 118 ? 13.852 16.625 -13.758 1 97.88 118 LEU B CA 1
ATOM 2693 C C . LEU B 1 118 ? 12.93 15.734 -12.938 1 97.88 118 LEU B C 1
ATOM 2695 O O . LEU B 1 118 ? 13.281 14.594 -12.625 1 97.88 118 LEU B O 1
ATOM 2699 N N . PHE B 1 119 ? 11.734 16.266 -12.641 1 96.81 119 PHE B N 1
ATOM 2700 C CA . PHE B 1 119 ? 10.773 15.477 -11.898 1 96.81 119 PHE B CA 1
ATOM 2701 C C . PHE B 1 119 ? 10.484 14.164 -12.617 1 96.81 119 PHE B C 1
ATOM 2703 O O . PHE B 1 119 ? 10.344 13.117 -11.984 1 96.81 119 PHE B O 1
ATOM 2710 N N . SER B 1 120 ? 10.359 14.211 -13.883 1 95.88 120 SER B N 1
ATOM 2711 C CA . SER B 1 120 ? 10.039 13.047 -14.695 1 95.88 120 SER B CA 1
ATOM 2712 C C . SER B 1 120 ? 11.086 11.953 -14.531 1 95.88 120 SER B C 1
ATOM 2714 O O . SER B 1 120 ? 10.828 10.789 -14.844 1 95.88 120 SER B O 1
ATOM 2716 N N . GLN B 1 121 ? 12.227 12.258 -14.031 1 96.06 121 GLN B N 1
ATOM 2717 C CA . GLN B 1 121 ? 13.336 11.32 -13.914 1 96.06 121 GLN B CA 1
ATOM 2718 C C . GLN B 1 121 ? 13.414 10.734 -12.508 1 96.06 121 GLN B C 1
ATOM 2720 O O . GLN B 1 121 ? 14.242 9.859 -12.242 1 96.06 121 GLN B O 1
ATOM 2725 N N . LEU B 1 122 ? 12.617 11.195 -11.672 1 94.88 122 LEU B N 1
ATOM 2726 C CA . LEU B 1 122 ? 12.688 10.773 -10.273 1 94.88 122 LEU B CA 1
ATOM 2727 C C . LEU B 1 122 ? 12.023 9.414 -10.078 1 94.88 122 LEU B C 1
ATOM 2729 O O . LEU B 1 122 ? 11.008 9.117 -10.719 1 94.88 122 LEU B O 1
ATOM 2733 N N . SER B 1 123 ? 12.641 8.656 -9.242 1 90.06 123 SER B N 1
ATOM 2734 C CA . SER B 1 123 ? 11.969 7.449 -8.781 1 90.06 123 SER B CA 1
ATOM 2735 C C . SER B 1 123 ? 10.75 7.785 -7.93 1 90.06 123 SER B C 1
ATOM 2737 O O . SER B 1 123 ? 10.562 8.938 -7.531 1 90.06 123 SER B O 1
ATOM 2739 N N . LEU B 1 124 ? 9.922 6.84 -7.645 1 87.5 124 LEU B N 1
ATOM 2740 C CA . LEU B 1 124 ? 8.734 7.035 -6.82 1 87.5 124 LEU B CA 1
ATOM 2741 C C . LEU B 1 124 ? 9.109 7.512 -5.422 1 87.5 124 LEU B C 1
ATOM 2743 O O . LEU B 1 124 ? 8.484 8.422 -4.879 1 87.5 124 LEU B O 1
ATOM 2747 N N . GLY B 1 125 ? 10.125 6.871 -4.895 1 89.94 125 GLY B N 1
ATOM 2748 C CA . GLY B 1 125 ? 10.586 7.281 -3.58 1 89.94 125 GLY B CA 1
ATOM 2749 C C . GLY B 1 125 ? 11.078 8.719 -3.541 1 89.94 125 GLY B C 1
ATOM 2750 O O . GLY B 1 125 ? 10.797 9.445 -2.59 1 89.94 125 GLY B O 1
ATOM 2751 N N . MET B 1 126 ? 11.75 9.07 -4.543 1 92.75 126 MET B N 1
ATOM 2752 C CA . MET B 1 126 ? 12.242 10.438 -4.641 1 92.75 126 MET B CA 1
ATOM 2753 C C . MET B 1 126 ? 11.078 11.422 -4.77 1 92.75 126 MET B C 1
ATOM 2755 O O . MET B 1 126 ? 11.109 12.508 -4.184 1 92.75 126 MET B O 1
ATOM 2759 N N . ARG B 1 127 ? 10.125 11.047 -5.504 1 93.38 127 ARG B N 1
ATOM 2760 C CA . ARG B 1 127 ? 8.953 11.898 -5.676 1 93.38 127 ARG B CA 1
ATOM 2761 C C . ARG B 1 127 ? 8.227 12.109 -4.348 1 93.38 127 ARG B C 1
ATOM 2763 O O . ARG B 1 127 ? 7.789 13.219 -4.039 1 93.38 127 ARG B O 1
ATOM 2770 N N . GLN B 1 128 ? 8.102 11.023 -3.639 1 92.62 128 GLN B N 1
ATOM 2771 C CA . GLN B 1 128 ? 7.465 11.125 -2.328 1 92.62 128 GLN B CA 1
ATOM 2772 C C . GLN B 1 128 ? 8.25 12.062 -1.409 1 92.62 128 GLN B C 1
ATOM 2774 O O . GLN B 1 128 ? 7.66 12.898 -0.724 1 92.62 128 GLN B O 1
ATOM 2779 N N . ARG B 1 129 ? 9.508 11.938 -1.451 1 93.25 129 ARG B N 1
ATOM 2780 C CA . ARG B 1 129 ? 10.359 12.797 -0.634 1 93.25 129 ARG B CA 1
ATOM 2781 C C . ARG B 1 129 ? 10.234 14.258 -1.064 1 93.25 129 ARG B C 1
ATOM 2783 O O . ARG B 1 129 ? 10.211 15.156 -0.224 1 93.25 129 ARG B O 1
ATOM 2790 N N . LEU B 1 130 ? 10.156 14.43 -2.346 1 95.44 130 LEU B N 1
ATOM 2791 C CA . LEU B 1 130 ? 9.953 15.781 -2.844 1 95.44 130 LEU B CA 1
ATOM 2792 C C . LEU B 1 130 ? 8.625 16.344 -2.346 1 95.44 130 LEU B C 1
ATOM 2794 O O . LEU B 1 130 ? 8.547 17.531 -1.979 1 95.44 130 LEU B O 1
ATOM 2798 N N . GLY B 1 131 ? 7.605 15.523 -2.352 1 95.06 131 GLY B N 1
ATOM 2799 C CA . GLY B 1 131 ? 6.32 15.93 -1.805 1 95.06 131 GLY B CA 1
ATOM 2800 C C . GLY B 1 131 ? 6.398 16.359 -0.352 1 95.06 131 GLY B C 1
ATOM 2801 O O . GLY B 1 131 ? 5.77 17.344 0.045 1 95.06 131 GLY B O 1
ATOM 2802 N N . ILE B 1 132 ? 7.152 15.641 0.358 1 93.56 132 ILE B N 1
ATOM 2803 C CA . ILE B 1 132 ? 7.324 15.961 1.77 1 93.56 132 ILE B CA 1
ATOM 2804 C C . ILE B 1 132 ? 8.117 17.266 1.904 1 93.56 132 ILE B C 1
ATOM 2806 O O . ILE B 1 132 ? 7.793 18.109 2.74 1 93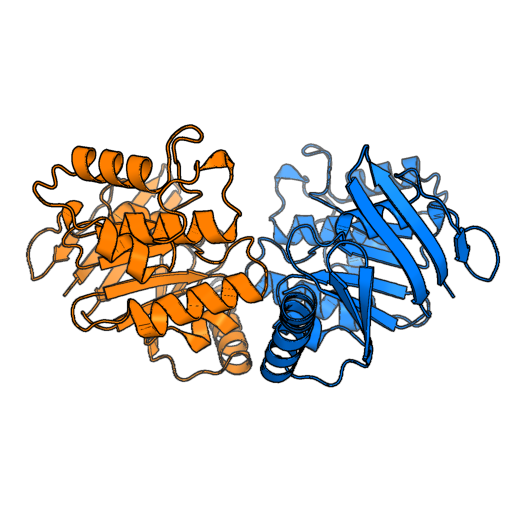.56 132 ILE B O 1
ATOM 2810 N N . ALA B 1 133 ? 9.133 17.406 1.079 1 93.56 133 ALA B N 1
ATOM 2811 C CA . ALA B 1 133 ? 9.883 18.656 1.075 1 93.56 133 ALA B CA 1
ATOM 2812 C C . ALA B 1 133 ? 8.969 19.844 0.809 1 93.56 133 ALA B C 1
ATOM 2814 O O . ALA B 1 133 ? 9.07 20.875 1.471 1 93.56 133 ALA B O 1
ATOM 2815 N N . ARG B 1 134 ? 8.164 19.656 -0.124 1 93.81 134 ARG B N 1
ATOM 2816 C CA . ARG B 1 134 ? 7.207 20.703 -0.447 1 93.81 134 ARG B CA 1
ATOM 2817 C C . ARG B 1 134 ? 6.316 21.031 0.751 1 93.81 134 ARG B C 1
ATOM 2819 O O . ARG B 1 134 ? 6.055 22.188 1.043 1 93.81 134 ARG B O 1
ATOM 2826 N N . ALA B 1 135 ? 5.879 19.984 1.392 1 91.44 135 ALA B N 1
ATOM 2827 C CA . ALA B 1 135 ? 5 20.156 2.545 1 91.44 135 ALA B CA 1
ATOM 2828 C C . ALA B 1 135 ? 5.688 20.953 3.65 1 91.44 135 ALA B C 1
ATOM 2830 O O . ALA B 1 135 ? 5.035 21.688 4.395 1 91.44 135 ALA B O 1
ATOM 2831 N N . PHE B 1 136 ? 6.945 20.922 3.631 1 86.81 136 PHE B N 1
ATOM 2832 C CA . PH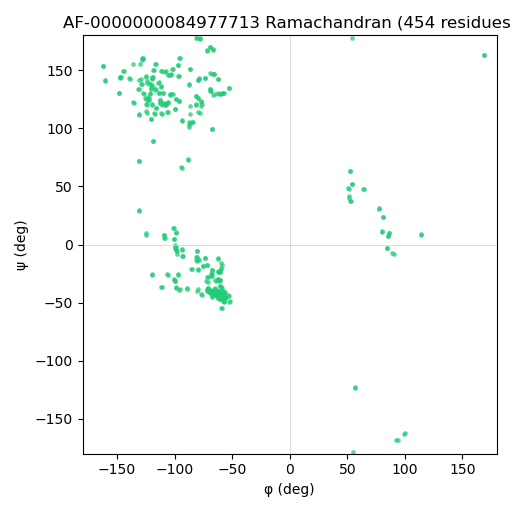E B 1 136 ? 7.711 21.531 4.715 1 86.81 136 PHE B CA 1
ATOM 2833 C C . PHE B 1 136 ? 8.195 22.922 4.332 1 86.81 136 PHE B C 1
ATOM 2835 O O . PHE B 1 136 ? 8.789 23.625 5.148 1 86.81 136 PHE B O 1
ATOM 2842 N N . LEU B 1 137 ? 7.891 23.234 3.178 1 88.06 137 LEU B N 1
ATOM 2843 C CA . LEU B 1 137 ? 8.367 24.547 2.74 1 88.06 137 LEU B CA 1
ATOM 2844 C C . LEU B 1 137 ? 7.641 25.672 3.486 1 88.06 137 LEU B C 1
ATOM 2846 O O . LEU B 1 137 ? 6.422 25.625 3.652 1 88.06 137 LEU B O 1
ATOM 2850 N N . GLY B 1 138 ? 8.422 26.641 3.99 1 80.25 138 GLY B N 1
ATOM 2851 C CA . GLY B 1 138 ? 7.852 27.781 4.703 1 80.25 138 GLY B CA 1
ATOM 2852 C C . GLY B 1 138 ? 7.809 27.578 6.207 1 80.25 138 GLY B C 1
ATOM 2853 O O . GLY B 1 138 ? 8.531 26.734 6.746 1 80.25 138 GLY B O 1
ATOM 2854 N N . ASP B 1 139 ? 7.133 28.391 6.887 1 80.56 139 ASP B N 1
ATOM 2855 C CA . ASP B 1 139 ? 7.02 28.312 8.336 1 80.56 139 ASP B CA 1
ATOM 2856 C C . ASP B 1 139 ? 5.781 27.531 8.758 1 80.56 139 ASP B C 1
ATOM 2858 O O . ASP B 1 139 ? 4.867 28.094 9.375 1 80.56 139 ASP B O 1
ATOM 2862 N N . VAL B 1 140 ? 5.812 26.328 8.461 1 88.81 140 VAL B N 1
ATOM 2863 C CA . VAL B 1 140 ? 4.648 25.484 8.742 1 88.81 140 VAL B CA 1
ATOM 2864 C C . VAL B 1 140 ? 4.746 24.922 10.156 1 88.81 140 VAL B C 1
ATOM 2866 O O . VAL B 1 140 ? 5.832 24.562 10.609 1 88.81 140 VAL B O 1
ATOM 2869 N N . GLN B 1 141 ? 3.648 24.938 10.812 1 92.06 141 GLN B N 1
ATOM 2870 C CA . GLN B 1 141 ? 3.574 24.406 12.172 1 92.06 141 GLN B CA 1
ATOM 2871 C C . GLN B 1 141 ? 2.99 23 12.18 1 92.06 141 GLN B C 1
ATOM 2873 O O . GLN B 1 141 ? 3.346 22.172 13.031 1 92.06 141 GLN B O 1
ATOM 2878 N N . TYR B 1 142 ? 2.135 22.766 11.25 1 95.12 142 TYR B N 1
ATOM 2879 C CA . TYR B 1 142 ? 1.423 21.484 11.172 1 95.12 142 TYR B CA 1
ATOM 2880 C C . TYR B 1 142 ? 1.687 20.797 9.844 1 95.12 142 TYR B C 1
ATOM 2882 O O . TYR B 1 142 ? 1.576 21.406 8.781 1 95.12 142 TYR B O 1
ATOM 2890 N N . LEU B 1 143 ? 2.064 19.547 9.891 1 94.44 143 LEU B N 1
ATOM 2891 C CA . LEU B 1 143 ? 2.285 18.75 8.688 1 94.44 143 LEU B CA 1
ATOM 2892 C C . LEU B 1 143 ? 1.239 17.641 8.57 1 94.44 143 LEU B C 1
ATOM 2894 O O . LEU B 1 143 ? 1.062 16.844 9.492 1 94.44 143 LEU B O 1
ATOM 2898 N N . LEU B 1 144 ? 0.504 17.641 7.496 1 96.5 144 LEU B N 1
ATOM 2899 C CA . LEU B 1 144 ? -0.486 16.625 7.199 1 96.5 144 LEU B CA 1
ATOM 2900 C C . LEU B 1 144 ? 0.011 15.688 6.102 1 96.5 144 LEU B C 1
ATOM 2902 O O . LEU B 1 144 ? 0.177 16.109 4.953 1 96.5 144 LEU B O 1
ATOM 2906 N N . LEU B 1 145 ? 0.231 14.453 6.426 1 96.12 145 LEU B N 1
ATOM 2907 C CA . LEU B 1 145 ? 0.757 13.477 5.477 1 96.12 145 LEU B CA 1
ATOM 2908 C C . LEU B 1 145 ? -0.207 12.312 5.305 1 96.12 145 LEU B C 1
ATOM 2910 O O . LEU B 1 145 ? -0.333 11.469 6.199 1 96.12 145 LEU B O 1
ATOM 2914 N N . ASP B 1 146 ? -0.817 12.297 4.191 1 95.81 146 ASP B N 1
ATOM 2915 C CA . ASP B 1 146 ? -1.777 11.242 3.893 1 95.81 146 ASP B CA 1
ATOM 2916 C C . ASP B 1 146 ? -1.111 10.094 3.141 1 95.81 146 ASP B C 1
ATOM 2918 O O . ASP B 1 146 ? -0.789 10.219 1.958 1 95.81 146 ASP B O 1
ATOM 2922 N N . GLU B 1 147 ? -0.899 8.969 3.824 1 94.19 147 GLU B N 1
ATOM 2923 C CA . GLU B 1 147 ? -0.302 7.762 3.266 1 94.19 147 GLU B CA 1
ATOM 2924 C C . GLU B 1 147 ? 1.021 8.07 2.57 1 94.19 147 GLU B C 1
ATOM 2926 O O . GLU B 1 147 ? 1.217 7.715 1.407 1 94.19 147 GLU B O 1
ATOM 2931 N N . PRO B 1 148 ? 1.96 8.523 3.275 1 93.62 148 PRO B N 1
ATOM 2932 C CA . PRO B 1 148 ? 3.195 9 2.652 1 93.62 148 PRO B CA 1
ATOM 2933 C C . PRO B 1 148 ? 4.07 7.867 2.129 1 93.62 148 PRO B C 1
ATOM 2935 O O . PRO B 1 148 ? 5.012 8.109 1.37 1 93.62 148 PRO B O 1
ATOM 2938 N N . THR B 1 149 ? 3.746 6.652 2.496 1 92.94 149 THR B N 1
ATOM 2939 C CA . THR B 1 149 ? 4.617 5.555 2.094 1 92.94 149 THR B CA 1
ATOM 2940 C C . THR B 1 149 ? 3.945 4.695 1.025 1 92.94 149 THR B C 1
ATOM 2942 O O . THR B 1 149 ? 4.465 3.641 0.653 1 92.94 149 THR B O 1
ATOM 2945 N N . ASN B 1 150 ? 2.838 5.125 0.596 1 88.38 150 ASN B N 1
ATOM 2946 C CA . ASN B 1 150 ? 2.096 4.352 -0.393 1 88.38 150 ASN B CA 1
ATOM 2947 C C . ASN B 1 150 ? 2.908 4.141 -1.667 1 88.38 150 ASN B C 1
ATOM 2949 O O . ASN B 1 150 ? 3.504 5.086 -2.191 1 88.38 150 ASN B O 1
ATOM 2953 N N . GLY B 1 151 ? 2.975 2.877 -2.113 1 86.94 151 GLY B N 1
ATOM 2954 C CA . GLY B 1 151 ? 3.637 2.541 -3.363 1 86.94 151 GLY B CA 1
ATOM 2955 C C . GLY B 1 151 ? 5.137 2.365 -3.215 1 86.94 151 GLY B C 1
ATOM 2956 O O . GLY B 1 151 ? 5.824 2.006 -4.172 1 86.94 151 GLY B O 1
ATOM 2957 N N . LEU B 1 152 ? 5.664 2.574 -2.086 1 92.88 152 LEU B N 1
ATOM 2958 C CA . LEU B 1 152 ? 7.105 2.49 -1.878 1 92.88 152 LEU B CA 1
ATOM 2959 C C . LEU B 1 152 ? 7.527 1.059 -1.57 1 92.88 152 LEU B C 1
ATOM 2961 O O . LEU B 1 152 ? 6.73 0.269 -1.058 1 92.88 152 LEU B O 1
ATOM 2965 N N . ASP B 1 153 ? 8.781 0.772 -1.96 1 94.38 153 ASP B N 1
ATOM 2966 C CA . ASP B 1 153 ? 9.367 -0.494 -1.535 1 94.38 153 ASP B CA 1
ATOM 2967 C C . ASP B 1 153 ? 9.844 -0.422 -0.085 1 94.38 153 ASP B C 1
ATOM 2969 O O . ASP B 1 153 ? 9.727 0.624 0.559 1 94.38 153 ASP B O 1
ATOM 2973 N N . PRO B 1 154 ? 10.344 -1.513 0.424 1 94.31 154 PRO B N 1
ATOM 2974 C CA . PRO B 1 154 ? 10.703 -1.535 1.844 1 94.31 154 PRO B CA 1
ATOM 2975 C C . PRO B 1 154 ? 11.773 -0.508 2.195 1 94.31 154 PRO B C 1
ATOM 2977 O O . PRO B 1 154 ? 11.734 0.091 3.273 1 94.31 154 PRO B O 1
ATOM 2980 N N . MET B 1 155 ? 12.648 -0.325 1.312 1 93.38 155 MET B N 1
ATOM 2981 C CA . MET B 1 155 ? 13.695 0.661 1.57 1 93.38 155 MET B CA 1
ATOM 2982 C C . MET B 1 155 ? 13.117 2.072 1.602 1 93.38 155 MET B C 1
ATOM 2984 O O . MET B 1 155 ? 13.477 2.875 2.463 1 93.38 155 MET B O 1
ATOM 2988 N N . GLY B 1 156 ? 12.266 2.369 0.651 1 93.19 156 GLY B N 1
ATOM 2989 C CA . GLY B 1 156 ? 11.602 3.662 0.645 1 93.19 156 GLY B CA 1
ATOM 2990 C C . GLY B 1 156 ? 10.773 3.914 1.891 1 93.19 156 GLY B C 1
ATOM 2991 O O . GLY B 1 156 ? 10.773 5.023 2.428 1 93.19 156 GLY B O 1
ATOM 2992 N N . ILE B 1 157 ? 10.086 2.902 2.299 1 94.5 157 ILE B N 1
ATOM 2993 C CA . ILE B 1 157 ? 9.266 3 3.502 1 94.5 157 ILE B CA 1
ATOM 2994 C C . ILE B 1 157 ? 10.148 3.326 4.703 1 94.5 157 ILE B C 1
ATOM 2996 O O . ILE B 1 157 ? 9.828 4.223 5.492 1 94.5 157 ILE B O 1
ATOM 3000 N N . LYS B 1 158 ? 11.195 2.631 4.797 1 92.94 158 LYS B N 1
ATOM 3001 C CA . LYS B 1 158 ? 12.133 2.865 5.887 1 92.94 158 LYS B CA 1
ATOM 3002 C C . LYS B 1 158 ? 12.68 4.289 5.848 1 92.94 158 LYS B C 1
ATOM 3004 O O . LYS B 1 158 ? 12.812 4.941 6.883 1 92.94 158 LYS B O 1
ATOM 3009 N N . GLU B 1 159 ? 12.977 4.727 4.742 1 91.75 159 GLU B N 1
ATOM 3010 C CA . GLU B 1 159 ? 13.508 6.074 4.578 1 91.75 159 GLU B CA 1
ATOM 3011 C C . GLU B 1 159 ? 12.523 7.125 5.074 1 91.75 159 GLU B C 1
ATOM 3013 O O . GLU B 1 159 ? 12.906 8.07 5.762 1 91.75 159 GLU B O 1
ATOM 3018 N N . ILE B 1 160 ? 11.312 6.953 4.68 1 93.69 160 ILE B N 1
ATOM 3019 C CA . ILE B 1 160 ? 10.289 7.906 5.109 1 93.69 160 ILE B CA 1
ATOM 3020 C C . ILE B 1 160 ? 10.109 7.824 6.625 1 93.69 160 ILE B C 1
ATOM 3022 O O . ILE B 1 160 ? 9.961 8.852 7.293 1 93.69 160 ILE B O 1
ATOM 3026 N N . ARG B 1 161 ? 10.109 6.645 7.137 1 93.19 161 ARG B N 1
ATOM 3027 C CA . ARG B 1 161 ? 10.008 6.449 8.578 1 93.19 161 ARG B CA 1
ATOM 3028 C C . ARG B 1 161 ? 11.117 7.199 9.312 1 93.19 161 ARG B C 1
ATOM 3030 O O . ARG B 1 161 ? 10.844 7.914 10.281 1 93.19 161 ARG B O 1
ATOM 3037 N N . LEU B 1 162 ? 12.289 7.074 8.828 1 91.56 162 LEU B N 1
ATOM 3038 C CA . LEU B 1 162 ? 13.438 7.734 9.445 1 91.56 162 LEU B CA 1
ATOM 3039 C C . LEU B 1 162 ? 13.336 9.25 9.297 1 91.56 162 LEU B C 1
ATOM 3041 O O . LEU B 1 162 ? 13.664 9.984 10.227 1 91.56 162 LEU B O 1
ATOM 3045 N N . LEU B 1 163 ? 12.906 9.609 8.195 1 91.94 163 LEU B N 1
ATOM 3046 C CA . LEU B 1 163 ? 12.719 11.039 7.945 1 91.94 163 LEU B CA 1
ATOM 3047 C C . LEU B 1 163 ? 11.742 11.641 8.961 1 91.94 163 LEU B C 1
ATOM 3049 O O . LEU B 1 163 ? 12.039 12.672 9.562 1 91.94 163 LEU B O 1
ATOM 3053 N N . LEU B 1 164 ? 10.672 11 9.195 1 92.19 164 LEU B N 1
ATOM 3054 C CA . LEU B 1 164 ? 9.641 11.5 10.094 1 92.19 164 LEU B CA 1
ATOM 3055 C C . LEU B 1 164 ? 10.125 11.484 11.539 1 92.19 164 LEU B C 1
ATOM 3057 O O . LEU B 1 164 ? 9.938 12.461 12.273 1 92.19 164 LEU B O 1
ATOM 3061 N N . LYS B 1 165 ? 10.789 10.523 11.906 1 88.12 165 LYS B N 1
ATOM 3062 C CA . LYS B 1 165 ? 11.18 10.328 13.297 1 88.12 165 LYS B CA 1
ATOM 3063 C C . LYS B 1 165 ? 12.383 11.188 13.664 1 88.12 165 LYS B C 1
ATOM 3065 O O . LYS B 1 165 ? 12.445 11.742 14.766 1 88.12 165 LYS B O 1
ATOM 3070 N N . GLU B 1 166 ? 13.258 11.273 12.727 1 84.94 166 GLU B N 1
ATOM 3071 C CA . GLU B 1 166 ? 14.555 11.828 13.102 1 84.94 166 GLU B CA 1
ATOM 3072 C C . GLU B 1 166 ? 14.727 13.242 12.555 1 84.94 166 GLU B C 1
ATOM 3074 O O . GLU B 1 166 ? 15.469 14.047 13.117 1 84.94 166 GLU B O 1
ATOM 3079 N N . ARG B 1 167 ? 14.055 13.508 11.539 1 79.94 167 ARG B N 1
ATOM 3080 C CA . ARG B 1 167 ? 14.359 14.773 10.883 1 79.94 167 ARG B CA 1
ATOM 3081 C C . ARG B 1 167 ? 13.211 15.766 11.031 1 79.94 167 ARG B C 1
ATOM 3083 O O . ARG B 1 167 ? 13.43 16.953 11.273 1 79.94 167 ARG B O 1
ATOM 3090 N N . LEU B 1 168 ? 12.141 15.234 10.977 1 80.69 168 LEU B N 1
ATOM 3091 C CA . LEU B 1 168 ? 11.016 16.156 10.938 1 80.69 168 LEU B CA 1
ATOM 3092 C C . LEU B 1 168 ? 10.414 16.344 12.32 1 80.69 168 LEU B C 1
ATOM 3094 O O . LEU B 1 168 ? 9.781 17.359 12.602 1 80.69 168 LEU B O 1
ATOM 3098 N N . LYS B 1 169 ? 10.672 15.289 13.023 1 77.94 169 LYS B N 1
ATOM 3099 C CA . LYS B 1 169 ? 10.188 15.438 14.391 1 77.94 169 LYS B CA 1
ATOM 3100 C C . LYS B 1 169 ? 10.977 16.5 15.148 1 77.94 169 LYS B C 1
ATOM 3102 O O . LYS B 1 169 ? 12.203 16.422 15.234 1 77.94 169 LYS B O 1
ATOM 3107 N N . SER B 1 170 ? 10.438 17.656 15.242 1 79.06 170 SER B N 1
ATOM 3108 C CA . SER B 1 170 ? 11.008 18.75 16.016 1 79.06 170 SER B CA 1
ATOM 3109 C C . SER B 1 170 ? 9.977 19.344 16.969 1 79.06 170 SER B C 1
ATOM 3111 O O . SER B 1 170 ? 8.773 19.156 16.797 1 79.06 170 SER B O 1
ATOM 3113 N N . PRO B 1 171 ? 10.461 20.016 17.922 1 79.5 171 PRO B N 1
ATOM 3114 C CA . PRO B 1 171 ? 9.523 20.641 18.859 1 79.5 171 PRO B CA 1
ATOM 3115 C C . PRO B 1 171 ? 8.625 21.672 18.188 1 79.5 171 PRO B C 1
ATOM 3117 O O . PRO B 1 171 ? 7.605 22.078 18.75 1 79.5 171 PRO B O 1
ATOM 3120 N N . GLN B 1 172 ? 8.977 21.969 17.031 1 82.12 172 GLN B N 1
ATOM 3121 C CA . GLN B 1 172 ? 8.266 23.062 16.406 1 82.12 172 GLN B CA 1
ATOM 3122 C C . GLN B 1 172 ? 7.156 22.547 15.484 1 82.12 172 GLN B C 1
ATOM 3124 O O . GLN B 1 172 ? 6.297 23.312 15.047 1 82.12 172 GLN B O 1
ATOM 3129 N N . HIS B 1 173 ? 7.121 21.281 15.273 1 89.81 173 HIS B N 1
ATOM 3130 C CA . HIS B 1 173 ? 6.148 20.781 14.312 1 89.81 173 HIS B CA 1
ATOM 3131 C C . HIS B 1 173 ? 5.168 19.812 14.969 1 89.81 173 HIS B C 1
ATOM 3133 O O . HIS B 1 173 ? 5.516 19.141 15.945 1 89.81 173 HIS B O 1
ATOM 3139 N N . CYS B 1 174 ? 3.965 19.906 14.539 1 95.19 174 CYS B N 1
ATOM 3140 C CA . CYS B 1 174 ? 2.943 18.891 14.789 1 95.19 174 CYS B CA 1
ATOM 3141 C C . CYS B 1 174 ? 2.639 18.109 13.516 1 95.19 174 CYS B C 1
ATOM 3143 O O . CYS B 1 174 ? 2.256 18.688 12.5 1 95.19 174 CYS B O 1
ATOM 3145 N N . ILE B 1 175 ? 2.867 16.781 13.586 1 96.19 175 ILE B N 1
ATOM 3146 C CA . ILE B 1 175 ? 2.744 15.992 12.367 1 96.19 175 ILE B CA 1
ATOM 3147 C C . ILE B 1 175 ? 1.563 15.031 12.5 1 96.19 175 ILE B C 1
ATOM 3149 O O . ILE B 1 175 ? 1.401 14.375 13.531 1 96.19 175 ILE B O 1
ATOM 3153 N N . LEU B 1 176 ? 0.708 15.016 11.508 1 97.25 176 LEU B N 1
ATOM 3154 C CA . LEU B 1 176 ? -0.349 14.016 11.375 1 97.25 176 LEU B CA 1
ATOM 3155 C C . LEU B 1 176 ? -0.096 13.125 10.164 1 97.25 176 LEU B C 1
ATOM 3157 O O . LEU B 1 176 ? 0.092 13.617 9.047 1 97.25 176 LEU B O 1
ATOM 3161 N N . VAL B 1 177 ? -0.053 11.812 10.438 1 96.94 177 VAL B N 1
ATOM 3162 C CA . VAL B 1 177 ? 0.206 10.859 9.359 1 96.94 177 VAL B CA 1
ATOM 3163 C C . VAL B 1 177 ? -0.882 9.789 9.344 1 96.94 177 VAL B C 1
ATOM 3165 O O . VAL B 1 177 ? -1.256 9.258 10.391 1 96.94 177 VAL B O 1
ATOM 3168 N N . SER B 1 178 ? -1.419 9.57 8.219 1 96.75 178 SER B N 1
ATOM 3169 C CA . SER B 1 178 ? -2.299 8.414 8.039 1 96.75 178 SER B CA 1
ATOM 3170 C C . SER B 1 178 ? -1.59 7.289 7.297 1 96.75 178 SER B C 1
ATOM 3172 O O . SER B 1 178 ? -0.7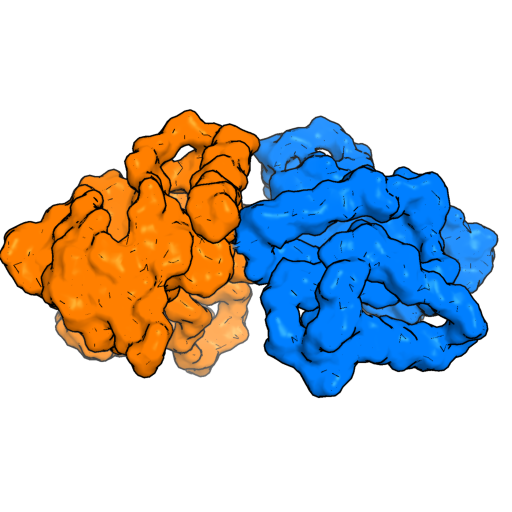14 7.539 6.465 1 96.75 178 SER B O 1
ATOM 3174 N N . SER B 1 179 ? -1.924 6.047 7.637 1 93.81 179 SER B N 1
ATOM 3175 C CA . SER B 1 179 ? -1.371 4.887 6.945 1 93.81 179 SER B CA 1
ATOM 3176 C C . SER B 1 179 ? -2.205 3.639 7.211 1 93.81 179 SER B C 1
ATOM 3178 O O . SER B 1 179 ? -2.826 3.514 8.273 1 93.81 179 SER B O 1
ATOM 3180 N N . HIS B 1 180 ? -2.125 2.76 6.277 1 92.5 180 HIS B N 1
ATOM 3181 C CA . HIS B 1 180 ? -2.707 1.439 6.488 1 92.5 180 HIS B CA 1
ATOM 3182 C C . HIS B 1 180 ? -1.673 0.46 7.031 1 92.5 180 HIS B C 1
ATOM 3184 O O . HIS B 1 180 ? -2.014 -0.663 7.41 1 92.5 180 HIS B O 1
ATOM 3190 N N . ASN B 1 181 ? -0.516 0.875 7.023 1 91.75 181 ASN B N 1
ATOM 3191 C CA . ASN B 1 181 ? 0.564 0.05 7.551 1 91.75 181 ASN B CA 1
ATOM 3192 C C . ASN B 1 181 ? 0.746 0.257 9.055 1 91.75 181 ASN B C 1
ATOM 3194 O O . ASN B 1 181 ? 1.366 1.232 9.477 1 91.75 181 ASN B O 1
ATOM 3198 N N . LEU B 1 182 ? 0.316 -0.676 9.773 1 94.56 182 LEU B N 1
ATOM 3199 C CA . LEU B 1 182 ? 0.297 -0.532 11.219 1 94.56 182 LEU B CA 1
ATOM 3200 C C . LEU B 1 182 ? 1.71 -0.601 11.797 1 94.56 182 LEU B C 1
ATOM 3202 O O . LEU B 1 182 ? 1.992 -0.004 12.836 1 94.56 182 LEU B O 1
ATOM 3206 N N . THR B 1 183 ? 2.551 -1.28 11.117 1 91.81 183 THR B N 1
ATOM 3207 C CA . THR B 1 183 ? 3.938 -1.356 11.562 1 91.81 183 THR B CA 1
ATOM 3208 C C . THR B 1 183 ? 4.594 0.022 11.531 1 91.81 183 THR B C 1
ATOM 3210 O O . THR B 1 183 ? 5.262 0.418 12.484 1 91.81 183 THR B O 1
ATOM 3213 N N . GLU B 1 184 ? 4.34 0.69 10.492 1 92.5 184 GLU B N 1
ATOM 3214 C CA . GLU B 1 184 ? 4.906 2.027 10.352 1 92.5 184 GLU B CA 1
ATOM 3215 C C . GLU B 1 184 ? 4.297 2.994 11.359 1 92.5 184 GLU B C 1
ATOM 3217 O O . GLU B 1 184 ? 5.004 3.818 11.945 1 92.5 184 GLU B O 1
ATOM 3222 N N . ILE B 1 185 ? 3.045 2.875 11.523 1 95.69 185 ILE B N 1
ATOM 3223 C CA . ILE B 1 185 ? 2.354 3.73 12.477 1 95.69 185 ILE B CA 1
ATOM 3224 C C . ILE B 1 185 ? 2.893 3.473 13.883 1 95.69 185 ILE B C 1
ATOM 3226 O O . ILE B 1 185 ? 3.213 4.41 14.617 1 95.69 185 ILE B O 1
ATOM 3230 N N . ALA B 1 186 ? 3.021 2.242 14.211 1 95.06 186 ALA B N 1
ATOM 3231 C CA . ALA B 1 186 ? 3.533 1.872 15.523 1 95.06 186 ALA B CA 1
ATOM 3232 C C . ALA B 1 186 ? 4.949 2.404 15.734 1 95.06 186 ALA B C 1
ATOM 3234 O O . ALA B 1 186 ? 5.305 2.814 16.844 1 95.06 186 ALA B O 1
ATOM 3235 N N . ALA B 1 187 ? 5.637 2.508 14.703 1 92.88 187 ALA B N 1
ATOM 3236 C CA . ALA B 1 187 ? 7.059 2.834 14.797 1 92.88 187 ALA B CA 1
ATOM 3237 C C . ALA B 1 187 ? 7.27 4.344 14.875 1 92.88 187 ALA B C 1
ATOM 3239 O O . ALA B 1 187 ? 8.25 4.812 15.461 1 92.88 187 ALA B O 1
ATOM 3240 N N . VAL B 1 188 ? 6.301 5.105 14.43 1 94.94 188 VAL B N 1
ATOM 3241 C CA . VAL B 1 188 ? 6.652 6.496 14.164 1 94.94 188 VAL B CA 1
ATOM 3242 C C . VAL B 1 188 ? 5.809 7.422 15.031 1 94.94 188 VAL B C 1
ATOM 3244 O O . VAL B 1 188 ? 6.242 8.523 15.383 1 94.94 188 VAL B O 1
ATOM 3247 N N . THR B 1 189 ? 4.688 7.07 15.453 1 97.06 189 THR B N 1
ATOM 3248 C CA . THR B 1 189 ? 3.727 8.008 16.016 1 97.06 189 THR B CA 1
ATOM 3249 C C . THR B 1 189 ? 3.803 8.008 17.547 1 97.06 189 THR B C 1
ATOM 3251 O O . THR B 1 189 ? 4.215 7.02 18.156 1 97.06 189 THR B O 1
ATOM 3254 N N . ASP B 1 190 ? 3.398 9.141 18.141 1 97.19 190 ASP B N 1
ATOM 3255 C CA . ASP B 1 190 ? 3.312 9.289 19.594 1 97.19 190 ASP B CA 1
ATOM 3256 C C . ASP B 1 190 ? 1.894 9.016 20.094 1 97.19 190 ASP B C 1
ATOM 3258 O O . ASP B 1 190 ? 1.705 8.492 21.188 1 97.19 190 ASP B O 1
ATOM 3262 N N . VAL B 1 191 ? 0.964 9.438 19.359 1 98.06 191 VAL B N 1
ATOM 3263 C CA . VAL B 1 191 ? -0.448 9.344 19.719 1 98.06 191 VAL B CA 1
ATOM 3264 C C . VAL B 1 191 ? -1.236 8.75 18.547 1 98.06 191 VAL B C 1
ATOM 3266 O O . VAL B 1 191 ? -0.966 9.055 17.391 1 98.06 191 VAL B O 1
ATOM 3269 N N . LEU B 1 192 ? -2.207 7.922 18.844 1 98.38 192 LEU B N 1
ATOM 3270 C CA . LEU B 1 192 ? -3.047 7.27 17.844 1 98.38 192 LEU B CA 1
ATOM 3271 C C . LEU B 1 192 ? -4.465 7.832 17.875 1 98.38 192 LEU B C 1
ATOM 3273 O O . LEU B 1 192 ? -5.062 7.961 18.938 1 98.38 192 LEU B O 1
ATOM 3277 N N . ILE B 1 193 ? -4.93 8.18 16.734 1 98.5 193 ILE B N 1
ATOM 3278 C CA . ILE B 1 193 ? -6.293 8.672 16.562 1 98.5 193 ILE B CA 1
ATOM 3279 C C . ILE B 1 193 ? -7.078 7.703 15.672 1 98.5 193 ILE B C 1
ATOM 3281 O O . ILE B 1 193 ? -6.746 7.516 14.5 1 98.5 193 ILE B O 1
ATOM 3285 N N . PHE B 1 194 ? -8.109 7.117 16.219 1 98.19 194 PHE B N 1
ATOM 3286 C CA . PHE B 1 194 ? -8.945 6.188 15.461 1 98.19 194 PHE B CA 1
ATOM 3287 C C . PHE B 1 194 ? -10.203 6.875 14.953 1 98.19 194 PHE B C 1
ATOM 3289 O O . PHE B 1 194 ? -10.969 7.441 15.734 1 98.19 194 PHE B O 1
ATOM 3296 N N . ILE B 1 195 ? -10.367 6.766 13.703 1 97.5 195 ILE B N 1
ATOM 3297 C CA . ILE B 1 195 ? -11.531 7.387 13.07 1 97.5 195 ILE B CA 1
ATOM 3298 C C . ILE B 1 195 ? -12.359 6.316 12.359 1 97.5 195 ILE B C 1
ATOM 3300 O O . ILE B 1 195 ? -11.812 5.414 11.727 1 97.5 195 ILE B O 1
ATOM 3304 N N . ARG B 1 196 ? -13.609 6.391 12.477 1 96 196 ARG B N 1
ATOM 3305 C CA . ARG B 1 196 ? -14.57 5.492 11.836 1 96 196 ARG B CA 1
ATOM 3306 C C . ARG B 1 196 ? -15.867 6.219 11.516 1 96 196 ARG B C 1
ATOM 3308 O O . ARG B 1 196 ? -16.438 6.906 12.367 1 96 196 ARG B O 1
ATOM 3315 N N . ASP B 1 197 ? -16.328 6.082 10.289 1 94.06 197 ASP B N 1
ATOM 3316 C CA . ASP B 1 197 ? -17.594 6.66 9.844 1 94.06 197 ASP B CA 1
ATOM 3317 C C . ASP B 1 197 ? -17.656 8.156 10.156 1 94.06 197 ASP B C 1
ATOM 3319 O O . ASP B 1 197 ? -18.656 8.641 10.68 1 94.06 197 ASP B O 1
ATOM 3323 N N . GLY B 1 198 ? -16.484 8.75 9.992 1 96.25 198 GLY B N 1
ATOM 3324 C CA . GLY B 1 198 ? -16.422 10.195 10.125 1 96.25 198 GLY B CA 1
ATOM 3325 C C . GLY B 1 198 ? -16.375 10.664 11.57 1 96.25 198 GLY B C 1
ATOM 3326 O O . GLY B 1 198 ? -16.562 11.844 11.852 1 96.25 198 GLY B O 1
ATOM 3327 N N . LYS B 1 199 ? -16.172 9.742 12.484 1 97 199 LYS B N 1
ATOM 3328 C CA . LYS B 1 199 ? -16.125 10.07 13.898 1 97 199 LYS B CA 1
ATOM 3329 C C . LYS B 1 199 ? -14.828 9.602 14.539 1 97 199 LYS B C 1
ATOM 3331 O O . LYS B 1 199 ? -14.305 8.539 14.195 1 97 199 LYS B O 1
ATOM 3336 N N . ILE B 1 200 ? -14.375 10.43 15.492 1 97.69 200 ILE B N 1
ATOM 3337 C CA . ILE B 1 200 ? -13.25 9.977 16.297 1 97.69 200 ILE B CA 1
ATOM 3338 C C . ILE B 1 200 ? -13.742 8.969 17.344 1 97.69 200 ILE B C 1
ATOM 3340 O O . ILE B 1 200 ? -14.578 9.297 18.188 1 97.69 200 ILE B O 1
ATOM 3344 N N . ILE B 1 201 ? -13.172 7.805 17.328 1 97.12 201 ILE B N 1
ATOM 3345 C CA . ILE B 1 201 ? -13.641 6.727 18.188 1 97.12 201 ILE B CA 1
ATOM 3346 C C . ILE B 1 201 ? -12.75 6.637 19.438 1 97.12 201 ILE B C 1
ATOM 3348 O O . ILE B 1 201 ? -13.234 6.324 20.516 1 97.12 201 ILE B O 1
ATOM 3352 N N . LYS B 1 202 ? -11.523 6.863 19.234 1 97.19 202 LYS B N 1
ATOM 3353 C CA . LYS B 1 202 ? -10.57 6.68 20.312 1 97.19 202 LYS B CA 1
ATOM 3354 C C . LYS B 1 202 ? -9.273 7.438 20.047 1 97.19 202 LYS B C 1
ATOM 3356 O O . LYS B 1 202 ? -8.836 7.539 18.906 1 97.19 202 LYS B O 1
ATOM 3361 N N . ILE B 1 203 ? -8.727 8.008 21.078 1 97.94 203 ILE B N 1
ATOM 3362 C CA . ILE B 1 203 ? -7.402 8.609 21.094 1 97.94 203 ILE B CA 1
ATOM 3363 C C . ILE B 1 203 ? -6.559 8 22.203 1 97.94 203 ILE B C 1
ATOM 3365 O O . ILE B 1 203 ? -6.969 8.016 23.375 1 97.94 203 ILE B O 1
ATOM 3369 N N . VAL B 1 204 ? -5.402 7.504 21.812 1 97.75 204 VAL B N 1
ATOM 3370 C CA . VAL B 1 204 ? -4.598 6.852 22.844 1 97.75 204 VAL B CA 1
ATOM 3371 C C . VAL B 1 204 ? -3.115 7.113 22.578 1 97.75 204 VAL B C 1
ATOM 3373 O O . VAL B 1 204 ? -2.705 7.305 21.438 1 97.75 204 VAL B O 1
ATOM 3376 N N . GLU B 1 205 ? -2.336 7.164 23.609 1 97.94 205 GLU B N 1
ATOM 3377 C CA . GLU B 1 205 ? -0.886 7.199 23.453 1 97.94 205 GLU B CA 1
ATOM 3378 C C . GLU B 1 205 ? -0.376 5.93 22.766 1 97.94 205 GLU B C 1
ATOM 3380 O O . GLU B 1 205 ? -0.882 4.836 23.031 1 97.94 205 GLU B O 1
ATOM 3385 N N . ASN B 1 206 ? 0.616 6.105 21.922 1 97.44 206 ASN B N 1
ATOM 3386 C CA . ASN B 1 206 ? 1.16 4.945 21.234 1 97.44 206 ASN B CA 1
ATOM 3387 C C . ASN B 1 206 ? 2.205 4.223 22.078 1 97.44 206 ASN B C 1
ATOM 3389 O O . ASN B 1 206 ? 3.342 4.684 22.188 1 97.44 206 ASN B O 1
ATOM 3393 N N . ASP B 1 207 ? 1.848 3.131 22.594 1 96.12 207 ASP B N 1
ATOM 3394 C CA . ASP B 1 207 ? 2.732 2.23 23.328 1 96.12 207 ASP B CA 1
ATOM 3395 C C . ASP B 1 207 ? 2.584 0.792 22.828 1 96.12 207 ASP B C 1
ATOM 3397 O O . ASP B 1 207 ? 2.783 -0.154 23.594 1 96.12 207 ASP B O 1
ATOM 3401 N N . TYR B 1 208 ? 2.252 0.624 21.609 1 95 208 TYR B N 1
ATOM 3402 C CA . TYR B 1 208 ? 1.895 -0.679 21.047 1 95 208 TYR B CA 1
ATOM 3403 C C . TYR B 1 208 ? 2.91 -1.127 20 1 95 208 TYR B C 1
ATOM 3405 O O . TYR B 1 208 ? 3.416 -0.31 19.234 1 95 208 TYR B O 1
ATOM 3413 N N . ASN B 1 209 ? 3.201 -2.385 20.062 1 91.81 209 ASN B N 1
ATOM 3414 C CA . ASN B 1 209 ? 3.857 -2.961 18.906 1 91.81 209 ASN B CA 1
ATOM 3415 C C . ASN B 1 209 ? 2.854 -3.299 17.797 1 91.81 209 ASN B C 1
ATOM 3417 O O . ASN B 1 209 ? 1.65 -3.088 17.969 1 91.81 209 ASN B O 1
ATOM 3421 N N . GLU B 1 210 ? 3.279 -3.744 16.75 1 89.94 210 GLU B N 1
ATOM 3422 C CA . GLU B 1 210 ? 2.438 -3.973 15.578 1 89.94 210 GLU B CA 1
ATOM 3423 C C . GLU B 1 210 ? 1.289 -4.926 15.898 1 89.94 210 GLU B C 1
ATOM 3425 O O . GLU B 1 210 ? 0.135 -4.648 15.57 1 89.94 210 GLU B O 1
ATOM 3430 N N . LYS B 1 211 ? 1.614 -6.035 16.531 1 91.06 211 LYS B N 1
ATOM 3431 C CA . LYS B 1 211 ? 0.607 -7.043 16.844 1 91.06 211 LYS B CA 1
ATOM 3432 C C . LYS B 1 211 ? -0.447 -6.496 17.797 1 91.06 211 LYS B C 1
ATOM 3434 O O . LYS B 1 211 ? -1.644 -6.73 17.625 1 91.06 211 LYS B O 1
ATOM 3439 N N . GLU B 1 212 ? 0.026 -5.789 18.75 1 95.56 212 GLU B N 1
ATOM 3440 C CA . GLU B 1 212 ? -0.881 -5.172 19.719 1 95.56 212 GLU B CA 1
ATOM 3441 C C . GLU B 1 212 ? -1.766 -4.125 19.047 1 95.56 212 GLU B C 1
ATOM 3443 O O . GLU B 1 212 ? -2.961 -4.039 19.344 1 95.56 212 GLU B O 1
ATOM 3448 N N . LEU B 1 213 ? -1.167 -3.422 18.188 1 96.38 213 LEU B N 1
ATOM 3449 C CA . LEU B 1 213 ? -1.909 -2.377 17.484 1 96.38 213 LEU B CA 1
ATOM 3450 C C . LEU B 1 213 ? -2.959 -2.982 16.562 1 96.38 213 LEU B C 1
ATOM 3452 O O . LEU B 1 213 ? -4.059 -2.443 16.438 1 96.38 213 LEU B O 1
ATOM 3456 N N . GLU B 1 214 ? -2.576 -4.027 15.93 1 95.06 214 GLU B N 1
ATOM 3457 C CA . GLU B 1 214 ? -3.537 -4.727 15.078 1 95.06 214 GLU B CA 1
ATOM 3458 C C . GLU B 1 214 ? -4.746 -5.191 15.883 1 95.06 214 GLU B C 1
ATOM 3460 O O . GLU B 1 214 ? -5.887 -5.031 15.445 1 95.06 214 GLU B O 1
ATOM 3465 N N . ALA B 1 215 ? -4.496 -5.773 17 1 95.81 215 ALA B N 1
ATOM 3466 C CA . ALA B 1 215 ? -5.574 -6.223 17.875 1 95.81 215 ALA B CA 1
ATOM 3467 C C . ALA B 1 215 ? -6.445 -5.055 18.328 1 95.81 215 ALA B C 1
ATOM 3469 O O . ALA B 1 215 ? -7.676 -5.148 18.328 1 95.81 215 ALA B O 1
ATOM 3470 N N . LEU B 1 216 ? -5.781 -4.016 18.719 1 96.62 216 LEU B N 1
ATOM 3471 C CA . LEU B 1 216 ? -6.496 -2.814 19.141 1 96.62 216 LEU B CA 1
ATOM 3472 C C . LEU B 1 216 ? -7.352 -2.262 18 1 96.62 216 LEU B C 1
ATOM 3474 O O . LEU B 1 216 ? -8.516 -1.918 18.203 1 96.62 216 LEU B O 1
ATOM 3478 N N . TYR B 1 217 ? -6.805 -2.17 16.828 1 97.19 217 TYR B N 1
ATOM 3479 C CA . TYR B 1 217 ? -7.52 -1.692 15.656 1 97.19 217 TYR B CA 1
ATOM 3480 C C . TYR B 1 217 ? -8.766 -2.527 15.398 1 97.19 217 TYR B C 1
ATOM 3482 O O . TYR B 1 217 ? -9.852 -1.982 15.18 1 97.19 217 TYR B O 1
ATOM 3490 N N . GLU B 1 218 ? -8.547 -3.781 15.422 1 95.12 218 GLU B N 1
ATOM 3491 C CA . GLU B 1 218 ? -9.656 -4.699 15.18 1 95.12 218 GLU B CA 1
ATOM 3492 C C . GLU B 1 218 ? -10.773 -4.5 16.203 1 95.12 218 GLU B C 1
ATOM 3494 O O . GLU B 1 218 ? -11.953 -4.453 15.852 1 95.12 218 GLU B O 1
ATOM 3499 N N . ASP B 1 219 ? -10.375 -4.406 17.391 1 95.88 219 ASP B N 1
ATOM 3500 C CA . ASP B 1 219 ? -11.336 -4.223 18.469 1 95.88 219 ASP B CA 1
ATOM 3501 C C . ASP B 1 219 ? -12.156 -2.945 18.266 1 95.88 219 ASP B C 1
ATOM 3503 O O . ASP B 1 219 ? -13.383 -2.967 18.359 1 95.88 219 ASP B O 1
ATOM 3507 N N . ILE B 1 220 ? -11.484 -1.925 17.938 1 94.62 220 ILE B N 1
ATOM 3508 C CA . ILE B 1 220 ? -12.117 -0.615 17.812 1 94.62 220 ILE B CA 1
ATOM 3509 C C . ILE B 1 220 ? -13.016 -0.595 16.578 1 94.62 220 ILE B C 1
ATOM 3511 O O . ILE B 1 220 ? -14.117 -0.046 16.609 1 94.62 220 ILE B O 1
ATOM 3515 N N . MET B 1 221 ? -12.586 -1.206 15.531 1 93.19 221 MET B N 1
ATOM 3516 C CA . MET B 1 221 ? -13.32 -1.124 14.266 1 93.19 221 MET B CA 1
ATOM 3517 C C . MET B 1 221 ? -14.508 -2.08 14.266 1 93.19 221 MET B C 1
ATOM 3519 O O . MET B 1 221 ? -15.445 -1.912 13.484 1 93.19 221 MET B O 1
ATOM 3523 N N . THR B 1 222 ? -14.477 -3.07 15.078 1 89.81 222 THR B N 1
ATOM 3524 C CA . THR B 1 222 ? -15.562 -4.039 15.094 1 89.81 222 THR B CA 1
ATOM 3525 C C . THR B 1 222 ? -16.516 -3.756 16.25 1 89.81 222 THR B C 1
ATOM 3527 O O . THR B 1 222 ? -17.656 -4.246 16.266 1 89.81 222 THR B O 1
ATOM 3530 N N . SER B 1 223 ? -16.109 -3.223 17.344 1 79.25 223 SER B N 1
ATOM 3531 C CA . SER B 1 223 ? -16.953 -2.949 18.5 1 79.25 223 SER B CA 1
ATOM 3532 C C . SER B 1 223 ? -18.188 -2.145 18.109 1 79.25 223 SER B C 1
ATOM 3534 O O . SER B 1 223 ? -19.266 -2.324 18.688 1 79.25 223 SER B O 1
ATOM 3536 N N . GLY B 1 224 ? -18.109 -1.177 17.344 1 62.91 224 GLY B N 1
ATOM 3537 C CA . GLY B 1 224 ? -19.297 -0.4 17 1 62.91 224 GLY B CA 1
ATOM 3538 C C . GLY B 1 224 ? -20.297 -1.167 16.156 1 62.91 224 GLY B C 1
ATOM 3539 O O . GLY B 1 224 ? -21.438 -0.728 15.977 1 62.91 224 GLY B O 1
ATOM 3540 N N . GLN B 1 225 ? -19.891 -2.121 15.398 1 58.19 225 GLN B N 1
ATOM 3541 C CA . GLN B 1 225 ? -20.781 -2.963 14.625 1 58.19 225 GLN B CA 1
ATOM 3542 C C . GLN B 1 225 ? -21.688 -3.795 15.539 1 58.19 225 GLN B C 1
ATOM 3544 O O . GLN B 1 225 ? -22.812 -4.137 15.172 1 58.19 225 GLN B O 1
ATOM 3549 N N . ARG B 1 226 ? -21.234 -4.18 16.719 1 47.31 226 ARG B N 1
ATOM 3550 C CA . ARG B 1 226 ? -22.062 -4.918 17.656 1 47.31 226 ARG B CA 1
ATOM 3551 C C . ARG B 1 226 ? -23.125 -4.016 18.266 1 47.31 226 ARG B C 1
ATOM 3553 O O . ARG B 1 226 ? -24.203 -4.48 18.625 1 47.31 226 ARG B O 1
ATOM 3560 N N . GLU B 1 227 ? -22.828 -2.906 18.531 1 42 227 GLU B N 1
ATOM 3561 C CA . GLU B 1 227 ? -23.875 -2.086 19.156 1 42 227 GLU B CA 1
ATOM 3562 C C . GLU B 1 227 ? -24.953 -1.706 18.141 1 42 227 GLU B C 1
ATOM 3564 O O . GLU B 1 227 ? -26.094 -1.428 18.5 1 42 227 GLU B O 1
ATOM 3569 N N . GLU B 1 228 ? -24.688 -1.541 16.922 1 40.06 228 GLU B N 1
ATOM 3570 C CA . GLU B 1 228 ? -25.766 -1.23 16 1 40.06 228 GLU B CA 1
ATOM 3571 C C . GLU B 1 228 ? -26.516 -2.492 15.586 1 40.06 228 GLU B C 1
ATOM 3573 O O . GLU B 1 228 ? -27.562 -2.416 14.922 1 40.06 228 GLU B O 1
ATOM 3578 N N . ALA B 1 229 ? -25.922 -3.582 15.883 1 37.66 229 ALA B N 1
ATOM 3579 C CA . ALA B 1 229 ? -26.734 -4.758 15.578 1 37.66 229 ALA B CA 1
ATOM 3580 C C . ALA B 1 229 ? -27.656 -5.109 16.75 1 37.66 229 ALA B C 1
ATOM 3582 O O . ALA B 1 229 ? -27.234 -5.043 17.906 1 37.66 229 ALA B O 1
#

Secondary structure (DSSP, 8-state):
-EEEEEEEEEETTEEEEEEEEEEE-TT-EEEEE--TTSSHHHHHHHHTT-S--EEEEEETTEEPPGGGEEEE-SS----TTSBHHHHHHHHHHHHT-SS--HHHHHHHTT-GGGTTSBGGG--HHHHHHHHHHHHT-SS-SEEEEESTTTT--HHHHHHHHHIIIIII--TT-EEEEE-S-HHHHHHH-SEEEEEETTEEEEEEE----HHHHHHHHHHHHHHHHHHH-/-EEEEEEEEEETTEEEEEEEEEEE-TT-EEEEE--TTSSHHHHHHHHTT-S--EEEEEETTEEPPGGGEEEE-SS----TTSBHHHHHHHHHHHHT-SS--HHHHHHHTT-GGGTTSBGGG--HHHHHHHHHHHHH-SS-SEEEEESTTTT--HHHHHHHHHIIIIII--TT-EEEEE-S-HHHHHHH-SEEEEEETTEEEEEEE----HHHHHHHHHHHHHHHHHHH-

pLDDT: mean 91.94, std 8.71, range [37.19, 98.5]

Sequence (458 aa):
MLQIKNVNLNVGNTALLSNINLTLEQGKIYGVLGPNGAGKTTLFKSMLGLTAFSGEILSDGQPVSSRCFGSLIEYPAFYPRLTVEENLKLHAQYLGLKRPNIEVALKQVNLLDARKKLFSQLSLGMRQRLGIARAFLGDVQYLLLDEPTNGLDPMGIKEIRLLLKERLKSPQHCILVSSHNLTEIAAVTDVLIFIRDGKIIKIVENDYNEKELEALYEDIMTSGQREEAMLQIKNVNLNVGNTALLSNINLTLEQGKIYGVLGPNGAGKTTLFKSMLGLTAFSGEILSDGQPVSSRCFGSLIEYPAFYPRLTVEENLKLHAQYLGLKRPNIEVALKQVNLLDARKKLFSQLSLGMRQRLGIARAFLGDVQYLLLDEPTNGLDPMGIKEIRLLLKERLKSPQHCILVSSHNLTEIAAVTDVLIFIRDGKIIKIVENDYNEKELEALYEDIMTSGQREEA

Radius of gyration: 23.69 Å; Cα contacts (8 Å, |Δi|>4): 876; chains: 2; bounding box: 58×68×50 Å

Organism: Faecalibacterium duncaniae (strain DSM 17677 / JCM 31915 / A2-165) (NCBI:txid411483)

Solvent-accessible surface area (backbone atoms only — not comparable to full-atom values): 23973 Å² total; per-residue (Å²): 81,39,37,35,40,51,27,31,26,65,58,88,92,42,66,47,29,46,60,32,67,47,78,44,52,60,47,37,32,33,26,46,37,56,50,84,82,13,29,65,68,60,51,54,37,41,73,52,62,76,48,79,60,46,62,46,50,24,43,73,85,34,76,55,56,51,72,38,48,14,53,34,65,72,80,75,89,71,57,49,90,31,24,44,47,52,47,48,48,52,50,32,54,72,71,61,49,88,77,64,59,60,66,58,34,27,49,68,51,73,38,53,91,48,29,77,40,39,43,69,73,49,51,71,56,53,49,45,33,50,36,50,24,55,17,55,55,70,82,39,39,34,37,42,32,48,40,74,51,69,92,37,30,58,66,44,37,51,48,52,50,47,36,48,54,67,61,56,55,35,71,67,27,22,35,38,36,32,54,55,49,53,56,59,44,45,70,54,29,48,31,36,36,34,31,47,76,14,26,72,76,47,76,44,75,55,83,43,54,43,70,55,41,50,52,50,49,50,49,62,70,46,52,62,57,56,71,74,95,82,41,36,34,42,50,27,31,26,65,58,88,92,42,67,47,29,47,61,32,68,48,77,44,52,61,48,38,32,35,26,45,36,56,52,84,83,13,30,66,68,58,50,54,36,42,72,52,62,75,50,79,61,46,63,45,50,24,42,72,84,33,78,56,58,51,70,37,49,14,53,34,65,73,81,75,89,72,57,48,88,30,24,45,47,51,47,48,49,52,50,32,51,73,71,62,48,88,76,65,59,58,65,59,33,27,49,65,53,71,36,53,92,48,29,78,40,38,44,68,72,49,51,71,55,52,46,45,32,48,35,48,28,54,19,55,54,71,80,40,40,36,37,40,30,48,40,74,51,70,93,35,27,57,66,43,36,49,49,52,50,48,35,49,55,68,61,56,55,34,73,66,25,22,36,39,35,31,55,55,49,53,56,59,43,44,71,54,30,48,31,37,38,34,31,48,76,14,23,73,75,46,75,43,76,55,83,43,52,45,70,56,42,51,52,51,49,50,49,62,70,46,52,62,57,56,71,76,95

Nearest PDB structures (foldseek):
  4yer-assembly1_A  TM=9.236E-01  e=9.825E-20  Thermotoga maritima MSB8
  6xgz-assembly4_G  TM=8.818E-01  e=4.103E-18  Escherichia coli LAU-EC10
  6xgz-assembly3_E  TM=8.744E-01  e=5.544E-18  Escherichia coli LAU-EC10
  2d62-assembly1_A-2  TM=8.348E-01  e=1.059E-16  Pyrococcus horikoshii
  2awo-assembly2_C  TM=8.518E-01  e=2.148E-15  Escherichia coli K-12